Protein AF-A0AAE3KEX5-F1 (afdb_monomer)

Foldseek 3Di:
DDDPVVVVVVVVPPPPDPPPVPPPDPPQQDLLSLLCCQFAQQLQDDPVPDALVDDLLSLLSVLSSCLLLLLAQSSCRSLVVQLVDPALLSVLSSLLSNLVSLVLLQNLVSSLVSLVSSVVSLVPPPPDDDDDDPVNVVSCVSNLSDSLLSNLSSLLSNLSSCLQQLNLVSSVVSLVVNCVSVVVDPDDDDPDDDDDDDDDDDDDDDLPPQPRSLVSQLSSLLSQLLSCLQVLNLVRNQVSLVVSLVSSVSSNGVSSNLVSLLSNLLSLLSLLVVLVVVPPDDPDDDDDDDPPVSVVSSVPRLVSSLVSLVVSLVVCVVSSSLSSLLSSLLSNLVSCVVCNVVSNVRNLVSVVVSLVSHDPVSVVSSCQRLLNFVCSVDPPDDTPPDDSSDNRRHRRPPDRPPDDDDPPPDDDDDDDDDDDDD

Secondary structure (DSSP, 8-state):
---HHHHHHHHH------------------HHHHHHHHHSS-TT---TT--TTS-HHHHHHHHHHHHHTT-HHHHHHHHTGGGGSS-HHHHHHHHHHHHHHHHHTT-HHHHHHHHHHHHHHHTTTTSSPPPPPHHHHHHHHHTT--HHHHHHHHHHHHHHHHHTTT-HHHHHHHHHHHHHHTT---------PPPPP------PPPPPPPPTTHHHHHHHHHHHHHHHHHTT-HHHHHHHHHHHHHHHHHTT-HHHHHHHHHHHHHHHHHHHHHHHHTT---S-S------HHHHHHHHHHHHHHHHHHHHHHHHHHHTT-HHHHHHHHHHHTTT-GGGHHHHHHHHHHHHHHHHHTS-HHHHHHHHH-TTS-GGGTSTTPPP-SS-GGGTTTSPPPS----PPPP----------------

Structure (mmCIF, N/CA/C/O backbone):
data_AF-A0AAE3KEX5-F1
#
_entry.id   AF-A0AAE3KEX5-F1
#
loop_
_atom_site.group_PDB
_atom_site.id
_atom_site.type_symbol
_atom_site.label_atom_id
_atom_site.label_alt_id
_atom_site.label_comp_id
_atom_site.label_asym_id
_atom_site.label_entity_id
_atom_site.label_seq_id
_atom_site.pdbx_PDB_ins_code
_atom_site.Cartn_x
_atom_site.Cartn_y
_atom_site.Cartn_z
_atom_site.occupancy
_atom_site.B_iso_or_equiv
_atom_site.auth_seq_id
_atom_site.auth_comp_id
_atom_site.auth_asym_id
_atom_site.auth_atom_id
_atom_site.pdbx_PDB_model_num
ATOM 1 N N . MET A 1 1 ? 11.225 19.274 -18.797 1.00 23.16 1 MET A N 1
ATOM 2 C CA . MET A 1 1 ? 12.670 19.578 -18.810 1.00 23.16 1 MET A CA 1
ATOM 3 C C . MET A 1 1 ? 13.026 20.103 -17.422 1.00 23.16 1 MET A C 1
ATOM 5 O O . MET A 1 1 ? 12.752 21.257 -17.117 1.00 23.16 1 MET A O 1
ATOM 9 N N . TRP A 1 2 ? 13.444 19.210 -16.524 1.00 29.45 2 TRP A N 1
ATOM 10 C CA . TRP A 1 2 ? 13.766 19.539 -15.131 1.00 29.45 2 TRP A CA 1
ATOM 11 C C . TRP A 1 2 ? 15.193 20.105 -15.082 1.00 29.45 2 TRP A C 1
ATOM 13 O O . TRP A 1 2 ? 16.107 19.466 -15.592 1.00 29.45 2 TRP A O 1
ATOM 23 N N . GLY A 1 3 ? 15.381 21.309 -14.537 1.00 22.91 3 GLY A N 1
ATOM 24 C CA . GLY A 1 3 ? 16.698 21.953 -14.463 1.00 22.91 3 GLY A CA 1
ATOM 25 C C . GLY A 1 3 ? 17.612 21.295 -13.424 1.00 22.91 3 GLY A C 1
ATOM 26 O O . GLY A 1 3 ? 17.162 20.962 -12.326 1.00 22.91 3 GLY A O 1
ATOM 27 N N . GLU A 1 4 ? 18.900 21.164 -13.754 1.00 26.67 4 GLU A N 1
ATOM 28 C CA . GLU A 1 4 ? 19.984 20.600 -12.920 1.00 26.67 4 GLU A CA 1
ATOM 29 C C . GLU A 1 4 ? 20.024 21.156 -11.479 1.00 26.67 4 GLU A C 1
ATOM 31 O O . GLU A 1 4 ? 20.490 20.502 -10.550 1.00 26.67 4 GLU A O 1
ATOM 36 N N . SER A 1 5 ? 19.461 22.342 -11.248 1.00 26.08 5 SER A N 1
ATOM 37 C CA . SER A 1 5 ? 19.445 23.022 -9.950 1.00 26.08 5 SER A CA 1
ATOM 38 C C . SER A 1 5 ? 18.492 22.406 -8.911 1.00 26.08 5 SER A C 1
ATOM 40 O O . SER A 1 5 ? 18.690 22.621 -7.716 1.00 26.08 5 SER A O 1
ATOM 42 N N . GLN A 1 6 ? 17.467 21.643 -9.321 1.00 34.16 6 GLN A N 1
ATOM 43 C CA . GLN A 1 6 ? 16.572 20.944 -8.377 1.00 34.16 6 GLN A CA 1
ATOM 44 C C . GLN A 1 6 ? 17.133 19.584 -7.928 1.00 34.16 6 GLN A C 1
ATOM 46 O O . GLN A 1 6 ? 16.811 19.129 -6.832 1.00 34.16 6 GLN A O 1
ATOM 51 N N . TRP A 1 7 ? 18.034 18.986 -8.718 1.00 27.78 7 TRP A N 1
ATOM 52 C CA . TRP A 1 7 ? 18.774 17.770 -8.359 1.00 27.78 7 TRP A CA 1
ATOM 53 C C . TRP A 1 7 ? 19.750 18.009 -7.200 1.00 27.78 7 TRP A C 1
ATOM 55 O O . TRP A 1 7 ? 19.824 17.211 -6.267 1.00 27.78 7 TRP A O 1
ATOM 65 N N . LEU A 1 8 ? 20.436 19.155 -7.200 1.00 27.11 8 LEU A N 1
ATOM 66 C CA . LEU A 1 8 ? 21.391 19.522 -6.147 1.00 27.11 8 LEU A CA 1
ATOM 67 C C . LEU A 1 8 ? 20.729 19.807 -4.790 1.00 27.11 8 LEU A C 1
ATOM 69 O O . LEU A 1 8 ? 21.350 19.573 -3.755 1.00 27.11 8 LEU A O 1
ATOM 73 N N . TRP A 1 9 ? 19.459 20.231 -4.765 1.00 30.38 9 TRP A N 1
ATOM 74 C CA . TRP A 1 9 ? 18.710 20.351 -3.508 1.00 30.38 9 TRP A CA 1
ATOM 75 C C . TRP A 1 9 ? 18.521 18.993 -2.821 1.00 30.38 9 TRP A C 1
ATOM 77 O O . TRP A 1 9 ? 18.547 18.935 -1.598 1.00 30.38 9 TRP A O 1
ATOM 87 N N . TRP A 1 10 ? 18.385 17.898 -3.573 1.00 31.16 10 TRP A N 1
ATOM 88 C CA . TRP A 1 10 ? 18.160 16.566 -3.005 1.00 31.16 10 TRP A CA 1
ATOM 89 C C . TRP A 1 10 ? 19.460 15.885 -2.553 1.00 31.16 10 TRP A C 1
ATOM 91 O O . TRP A 1 10 ? 19.492 15.299 -1.478 1.00 31.16 10 TRP A O 1
ATOM 101 N N . VAL A 1 11 ? 20.567 16.068 -3.289 1.00 29.95 11 VAL A N 1
ATOM 102 C CA . VAL A 1 11 ? 21.917 15.676 -2.819 1.00 29.95 11 VAL A CA 1
ATOM 103 C C . VAL A 1 11 ? 22.316 16.464 -1.554 1.00 29.95 11 VAL A C 1
ATOM 105 O O . VAL A 1 11 ? 23.080 15.974 -0.724 1.00 29.95 11 VAL A O 1
ATOM 108 N N . GLY A 1 12 ? 21.770 17.675 -1.380 1.00 25.14 12 GLY A N 1
ATOM 109 C CA . GLY A 1 12 ? 21.993 18.541 -0.219 1.00 25.14 12 GLY A CA 1
ATOM 110 C C . GLY A 1 12 ? 21.078 18.295 0.989 1.00 25.14 12 GLY A C 1
ATOM 111 O O . GLY A 1 12 ? 21.453 18.674 2.100 1.00 25.14 12 GLY A O 1
ATOM 112 N N . VAL A 1 13 ? 19.920 17.637 0.833 1.00 33.03 13 VAL A N 1
ATOM 113 C CA . VAL A 1 13 ? 19.124 17.165 1.981 1.00 33.03 13 VAL A CA 1
ATOM 114 C C . VAL A 1 13 ? 19.748 15.865 2.461 1.00 33.03 13 VAL A C 1
ATOM 116 O O . VAL A 1 13 ? 19.263 14.761 2.230 1.00 33.03 13 VAL A O 1
ATOM 119 N N . GLN A 1 14 ? 20.860 16.008 3.171 1.00 28.83 14 GLN A N 1
ATOM 120 C CA . GLN A 1 14 ? 21.278 14.958 4.068 1.00 28.83 14 GLN A CA 1
ATOM 121 C C . GLN A 1 14 ? 20.153 14.759 5.086 1.00 28.83 14 GLN A C 1
ATOM 123 O O . GLN A 1 14 ? 19.941 15.597 5.962 1.00 28.83 14 GLN A O 1
ATOM 128 N N . PHE A 1 15 ? 19.473 13.615 5.036 1.00 32.34 15 PHE A N 1
ATOM 129 C CA . PHE A 1 15 ? 18.878 13.043 6.242 1.00 32.34 15 PHE A CA 1
ATOM 130 C C . PHE A 1 15 ? 20.019 12.568 7.161 1.00 32.34 15 PHE A C 1
ATOM 132 O O . PHE A 1 15 ? 20.096 11.411 7.558 1.00 32.34 15 PHE A O 1
ATOM 139 N N . THR A 1 16 ? 20.947 13.463 7.517 1.00 28.77 16 THR A N 1
ATOM 140 C CA . THR A 1 16 ? 21.866 13.247 8.626 1.00 28.77 16 THR A CA 1
ATOM 141 C C . THR A 1 16 ? 21.102 13.486 9.912 1.00 28.77 16 THR A C 1
ATOM 143 O O . THR A 1 16 ? 21.178 14.520 10.571 1.00 28.77 16 THR A O 1
ATOM 146 N N . ARG A 1 17 ? 20.413 12.439 10.342 1.00 29.52 17 ARG A N 1
ATOM 147 C CA . ARG A 1 17 ? 20.595 12.013 11.718 1.00 29.52 17 ARG A CA 1
ATOM 148 C C . ARG A 1 17 ? 21.099 10.594 11.670 1.00 29.52 17 ARG A C 1
ATOM 150 O O . ARG A 1 17 ? 20.380 9.695 11.256 1.00 29.52 17 ARG A O 1
ATOM 157 N N . SER A 1 18 ? 22.330 10.411 12.144 1.00 27.64 18 SER A N 1
ATOM 158 C CA . SER A 1 18 ? 22.723 9.148 12.743 1.00 27.64 18 SER A CA 1
ATOM 159 C C . SER A 1 18 ? 21.565 8.693 13.621 1.00 27.64 18 SER A C 1
ATOM 161 O O . SER A 1 18 ? 21.299 9.304 14.661 1.00 27.64 18 SER A O 1
ATOM 163 N N . VAL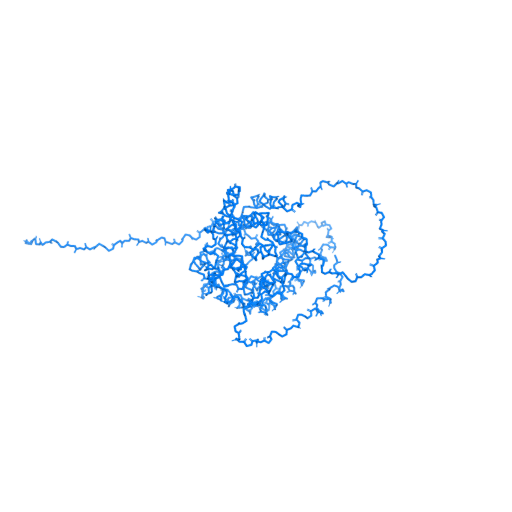 A 1 19 ? 20.884 7.626 13.216 1.00 33.66 19 VAL A N 1
ATOM 164 C CA . VAL A 1 19 ? 20.224 6.759 14.179 1.00 33.66 19 VAL A CA 1
ATOM 165 C C . VAL A 1 19 ? 21.383 6.178 14.979 1.00 33.66 19 VAL A C 1
ATOM 167 O O . VAL A 1 19 ? 21.932 5.128 14.664 1.00 33.66 19 VAL A O 1
ATOM 170 N N . ARG A 1 20 ? 21.842 6.921 15.997 1.00 27.47 20 ARG A N 1
ATOM 171 C CA . ARG A 1 20 ? 22.459 6.262 17.141 1.00 27.47 20 ARG A CA 1
ATOM 172 C C . ARG A 1 20 ? 21.436 5.212 17.533 1.00 27.47 20 ARG A C 1
ATOM 174 O O . ARG A 1 20 ? 20.265 5.561 17.681 1.00 27.47 20 ARG A O 1
ATOM 181 N N . ALA A 1 21 ? 21.866 3.960 17.643 1.00 32.59 21 ALA A N 1
ATOM 182 C CA . ALA A 1 21 ? 21.137 2.980 18.421 1.00 32.59 21 ALA A CA 1
ATOM 183 C C . ALA A 1 21 ? 20.912 3.629 19.792 1.00 32.59 21 ALA A C 1
ATOM 185 O O . ALA A 1 21 ? 21.820 3.707 20.619 1.00 32.59 21 ALA A O 1
ATOM 186 N N . VAL A 1 22 ? 19.745 4.250 19.958 1.00 36.72 22 VAL A N 1
ATOM 187 C CA . VAL A 1 22 ? 19.253 4.668 21.257 1.00 36.72 22 VAL A CA 1
ATOM 188 C C . VAL A 1 22 ? 19.122 3.354 22.005 1.00 36.72 22 VAL A C 1
ATOM 190 O O . VAL A 1 22 ? 18.615 2.380 21.444 1.00 36.72 22 VAL A O 1
ATOM 193 N N . GLY A 1 23 ? 19.701 3.297 23.203 1.00 34.75 23 GLY A N 1
ATOM 194 C CA . GLY A 1 23 ? 19.622 2.114 24.047 1.00 34.75 23 GLY A CA 1
ATOM 195 C C . GLY A 1 23 ? 18.185 1.601 24.109 1.00 34.75 23 GLY A C 1
ATOM 196 O O . GLY A 1 23 ? 17.240 2.384 24.003 1.00 34.75 23 GLY A O 1
ATOM 197 N N . GLN A 1 24 ? 18.043 0.283 24.244 1.00 41.84 24 GLN A N 1
ATOM 198 C CA . GLN A 1 24 ? 16.787 -0.391 24.572 1.00 41.84 24 GLN A CA 1
ATOM 199 C C . GLN A 1 24 ? 16.315 0.015 25.979 1.00 41.84 24 GLN A C 1
ATOM 201 O O . GLN A 1 24 ? 16.210 -0.818 26.872 1.00 41.84 24 GLN A O 1
ATOM 206 N N . ASP A 1 25 ? 16.071 1.299 26.194 1.00 38.53 25 ASP A N 1
ATOM 207 C CA . ASP A 1 25 ? 15.198 1.760 27.253 1.00 38.53 25 ASP A CA 1
ATOM 208 C C . ASP A 1 25 ? 13.784 1.716 26.663 1.00 38.53 25 ASP A C 1
ATOM 210 O O . ASP A 1 25 ? 13.591 2.120 25.514 1.00 38.53 25 ASP A O 1
ATOM 214 N N . ASP A 1 26 ? 12.815 1.181 27.410 1.00 47.16 26 ASP A N 1
ATOM 215 C CA . ASP A 1 26 ? 11.395 1.057 27.044 1.00 47.16 26 ASP A CA 1
ATOM 216 C C . ASP A 1 26 ? 10.745 2.437 26.792 1.00 47.16 26 ASP A C 1
ATOM 218 O O . ASP A 1 26 ? 9.900 2.917 27.552 1.00 47.16 26 ASP A O 1
ATOM 222 N N . VAL A 1 27 ? 11.145 3.133 25.728 1.00 57.75 27 VAL A N 1
ATOM 223 C CA . VAL A 1 27 ? 10.544 4.398 25.319 1.00 57.75 27 VAL A CA 1
ATOM 224 C C . VAL A 1 27 ? 9.227 4.067 24.637 1.00 57.75 27 VAL A C 1
ATOM 226 O O . VAL A 1 27 ? 9.169 3.697 23.464 1.00 57.75 27 VAL A O 1
ATOM 229 N N . VAL A 1 28 ? 8.141 4.199 25.394 1.00 77.75 28 VAL A N 1
ATOM 230 C CA . VAL A 1 28 ? 6.781 4.127 24.862 1.00 77.75 28 VAL A CA 1
ATOM 231 C C . VAL A 1 28 ? 6.622 5.218 23.803 1.00 77.75 28 VAL A C 1
ATOM 233 O O . VAL A 1 28 ? 6.652 6.407 24.117 1.00 77.75 28 VAL A O 1
ATOM 236 N N . ILE A 1 29 ? 6.439 4.818 22.543 1.00 89.81 29 ILE A N 1
ATOM 237 C CA . ILE A 1 29 ? 6.182 5.754 21.445 1.00 89.81 29 ILE A CA 1
ATOM 238 C C . ILE A 1 29 ? 4.895 6.546 21.721 1.00 89.81 29 ILE A C 1
ATOM 240 O O . ILE A 1 29 ? 3.823 5.967 21.918 1.00 89.81 29 ILE A O 1
ATOM 244 N N . ASP A 1 30 ? 4.970 7.873 21.760 1.00 93.94 30 ASP A N 1
ATOM 245 C CA . ASP A 1 30 ? 3.787 8.713 21.955 1.00 93.94 30 ASP A CA 1
ATOM 246 C C . ASP A 1 30 ? 2.876 8.727 20.707 1.00 93.94 30 ASP A C 1
ATOM 248 O O . ASP A 1 30 ? 3.237 8.241 19.633 1.00 93.94 30 ASP A O 1
ATOM 252 N N . ASP A 1 31 ? 1.658 9.252 20.852 1.00 95.12 31 ASP A N 1
ATOM 253 C CA . ASP A 1 31 ? 0.653 9.306 19.781 1.00 95.12 31 ASP A CA 1
ATOM 254 C C . ASP A 1 31 ? 1.120 10.093 18.544 1.00 95.12 31 ASP A C 1
ATOM 256 O O . ASP A 1 31 ? 0.912 9.648 17.413 1.00 95.12 31 ASP A O 1
ATOM 260 N N . ALA A 1 32 ? 1.778 11.238 18.737 1.00 94.00 32 ALA A N 1
ATOM 261 C CA . ALA A 1 32 ? 2.241 12.080 17.638 1.00 94.00 32 ALA A CA 1
ATOM 262 C C . ALA A 1 32 ? 3.399 11.410 16.884 1.00 94.00 32 ALA A C 1
ATOM 264 O O . ALA A 1 32 ? 3.423 11.390 15.650 1.00 94.00 32 ALA A O 1
ATOM 265 N N . SER A 1 33 ? 4.327 10.801 17.621 1.00 95.50 33 SER A N 1
ATOM 266 C CA . SER A 1 33 ? 5.424 10.003 17.078 1.00 95.50 33 SER A CA 1
ATOM 267 C C . SER A 1 33 ? 4.909 8.774 16.326 1.00 95.50 33 SER A C 1
ATOM 269 O O . SER A 1 33 ? 5.429 8.458 15.258 1.00 95.50 33 SER A O 1
ATOM 271 N N . LEU A 1 34 ? 3.845 8.122 16.805 1.00 96.75 34 LEU A N 1
ATOM 272 C CA . LEU A 1 34 ? 3.226 6.982 16.124 1.00 96.75 34 LEU A CA 1
ATOM 273 C C . LEU A 1 34 ? 2.530 7.390 14.812 1.00 96.75 34 LEU A C 1
ATOM 275 O O . LEU A 1 34 ? 2.648 6.684 13.807 1.00 96.75 34 LEU A O 1
ATOM 279 N N . VAL A 1 35 ? 1.861 8.548 14.776 1.00 96.50 35 VAL A N 1
ATOM 280 C CA . VAL A 1 35 ? 1.308 9.114 13.530 1.00 96.50 35 VAL A CA 1
ATOM 281 C C . VAL A 1 35 ? 2.428 9.453 12.541 1.00 96.50 35 VAL A C 1
ATOM 283 O O . VAL A 1 35 ? 2.332 9.092 11.366 1.00 96.50 35 VAL A O 1
ATOM 286 N N . ARG A 1 36 ? 3.522 10.076 13.001 1.00 96.06 36 ARG A N 1
ATOM 287 C CA . ARG A 1 36 ? 4.709 10.355 12.168 1.00 96.06 36 ARG A CA 1
ATOM 288 C C . ARG A 1 36 ? 5.401 9.085 11.681 1.00 96.06 36 ARG A C 1
ATOM 290 O O . ARG A 1 36 ? 5.887 9.066 10.555 1.00 96.06 36 ARG A O 1
ATOM 297 N N . ALA A 1 37 ? 5.411 8.021 12.477 1.00 96.00 37 ALA A N 1
ATOM 298 C CA . ALA A 1 37 ? 5.939 6.734 12.049 1.00 96.00 37 ALA A CA 1
ATOM 299 C C . ALA A 1 37 ? 5.093 6.123 10.928 1.00 96.00 37 ALA A C 1
ATOM 301 O O . ALA A 1 37 ? 5.624 5.634 9.930 1.00 96.00 37 ALA A O 1
ATOM 302 N N . ALA A 1 38 ? 3.766 6.193 11.051 1.00 96.06 38 ALA A N 1
ATOM 303 C CA . ALA A 1 38 ? 2.872 5.681 10.025 1.00 96.06 38 ALA A CA 1
ATOM 304 C C . ALA A 1 38 ? 2.926 6.532 8.746 1.00 96.06 38 ALA A C 1
ATOM 306 O O . ALA A 1 38 ? 3.034 5.983 7.650 1.00 96.06 38 ALA A O 1
ATOM 307 N N . PHE A 1 39 ? 2.843 7.857 8.855 1.00 95.44 39 PHE A N 1
ATOM 308 C CA . PHE A 1 39 ? 2.517 8.727 7.721 1.00 95.44 39 PHE A CA 1
ATOM 309 C C . PHE A 1 39 ? 3.490 9.887 7.481 1.00 95.44 39 PHE A C 1
ATOM 311 O O . PHE A 1 39 ? 3.302 10.612 6.510 1.00 95.44 39 PHE A O 1
ATOM 318 N N . GLY A 1 40 ? 4.523 10.048 8.307 1.00 93.50 40 GLY A N 1
ATOM 319 C CA . GLY A 1 40 ? 5.478 11.154 8.244 1.00 93.50 40 GLY A CA 1
ATOM 320 C C . GLY A 1 40 ? 6.922 10.702 8.017 1.00 93.50 40 GLY A C 1
ATOM 321 O O . GLY A 1 40 ? 7.212 9.859 7.164 1.00 93.50 40 GLY A O 1
ATOM 322 N N . ASP A 1 41 ? 7.828 11.298 8.783 1.00 93.06 41 ASP A N 1
ATOM 323 C CA . ASP A 1 41 ? 9.283 11.264 8.621 1.00 93.06 41 ASP A CA 1
ATOM 324 C C . ASP A 1 41 ? 10.001 10.268 9.552 1.00 93.06 41 ASP A C 1
ATOM 326 O O . ASP A 1 41 ? 11.228 10.240 9.584 1.00 93.06 41 ASP A O 1
ATOM 330 N N . LEU A 1 42 ? 9.261 9.419 10.282 1.00 92.56 42 LEU A N 1
ATOM 331 C CA . LEU A 1 42 ? 9.819 8.407 11.197 1.00 92.56 42 LEU A CA 1
ATOM 332 C C . LEU A 1 42 ? 9.493 6.946 10.804 1.00 92.56 42 LEU A C 1
ATOM 334 O O . LEU A 1 42 ? 9.145 6.148 11.676 1.00 92.56 42 LEU A O 1
ATOM 338 N N . PRO A 1 43 ? 9.593 6.532 9.526 1.00 91.50 43 PRO A N 1
ATOM 339 C CA . PRO A 1 43 ? 9.105 5.216 9.089 1.00 91.50 43 PRO A CA 1
ATOM 340 C C . PRO A 1 43 ? 9.847 4.016 9.715 1.00 91.50 43 PRO A C 1
ATOM 342 O O . PRO A 1 43 ? 9.305 2.910 9.761 1.00 91.50 43 PRO A O 1
ATOM 345 N N . GLY A 1 44 ? 11.067 4.230 10.218 1.00 89.88 44 GLY A N 1
ATOM 346 C CA . GLY A 1 44 ? 11.884 3.222 10.900 1.00 89.88 44 GLY A CA 1
ATOM 347 C C . GLY A 1 44 ? 11.656 3.124 12.414 1.00 89.88 44 GLY A C 1
ATOM 348 O O . GLY A 1 44 ? 12.392 2.401 13.078 1.00 89.88 44 GLY A O 1
ATOM 349 N N . ALA A 1 45 ? 10.688 3.857 12.980 1.00 91.88 45 ALA A N 1
ATOM 350 C CA . ALA A 1 45 ? 10.434 3.828 14.420 1.00 91.88 45 ALA A CA 1
ATOM 351 C C . ALA A 1 45 ? 10.071 2.416 14.907 1.00 91.88 45 ALA A C 1
ATOM 353 O O . ALA A 1 45 ? 9.318 1.689 14.246 1.00 91.88 45 ALA A O 1
ATOM 354 N N . ASP A 1 46 ? 10.575 2.046 16.087 1.00 92.19 46 ASP A N 1
ATOM 355 C CA . ASP A 1 46 ? 10.155 0.812 16.739 1.00 92.19 46 ASP A CA 1
ATOM 356 C C . ASP A 1 46 ? 8.773 0.992 17.379 1.00 92.19 46 ASP A C 1
ATOM 358 O O . ASP A 1 46 ? 8.519 1.925 18.139 1.00 92.19 46 ASP A O 1
ATOM 362 N N . VAL A 1 47 ? 7.872 0.071 17.052 1.00 95.38 47 VAL A N 1
ATOM 363 C CA . VAL A 1 47 ? 6.500 0.003 17.571 1.00 95.38 47 VAL A CA 1
ATOM 364 C C . VAL A 1 47 ? 6.236 -1.332 18.272 1.00 95.38 47 VAL A C 1
ATOM 366 O O . VAL A 1 47 ? 5.084 -1.709 18.479 1.00 95.38 47 VAL A O 1
ATOM 369 N N . SER A 1 48 ? 7.296 -2.069 18.623 1.00 90.69 48 SER A N 1
ATOM 370 C CA . SER A 1 48 ? 7.238 -3.390 19.258 1.00 90.69 48 SER A CA 1
ATOM 371 C C . SER A 1 48 ? 6.494 -3.405 20.597 1.00 90.69 48 SER A C 1
ATOM 373 O O . SER A 1 48 ? 5.876 -4.416 20.928 1.00 90.69 48 SER A O 1
ATOM 375 N N . ALA A 1 49 ? 6.495 -2.284 21.324 1.00 91.94 49 ALA A N 1
ATOM 376 C CA . ALA A 1 49 ? 5.778 -2.124 22.586 1.00 91.94 49 ALA A CA 1
ATOM 377 C C . ALA A 1 49 ? 4.244 -2.036 22.425 1.00 91.94 49 ALA A C 1
ATOM 379 O O . ALA A 1 49 ? 3.523 -2.186 23.409 1.00 91.94 49 ALA A O 1
ATOM 380 N N . ILE A 1 50 ? 3.723 -1.805 21.209 1.00 95.88 50 ILE A N 1
ATOM 381 C CA . ILE A 1 50 ? 2.274 -1.749 20.964 1.00 95.88 50 ILE A CA 1
ATOM 382 C C . ILE A 1 50 ? 1.686 -3.162 20.989 1.00 95.88 50 ILE A C 1
ATOM 384 O O . ILE A 1 50 ? 2.067 -4.042 20.217 1.00 95.88 50 ILE A O 1
ATOM 388 N N . SER A 1 51 ? 0.694 -3.356 21.848 1.00 94.12 51 SER A N 1
ATOM 389 C CA . SER A 1 51 ? 0.060 -4.634 22.144 1.00 94.12 51 SER A CA 1
ATOM 390 C C . SER A 1 51 ? -1.406 -4.684 21.682 1.00 94.12 51 SER A C 1
ATOM 392 O O . SER A 1 51 ? -2.030 -3.659 21.401 1.00 94.12 51 SER A O 1
ATOM 394 N N . PRO A 1 52 ? -2.038 -5.872 21.648 1.00 92.69 52 PRO A N 1
ATOM 395 C CA . PRO A 1 52 ? -3.479 -5.983 21.414 1.00 92.69 52 PRO A CA 1
ATOM 396 C C . PRO A 1 52 ? -4.366 -5.298 22.470 1.00 92.69 52 PRO A C 1
ATOM 398 O O . PRO A 1 52 ? -5.546 -5.074 22.188 1.00 92.69 52 PRO A O 1
ATOM 401 N N . ALA A 1 53 ? -3.827 -4.981 23.654 1.00 92.50 53 ALA A N 1
ATOM 402 C CA . ALA A 1 53 ? -4.537 -4.269 24.719 1.00 92.50 53 ALA A CA 1
ATOM 403 C C . ALA A 1 53 ? -4.563 -2.745 24.508 1.00 92.50 53 ALA A C 1
ATOM 405 O O . ALA A 1 53 ? -5.368 -2.058 25.135 1.00 92.50 53 ALA A O 1
ATOM 406 N N . ASP A 1 54 ? -3.717 -2.219 23.617 1.00 95.38 54 ASP A N 1
ATOM 407 C CA . ASP A 1 54 ? -3.693 -0.800 23.285 1.00 95.38 54 ASP A CA 1
ATOM 408 C C . ASP A 1 54 ? -4.970 -0.334 22.587 1.00 95.38 54 ASP A C 1
ATOM 410 O O . ASP A 1 54 ? -5.754 -1.110 22.024 1.00 95.38 54 ASP A O 1
ATOM 414 N N . ARG A 1 55 ? -5.140 0.990 22.582 1.00 94.62 55 ARG A N 1
ATOM 415 C CA . ARG A 1 55 ? -6.252 1.645 21.907 1.00 94.62 55 ARG A CA 1
ATOM 416 C C . ARG A 1 55 ? -6.339 1.247 20.425 1.00 94.62 55 ARG A C 1
ATOM 418 O O . ARG A 1 55 ? -5.303 1.106 19.763 1.00 94.62 55 ARG A O 1
ATOM 425 N N . PRO A 1 56 ? -7.558 1.098 19.876 1.00 96.19 56 PRO A N 1
ATOM 426 C CA . PRO A 1 56 ? -7.753 0.601 18.519 1.00 96.19 56 PRO A CA 1
ATOM 427 C C . PRO A 1 56 ? -6.991 1.389 17.437 1.00 96.19 56 PRO A C 1
ATOM 429 O O . PRO A 1 56 ? -6.356 0.774 16.577 1.00 96.19 56 PRO A O 1
ATOM 432 N N . THR A 1 57 ? -6.970 2.724 17.502 1.00 97.06 57 THR A N 1
ATOM 433 C CA . THR A 1 57 ? -6.243 3.553 16.524 1.00 97.06 57 THR A CA 1
ATOM 434 C C . THR A 1 57 ? -4.724 3.392 16.640 1.00 97.06 57 THR A C 1
ATOM 436 O O . THR A 1 57 ? -4.052 3.276 15.614 1.00 97.06 57 THR A O 1
ATOM 439 N N . ARG A 1 58 ? -4.166 3.274 17.859 1.00 97.75 58 ARG A N 1
ATOM 440 C CA . ARG A 1 58 ? -2.729 2.976 18.053 1.00 97.75 58 ARG A CA 1
ATOM 441 C C . ARG A 1 58 ? -2.353 1.637 17.422 1.00 97.75 58 ARG A C 1
ATOM 443 O O . ARG A 1 58 ? -1.355 1.541 16.712 1.00 97.75 58 ARG A O 1
ATOM 450 N N . ARG A 1 59 ? -3.186 0.612 17.617 1.00 98.31 59 ARG A N 1
ATOM 451 C CA . ARG A 1 59 ? -2.993 -0.712 17.008 1.00 98.31 59 ARG A CA 1
ATOM 452 C C . ARG A 1 59 ? -3.038 -0.665 15.481 1.00 98.31 59 ARG A C 1
ATOM 454 O O . ARG A 1 59 ? -2.230 -1.331 14.835 1.00 98.31 59 ARG A O 1
ATOM 461 N N . TRP A 1 60 ? -3.955 0.110 14.897 1.00 98.62 60 TRP A N 1
ATOM 462 C CA . TRP A 1 60 ? -4.021 0.287 13.444 1.00 98.62 60 TRP A CA 1
ATOM 463 C C . TRP A 1 60 ? -2.774 0.992 12.898 1.00 98.62 60 TRP A C 1
ATOM 465 O O . TRP A 1 60 ? -2.153 0.472 11.970 1.00 98.62 60 TRP A O 1
ATOM 475 N N . LEU A 1 61 ? -2.358 2.107 13.508 1.00 98.56 61 LEU A N 1
ATOM 476 C CA . LEU A 1 61 ? -1.141 2.833 13.131 1.00 98.56 61 LEU A CA 1
ATOM 477 C C . LEU A 1 61 ? 0.108 1.947 13.226 1.00 98.56 61 LEU A C 1
ATOM 479 O O . LEU A 1 61 ? 0.891 1.882 12.281 1.00 98.56 61 LEU A O 1
ATOM 483 N N . ALA A 1 62 ? 0.266 1.197 14.317 1.00 98.44 62 ALA A N 1
ATOM 484 C CA . ALA A 1 62 ? 1.365 0.246 14.467 1.00 98.44 62 ALA A CA 1
ATOM 485 C C . ALA A 1 62 ? 1.311 -0.866 13.406 1.00 98.44 62 ALA A C 1
ATOM 487 O O . ALA A 1 62 ? 2.337 -1.230 12.838 1.00 98.44 62 ALA A O 1
ATOM 488 N N . GLY A 1 63 ? 0.117 -1.362 13.068 1.00 98.38 63 GLY A N 1
ATOM 489 C CA . GLY A 1 63 ? -0.074 -2.306 11.967 1.00 98.38 63 GLY A CA 1
ATOM 490 C C . GLY A 1 63 ? 0.367 -1.750 10.608 1.00 98.38 63 GLY A C 1
ATOM 491 O O . GLY A 1 63 ? 0.955 -2.483 9.814 1.00 98.38 63 GLY A O 1
ATOM 492 N N . VAL A 1 64 ? 0.139 -0.457 10.358 1.00 98.06 64 VAL A N 1
ATOM 493 C CA . VAL A 1 64 ? 0.614 0.254 9.161 1.00 98.06 64 VAL A CA 1
ATOM 494 C C . VAL A 1 64 ? 2.148 0.356 9.143 1.00 98.06 64 VAL A C 1
ATOM 496 O O . VAL A 1 64 ? 2.758 0.066 8.113 1.00 98.06 64 VAL A O 1
ATOM 499 N N . VAL A 1 65 ? 2.774 0.717 10.269 1.00 97.75 65 VAL A N 1
ATOM 500 C CA .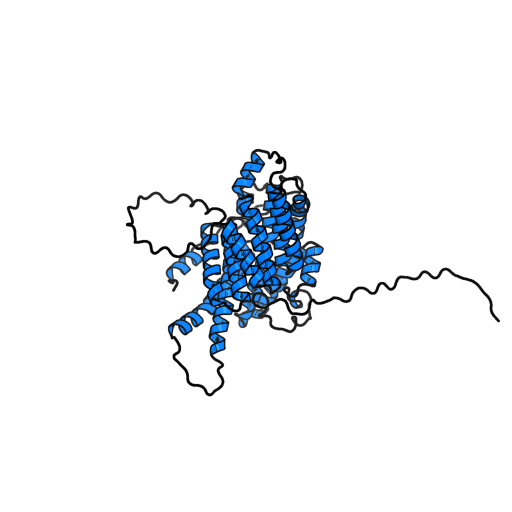 VAL A 1 65 ? 4.243 0.810 10.408 1.00 97.75 65 VAL A CA 1
ATOM 501 C C . VAL A 1 65 ? 4.906 -0.554 10.205 1.00 97.75 65 VAL A C 1
ATOM 503 O O . VAL A 1 65 ? 5.767 -0.707 9.340 1.00 97.75 65 VAL A O 1
ATOM 506 N N . LEU A 1 66 ? 4.451 -1.577 10.933 1.00 97.56 66 LEU A N 1
ATOM 507 C CA . LEU A 1 66 ? 4.971 -2.944 10.827 1.00 97.56 66 LEU A CA 1
ATOM 508 C C . LEU A 1 66 ? 4.813 -3.500 9.408 1.00 97.56 66 LEU A C 1
ATOM 510 O O . LEU A 1 66 ? 5.703 -4.186 8.909 1.00 97.56 66 LEU A O 1
ATOM 514 N N . GLY A 1 67 ? 3.703 -3.180 8.738 1.00 96.31 67 GLY A N 1
ATOM 515 C CA . GLY A 1 67 ? 3.486 -3.509 7.334 1.00 96.31 67 GLY A CA 1
ATOM 516 C C . GLY A 1 67 ? 4.531 -2.897 6.403 1.00 96.31 67 GLY A C 1
ATOM 517 O O . GLY A 1 67 ? 5.104 -3.602 5.573 1.00 96.31 67 GLY A O 1
ATOM 518 N N . ALA A 1 68 ? 4.821 -1.604 6.563 1.00 94.06 68 ALA A N 1
ATOM 519 C CA . ALA A 1 68 ? 5.849 -0.914 5.781 1.00 94.06 68 ALA A CA 1
ATOM 520 C C . ALA A 1 68 ? 7.253 -1.509 6.010 1.00 94.06 68 ALA A C 1
ATOM 522 O O . ALA A 1 68 ? 8.032 -1.656 5.067 1.00 94.06 68 ALA A O 1
ATOM 523 N N . GLN A 1 69 ? 7.543 -1.945 7.235 1.00 94.19 69 GLN A N 1
ATOM 524 C CA . GLN A 1 69 ? 8.791 -2.623 7.607 1.00 94.19 69 GLN A CA 1
ATOM 525 C C . GLN A 1 69 ? 8.849 -4.099 7.156 1.00 94.19 69 GLN A C 1
ATOM 527 O O . GLN A 1 69 ? 9.847 -4.781 7.373 1.00 94.19 69 GLN A O 1
ATOM 532 N N . GLY A 1 70 ? 7.782 -4.633 6.546 1.00 93.94 70 GLY A N 1
ATOM 533 C CA . GLY A 1 70 ? 7.704 -6.035 6.114 1.00 93.94 70 GLY A CA 1
ATOM 534 C C . GLY A 1 70 ? 7.429 -7.042 7.239 1.00 93.94 70 GLY A C 1
ATOM 535 O O . GLY A 1 70 ? 7.477 -8.249 7.014 1.00 93.94 70 GLY A O 1
ATOM 536 N N . ARG A 1 71 ? 7.095 -6.583 8.452 1.00 96.12 71 ARG A N 1
ATOM 537 C CA . ARG A 1 71 ? 6.783 -7.413 9.630 1.00 96.12 71 ARG A CA 1
ATOM 538 C C . ARG A 1 71 ? 5.313 -7.848 9.641 1.00 96.12 71 ARG A C 1
ATOM 540 O O . ARG A 1 71 ? 4.572 -7.581 10.592 1.00 96.12 71 ARG A O 1
ATOM 547 N N . TYR A 1 72 ? 4.866 -8.517 8.576 1.00 97.12 72 TYR A N 1
ATOM 548 C CA . TYR A 1 72 ? 3.440 -8.787 8.350 1.00 97.12 72 TYR A CA 1
ATOM 549 C C . TYR A 1 72 ? 2.779 -9.679 9.409 1.00 97.12 72 TYR A C 1
ATOM 551 O O . TYR A 1 72 ? 1.593 -9.498 9.673 1.00 97.12 72 TYR A O 1
ATOM 559 N N . ALA A 1 73 ? 3.511 -10.592 10.055 1.00 97.62 73 ALA A N 1
ATOM 560 C CA . ALA A 1 73 ? 2.982 -11.402 11.152 1.00 97.62 73 ALA A CA 1
ATOM 561 C C . ALA A 1 73 ? 2.622 -10.547 12.372 1.00 97.62 73 ALA A C 1
ATOM 563 O O . ALA A 1 73 ? 1.513 -10.651 12.892 1.00 97.62 73 ALA A O 1
ATOM 564 N N . ALA A 1 74 ? 3.530 -9.659 12.788 1.00 97.50 74 ALA A N 1
ATOM 565 C CA . ALA A 1 74 ? 3.287 -8.740 13.897 1.00 97.50 74 ALA A CA 1
ATOM 566 C C . ALA A 1 74 ? 2.137 -7.776 13.567 1.00 97.50 74 ALA A C 1
ATOM 568 O O . ALA A 1 74 ? 1.226 -7.591 14.373 1.00 97.50 74 ALA A O 1
ATOM 569 N N . ALA A 1 75 ? 2.119 -7.242 12.341 1.00 98.00 75 ALA A N 1
ATOM 570 C CA . ALA A 1 75 ? 1.026 -6.397 11.876 1.00 98.00 75 ALA A CA 1
ATOM 571 C C . ALA A 1 75 ? -0.326 -7.136 11.905 1.00 98.00 75 ALA A C 1
ATOM 573 O O . ALA A 1 75 ? -1.329 -6.583 12.354 1.00 98.00 75 ALA A O 1
ATOM 574 N N . ALA A 1 76 ? -0.363 -8.399 11.468 1.00 98.00 76 ALA A N 1
ATOM 575 C CA . ALA A 1 76 ? -1.579 -9.205 11.458 1.00 98.00 76 ALA A CA 1
ATOM 576 C C . ALA A 1 76 ? -2.130 -9.478 12.864 1.00 98.00 76 ALA A C 1
ATOM 578 O O . ALA A 1 76 ? -3.349 -9.462 13.038 1.00 98.00 76 ALA A O 1
ATOM 579 N N . THR A 1 77 ? -1.264 -9.655 13.866 1.00 98.00 77 THR A N 1
ATOM 580 C CA . THR A 1 77 ? -1.673 -9.793 15.275 1.00 98.00 77 THR A CA 1
ATOM 581 C C . THR A 1 77 ? -2.420 -8.557 15.777 1.00 98.00 77 THR A C 1
ATOM 583 O O . THR A 1 77 ? -3.425 -8.686 16.477 1.00 98.00 77 THR A O 1
ATOM 586 N N . LEU A 1 78 ? -1.980 -7.355 15.391 1.00 98.44 78 LEU A N 1
ATOM 587 C CA . LEU A 1 78 ? -2.632 -6.109 15.802 1.00 98.44 78 LEU A CA 1
ATOM 588 C C . LEU A 1 78 ? -3.912 -5.831 15.004 1.00 98.44 78 LEU A C 1
ATOM 590 O O . LEU A 1 78 ? -4.928 -5.465 15.600 1.00 98.44 78 LEU A O 1
ATOM 594 N N . LEU A 1 79 ? -3.875 -6.034 13.683 1.00 98.38 79 LEU A N 1
ATOM 595 C CA . LEU A 1 79 ? -4.949 -5.679 12.746 1.00 98.38 79 LEU A CA 1
ATOM 596 C C . LEU A 1 79 ? -6.085 -6.707 12.693 1.00 98.38 79 LEU A C 1
ATOM 598 O O . LEU A 1 79 ? -7.238 -6.335 12.497 1.00 98.38 79 LEU A O 1
ATOM 602 N N . GLY A 1 80 ? -5.784 -7.996 12.865 1.00 97.88 80 GLY A N 1
ATOM 603 C CA . GLY A 1 80 ? -6.759 -9.083 12.744 1.00 97.88 80 GLY A CA 1
ATOM 604 C C . GLY A 1 80 ? -7.997 -8.878 13.623 1.00 97.88 80 GLY A C 1
ATOM 605 O O . GLY A 1 80 ? -9.103 -8.855 13.083 1.00 97.88 80 GLY A O 1
ATOM 606 N N . PRO A 1 81 ? -7.844 -8.646 14.942 1.00 97.88 81 PRO A N 1
ATOM 607 C CA . PRO A 1 81 ? -8.991 -8.407 15.812 1.00 97.88 81 PRO A CA 1
ATOM 608 C C . PRO A 1 81 ? -9.692 -7.062 15.552 1.00 97.88 81 PRO A C 1
ATOM 610 O O . PRO A 1 81 ? -10.864 -6.925 15.889 1.00 97.88 81 PRO A O 1
ATOM 613 N N . LEU A 1 82 ? -9.018 -6.076 14.936 1.00 97.44 82 LEU A N 1
ATOM 614 C CA . LEU A 1 82 ? -9.650 -4.795 14.587 1.00 97.44 82 LEU A CA 1
ATOM 615 C C . LEU A 1 82 ? -10.713 -4.947 13.493 1.00 97.44 82 LEU A C 1
ATOM 617 O O . LEU A 1 82 ? -11.647 -4.162 13.446 1.00 97.44 82 LEU A O 1
ATOM 621 N N . ARG A 1 83 ? -10.656 -5.991 12.663 1.00 97.12 83 ARG A N 1
ATOM 622 C CA . ARG A 1 83 ? -11.703 -6.258 11.659 1.00 97.12 83 ARG A CA 1
ATOM 623 C C . ARG A 1 83 ? -13.075 -6.577 12.265 1.00 97.12 83 ARG A C 1
ATOM 625 O O . ARG A 1 83 ? -14.071 -6.524 11.556 1.00 97.12 83 ARG A O 1
ATOM 632 N N . ALA A 1 84 ? -13.131 -6.925 13.551 1.00 94.62 84 ALA A N 1
ATOM 633 C CA . ALA A 1 84 ? -14.360 -7.277 14.260 1.00 94.62 84 ALA A CA 1
ATOM 634 C C . ALA A 1 84 ? -14.813 -6.204 15.269 1.00 94.62 84 ALA A C 1
ATOM 636 O O . ALA A 1 84 ? -15.739 -6.452 16.045 1.00 94.62 84 ALA A O 1
ATOM 637 N N . VAL A 1 85 ? -14.165 -5.030 15.315 1.00 92.69 85 VAL A N 1
ATOM 638 C CA . VAL A 1 85 ? -14.608 -3.964 16.226 1.00 92.69 85 VAL A CA 1
ATOM 639 C C . VAL A 1 85 ? -15.907 -3.330 15.736 1.00 92.69 85 VAL A C 1
ATOM 641 O O . VAL A 1 85 ? -16.224 -3.344 14.553 1.00 92.69 85 VAL A O 1
ATOM 644 N N . ARG A 1 86 ? -16.655 -2.729 16.666 1.00 89.81 86 ARG A N 1
ATOM 645 C CA . ARG A 1 86 ? -17.928 -2.053 16.368 1.00 89.81 86 ARG A CA 1
ATOM 646 C C . ARG A 1 86 ? -17.773 -0.762 15.563 1.00 89.81 86 ARG A C 1
ATOM 648 O O . ARG A 1 86 ? -18.769 -0.260 15.064 1.00 89.81 86 ARG A O 1
ATOM 655 N N . ASP A 1 87 ? -16.567 -0.204 15.498 1.00 91.81 87 ASP A N 1
ATOM 656 C CA . ASP A 1 87 ? -16.269 0.986 14.706 1.00 91.81 87 ASP A CA 1
ATOM 657 C C . ASP A 1 87 ? -16.064 0.595 13.229 1.00 91.81 87 ASP A C 1
ATOM 659 O O . ASP A 1 87 ? -15.009 0.044 12.897 1.00 91.81 87 ASP A O 1
ATOM 663 N N . PRO A 1 88 ? -17.038 0.864 12.337 1.00 94.31 88 PRO A N 1
ATOM 664 C CA . PRO A 1 88 ? -16.969 0.416 10.948 1.00 94.31 88 PRO A CA 1
ATOM 665 C C . PRO A 1 88 ? -15.828 1.073 10.163 1.00 94.31 88 PRO A C 1
ATOM 667 O O . PRO A 1 88 ? -15.265 0.440 9.271 1.00 94.31 88 PRO A O 1
ATOM 670 N N . VAL A 1 89 ? -15.449 2.314 10.495 1.00 95.06 89 VAL A N 1
ATOM 671 C CA . VAL A 1 89 ? -14.356 3.020 9.806 1.00 95.06 89 VAL A CA 1
ATOM 672 C C . VAL A 1 89 ? -13.031 2.345 10.136 1.00 95.06 89 VAL A C 1
ATOM 674 O O . VAL A 1 89 ? -12.254 2.020 9.240 1.00 95.06 89 VAL A O 1
ATOM 677 N N . LEU A 1 90 ? -12.792 2.058 11.416 1.00 95.69 90 LEU A N 1
ATOM 678 C CA . LEU A 1 90 ? -11.561 1.398 11.830 1.00 95.69 90 LEU A CA 1
ATOM 679 C C . LEU A 1 90 ? -11.491 -0.062 11.361 1.00 95.69 90 LEU A C 1
ATOM 681 O O . LEU A 1 90 ? -10.426 -0.511 10.936 1.00 95.69 90 LEU A O 1
ATOM 685 N N . ALA A 1 91 ? -12.609 -0.794 11.390 1.00 97.50 91 ALA A N 1
ATOM 686 C CA . ALA A 1 91 ? -12.680 -2.152 10.850 1.00 97.50 91 ALA A CA 1
ATOM 687 C C . ALA A 1 91 ? -12.372 -2.176 9.341 1.00 97.50 91 ALA A C 1
ATOM 689 O O . ALA A 1 91 ? -11.594 -3.020 8.886 1.00 97.50 91 ALA A O 1
ATOM 690 N N . SER A 1 92 ? -12.902 -1.203 8.589 1.00 98.50 92 SER A N 1
ATOM 691 C CA . SER A 1 92 ? -12.591 -0.992 7.171 1.00 98.50 92 SER A CA 1
ATOM 692 C C . SER A 1 92 ? -11.102 -0.730 6.949 1.00 98.50 92 SER A C 1
ATOM 694 O O . SER A 1 92 ? -10.460 -1.427 6.165 1.00 98.50 92 SER A O 1
ATOM 696 N N . LEU A 1 93 ? -10.520 0.224 7.679 1.00 98.38 93 LEU A N 1
ATOM 697 C CA . LEU A 1 93 ? -9.098 0.554 7.568 1.00 98.38 93 LEU A CA 1
ATOM 698 C C . LEU A 1 93 ? -8.198 -0.635 7.932 1.00 98.38 93 LEU A C 1
ATOM 700 O O . LEU A 1 93 ? -7.204 -0.882 7.253 1.00 98.38 93 LEU A O 1
ATOM 704 N N . ALA A 1 94 ? -8.544 -1.413 8.959 1.00 98.69 94 ALA A N 1
ATOM 705 C CA . ALA A 1 94 ? -7.797 -2.612 9.328 1.00 98.69 94 ALA A CA 1
ATOM 706 C C . ALA A 1 94 ? -7.856 -3.696 8.238 1.00 98.69 94 ALA A C 1
ATOM 708 O O . ALA A 1 94 ? -6.828 -4.308 7.924 1.00 98.69 94 ALA A O 1
ATOM 709 N N . ALA A 1 95 ? -9.033 -3.917 7.640 1.00 98.81 95 ALA A N 1
ATOM 710 C CA . ALA A 1 95 ? -9.208 -4.836 6.520 1.00 98.81 95 ALA A CA 1
ATOM 711 C C . ALA A 1 95 ? -8.379 -4.398 5.300 1.00 98.81 95 ALA A C 1
ATOM 713 O O . ALA A 1 95 ? -7.604 -5.203 4.780 1.00 98.81 95 ALA A O 1
ATOM 714 N N . SER A 1 96 ? -8.439 -3.122 4.911 1.00 98.75 96 SER A N 1
ATOM 715 C CA . SER A 1 96 ? -7.657 -2.583 3.789 1.00 98.75 96 SER A CA 1
ATOM 716 C C . SER A 1 96 ? -6.145 -2.552 4.043 1.00 98.75 96 SER A C 1
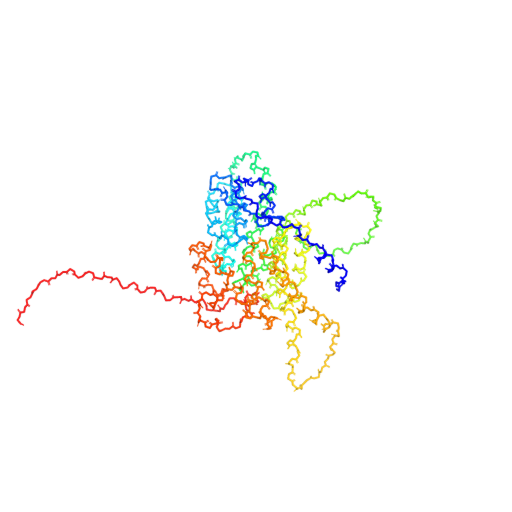ATOM 718 O O . SER A 1 96 ? -5.361 -2.822 3.129 1.00 98.75 96 SER A O 1
ATOM 720 N N . THR A 1 97 ? -5.686 -2.316 5.279 1.00 98.69 97 THR A N 1
ATOM 721 C CA . THR A 1 97 ? -4.258 -2.449 5.620 1.00 98.69 97 THR A CA 1
ATOM 722 C C . THR A 1 97 ? -3.795 -3.903 5.461 1.00 98.69 97 THR A C 1
ATOM 724 O O . THR A 1 97 ? -2.767 -4.167 4.835 1.00 98.69 97 THR A O 1
ATOM 727 N N . LEU A 1 98 ? -4.576 -4.878 5.943 1.00 98.56 98 LEU A N 1
ATOM 728 C CA . LEU A 1 98 ? -4.280 -6.300 5.729 1.00 98.56 98 LEU A CA 1
ATOM 729 C C . LEU A 1 98 ? -4.316 -6.686 4.245 1.00 98.56 98 LEU A C 1
ATOM 731 O O . LEU A 1 98 ? -3.474 -7.474 3.806 1.00 98.56 98 LEU A O 1
ATOM 735 N N . ALA A 1 99 ? -5.245 -6.122 3.469 1.00 98.69 99 ALA A N 1
ATOM 736 C CA . ALA A 1 99 ? -5.315 -6.310 2.023 1.00 98.69 99 ALA A CA 1
ATOM 737 C C . ALA A 1 99 ? -4.019 -5.851 1.346 1.00 98.69 99 ALA A C 1
ATOM 739 O O . ALA A 1 99 ? -3.421 -6.604 0.575 1.00 98.69 99 ALA A O 1
ATOM 740 N N . ALA A 1 100 ? -3.519 -4.665 1.709 1.00 97.69 100 ALA A N 1
ATOM 741 C CA . ALA A 1 100 ? -2.249 -4.150 1.212 1.00 97.69 100 ALA A CA 1
ATOM 742 C C . ALA A 1 100 ? -1.079 -5.099 1.519 1.00 97.69 100 ALA A C 1
ATOM 744 O O . ALA A 1 100 ? -0.265 -5.353 0.634 1.00 97.69 100 ALA A O 1
ATOM 745 N N . HIS A 1 101 ? -1.023 -5.703 2.711 1.00 96.75 101 HIS A N 1
ATOM 746 C CA . HIS A 1 101 ? 0.015 -6.692 3.041 1.00 96.75 101 HIS A CA 1
ATOM 747 C C . HIS A 1 101 ? -0.070 -7.942 2.158 1.00 96.75 101 HIS A C 1
ATOM 749 O O . HIS A 1 101 ? 0.954 -8.484 1.748 1.00 96.75 101 HIS A O 1
ATOM 755 N N . ARG A 1 102 ? -1.284 -8.407 1.827 1.00 96.75 102 ARG A N 1
ATOM 756 C CA . ARG A 1 102 ? -1.461 -9.538 0.897 1.00 96.75 102 ARG A CA 1
ATOM 757 C C . ARG A 1 102 ? -1.013 -9.176 -0.510 1.00 96.75 102 ARG A C 1
ATOM 759 O O . ARG A 1 102 ? -0.361 -9.993 -1.155 1.00 96.75 102 ARG A O 1
ATOM 766 N N . ARG A 1 103 ? -1.305 -7.954 -0.950 1.00 95.25 103 ARG A N 1
ATOM 767 C CA . ARG A 1 103 ? -0.896 -7.423 -2.253 1.00 95.25 103 ARG A CA 1
ATOM 768 C C . ARG A 1 103 ? 0.619 -7.333 -2.401 1.00 95.25 103 ARG A C 1
ATOM 770 O O . ARG A 1 103 ? 1.132 -7.717 -3.442 1.00 95.25 103 ARG A O 1
ATOM 777 N N . GLN A 1 104 ? 1.335 -6.927 -1.351 1.00 91.62 104 GLN A N 1
ATOM 778 C CA . GLN A 1 104 ? 2.808 -6.905 -1.353 1.00 91.62 104 GLN A CA 1
ATOM 779 C C . GLN A 1 104 ? 3.437 -8.295 -1.521 1.00 91.62 104 GLN A C 1
ATOM 781 O O . GLN A 1 104 ? 4.568 -8.408 -1.970 1.00 91.62 104 GLN A O 1
ATOM 786 N N . LEU A 1 105 ? 2.702 -9.360 -1.201 1.00 91.81 105 LEU A N 1
ATOM 787 C CA . LEU A 1 105 ? 3.118 -10.746 -1.426 1.00 91.81 105 LEU A CA 1
ATOM 788 C C . LEU A 1 105 ? 2.528 -11.327 -2.730 1.00 91.81 105 LEU A C 1
ATOM 790 O O . LEU A 1 105 ? 2.503 -12.542 -2.918 1.00 91.81 105 LEU A O 1
ATOM 794 N N . GLY A 1 106 ? 1.998 -10.469 -3.611 1.00 90.62 106 GLY A N 1
ATOM 795 C CA . GLY A 1 106 ? 1.359 -10.819 -4.886 1.00 90.62 106 GLY A CA 1
ATOM 796 C C . GLY A 1 106 ? -0.007 -11.511 -4.767 1.00 90.62 106 GLY A C 1
ATOM 797 O O . GLY A 1 106 ? -0.523 -12.086 -5.724 1.00 90.62 106 GLY A O 1
ATOM 798 N N . GLY A 1 107 ? -0.629 -11.466 -3.588 1.00 94.75 107 GLY A N 1
ATOM 799 C CA . GLY A 1 107 ? -1.903 -12.114 -3.283 1.00 94.75 107 GLY A CA 1
ATOM 800 C C . GLY A 1 107 ? -3.143 -11.315 -3.653 1.00 94.75 107 GLY A C 1
ATOM 801 O O . GLY A 1 107 ? -3.992 -11.112 -2.786 1.00 94.75 107 GLY A O 1
ATOM 802 N N . HIS A 1 108 ? -3.285 -10.892 -4.909 1.00 95.31 108 HIS A N 1
ATOM 803 C CA . HIS A 1 108 ? -4.374 -10.000 -5.337 1.00 95.31 108 HIS A CA 1
ATOM 804 C C . HIS A 1 108 ? -5.781 -10.556 -5.081 1.00 95.31 108 HIS A C 1
ATOM 806 O O . HIS A 1 108 ? -6.667 -9.835 -4.635 1.00 95.31 108 HIS A O 1
ATOM 812 N N . VAL A 1 109 ? -6.005 -11.861 -5.278 1.00 95.62 109 VAL A N 1
ATOM 813 C CA . VAL A 1 109 ? -7.316 -12.482 -4.994 1.00 95.62 109 VAL A CA 1
ATOM 814 C C . VAL A 1 109 ? -7.662 -12.410 -3.503 1.00 95.62 109 VAL A C 1
ATOM 816 O O . VAL A 1 109 ? -8.816 -12.178 -3.139 1.00 95.62 109 VAL A O 1
ATOM 819 N N . ALA A 1 110 ? -6.673 -12.620 -2.632 1.00 96.56 110 ALA A N 1
ATOM 820 C CA . ALA A 1 110 ? -6.862 -12.572 -1.186 1.00 96.56 110 ALA A CA 1
ATOM 821 C C . ALA A 1 110 ? -7.026 -11.129 -0.687 1.00 96.56 110 ALA A C 1
ATOM 823 O O . ALA A 1 110 ? -7.898 -10.874 0.142 1.00 96.56 110 ALA A O 1
ATOM 824 N N . ALA A 1 111 ? -6.227 -10.200 -1.218 1.00 98.06 111 ALA A N 1
ATOM 825 C CA . ALA A 1 111 ? -6.324 -8.772 -0.937 1.00 98.06 111 ALA A CA 1
ATOM 826 C C . ALA A 1 111 ? -7.711 -8.226 -1.309 1.00 98.06 111 ALA A C 1
ATOM 828 O O . ALA A 1 111 ? -8.387 -7.628 -0.474 1.00 98.06 111 ALA A O 1
ATOM 829 N N . ARG A 1 112 ? -8.208 -8.584 -2.496 1.00 98.00 112 ARG A N 1
ATOM 830 C CA . ARG A 1 112 ? -9.500 -8.123 -3.005 1.00 98.00 112 ARG A CA 1
ATOM 831 C C . ARG A 1 112 ? -10.671 -8.474 -2.090 1.00 98.00 112 ARG A C 1
ATOM 833 O O . ARG A 1 112 ? -11.602 -7.689 -1.946 1.00 98.00 112 ARG A O 1
ATOM 840 N N . ARG A 1 113 ? -10.646 -9.660 -1.471 1.00 98.25 113 ARG A N 1
ATOM 841 C CA . ARG A 1 113 ? -11.682 -10.079 -0.509 1.00 98.25 113 ARG A CA 1
ATOM 842 C C . ARG A 1 113 ? -11.701 -9.179 0.725 1.00 98.25 113 ARG A C 1
ATOM 844 O O . ARG A 1 113 ? -12.778 -8.858 1.211 1.00 98.25 113 ARG A O 1
ATOM 851 N N . LEU A 1 114 ? -10.527 -8.774 1.201 1.00 98.56 114 LEU A N 1
ATOM 852 C CA . LEU A 1 114 ? -10.383 -7.897 2.360 1.00 98.56 114 LEU A CA 1
ATOM 853 C C . LEU A 1 114 ? -10.803 -6.455 2.037 1.00 98.56 114 LEU A C 1
ATOM 855 O O . LEU A 1 114 ? -11.492 -5.845 2.844 1.00 98.56 114 LEU A O 1
ATOM 859 N N . ASP A 1 115 ? -10.484 -5.927 0.852 1.00 98.62 115 ASP A N 1
ATOM 860 C CA . ASP A 1 115 ? -10.972 -4.596 0.451 1.00 98.62 115 ASP A CA 1
ATOM 861 C C . ASP A 1 115 ? -12.493 -4.584 0.174 1.00 98.62 115 ASP A C 1
ATOM 863 O O . ASP A 1 115 ? -13.179 -3.604 0.460 1.00 98.62 115 ASP A O 1
ATOM 867 N N . ALA A 1 116 ? -13.072 -5.693 -0.301 1.00 98.44 116 ALA A N 1
ATOM 868 C CA . ALA A 1 116 ? -14.530 -5.832 -0.398 1.00 98.44 116 ALA A CA 1
ATOM 869 C C . ALA A 1 116 ? -15.206 -5.920 0.987 1.00 98.44 116 ALA A C 1
ATOM 871 O O . ALA A 1 116 ? -16.273 -5.338 1.207 1.00 98.44 116 ALA A O 1
ATOM 872 N N . GLU A 1 117 ? -14.581 -6.618 1.938 1.00 98.38 117 GLU A N 1
ATOM 873 C CA . GLU A 1 117 ? -14.995 -6.617 3.345 1.00 98.38 117 GLU A CA 1
ATOM 874 C C . GLU A 1 117 ? -14.932 -5.202 3.937 1.00 98.38 117 GLU A C 1
ATOM 876 O O . GLU A 1 117 ? -15.864 -4.794 4.626 1.00 98.38 117 GLU A O 1
ATOM 881 N N . ALA A 1 118 ? -13.894 -4.424 3.615 1.00 98.44 118 ALA A N 1
ATOM 882 C CA . ALA A 1 118 ? -13.755 -3.041 4.061 1.00 98.44 118 ALA A CA 1
ATOM 883 C C . ALA A 1 118 ? -14.964 -2.179 3.645 1.00 98.44 118 ALA A C 1
ATOM 885 O O . ALA A 1 118 ? -15.606 -1.556 4.491 1.00 98.44 118 ALA A O 1
ATOM 886 N N . LEU A 1 119 ? -15.380 -2.250 2.374 1.00 98.00 119 LEU A N 1
ATOM 887 C CA . LEU A 1 119 ? -16.602 -1.580 1.904 1.00 98.00 119 LEU A CA 1
ATOM 888 C C . LEU A 1 119 ? -17.877 -2.091 2.598 1.00 98.00 119 LEU A C 1
ATOM 890 O O . LEU A 1 119 ? -18.806 -1.316 2.829 1.00 98.00 119 LEU A O 1
ATOM 894 N N . THR A 1 120 ? -17.922 -3.377 2.960 1.00 97.25 120 THR A N 1
ATOM 895 C CA . THR A 1 120 ? -19.053 -3.971 3.694 1.00 97.25 120 THR A CA 1
ATOM 896 C C . THR A 1 120 ? -19.160 -3.417 5.116 1.00 97.25 120 THR A C 1
ATOM 898 O O . THR A 1 120 ? -20.272 -3.198 5.597 1.00 97.25 120 THR A O 1
ATOM 901 N N . HIS A 1 121 ? -18.036 -3.143 5.787 1.00 95.94 121 HIS A N 1
ATOM 902 C CA . HIS A 1 121 ? -18.037 -2.459 7.085 1.00 95.94 121 HIS A CA 1
ATOM 903 C C . HIS A 1 121 ? -18.609 -1.046 6.965 1.00 95.94 121 HIS A C 1
ATOM 905 O O . HIS A 1 121 ? -19.482 -0.671 7.744 1.00 95.94 121 HIS A O 1
ATOM 911 N N . LEU A 1 122 ? -18.204 -0.288 5.942 1.00 95.06 122 LEU A N 1
ATOM 912 C CA . LEU A 1 122 ? -18.708 1.073 5.714 1.00 95.06 122 LEU A CA 1
ATOM 913 C C . LEU A 1 122 ? -20.207 1.112 5.378 1.00 95.06 122 LEU A C 1
ATOM 915 O O . LEU A 1 122 ? -20.884 2.079 5.710 1.00 95.06 122 LEU A O 1
ATOM 919 N N . ALA A 1 123 ? -20.773 0.053 4.796 1.00 90.75 123 ALA A N 1
ATOM 920 C CA . ALA A 1 123 ? -22.221 -0.047 4.584 1.00 90.75 123 ALA A CA 1
ATOM 921 C C . ALA A 1 123 ? -23.035 -0.128 5.897 1.00 90.75 123 ALA A C 1
ATOM 923 O O . ALA A 1 123 ? -24.255 0.014 5.874 1.00 90.75 123 ALA A O 1
ATOM 924 N N . GLN A 1 124 ? -22.380 -0.355 7.042 1.00 84.81 124 GLN A N 1
ATOM 925 C CA . GLN A 1 124 ? -23.011 -0.407 8.366 1.00 84.81 124 GLN A CA 1
ATOM 926 C C . GLN A 1 124 ? -23.044 0.958 9.074 1.00 84.81 124 GLN A C 1
ATOM 928 O O . GLN A 1 124 ? -23.517 1.045 10.212 1.00 84.81 124 GLN A O 1
ATOM 933 N N . LEU A 1 125 ? -22.539 2.019 8.433 1.00 83.00 125 LEU A N 1
ATOM 934 C CA . LEU A 1 125 ? -22.618 3.386 8.945 1.00 83.00 125 LEU A CA 1
ATOM 935 C C . LEU A 1 125 ? -24.083 3.812 9.152 1.00 83.00 125 LEU A C 1
ATOM 937 O O . LEU A 1 125 ? -24.970 3.441 8.389 1.00 83.00 125 LEU A O 1
ATOM 941 N N . GLY A 1 126 ? -24.347 4.562 10.228 1.00 69.62 126 GLY A N 1
ATOM 942 C CA . GLY A 1 126 ? -25.700 4.986 10.627 1.00 69.62 126 GLY A CA 1
ATOM 943 C C . GLY A 1 126 ? -26.372 4.114 11.698 1.00 69.62 126 GLY A C 1
ATOM 944 O O . GLY A 1 126 ? -27.439 4.468 12.196 1.00 69.62 126 GLY A O 1
ATOM 945 N N . ARG A 1 127 ? -25.748 3.005 12.116 1.00 68.12 127 ARG A N 1
ATOM 946 C CA . ARG A 1 127 ? -26.134 2.285 13.346 1.00 68.12 127 ARG A CA 1
ATOM 947 C C . ARG A 1 127 ? -25.677 3.080 14.584 1.00 68.12 127 ARG A C 1
ATOM 949 O O . ARG A 1 127 ? -24.716 3.841 14.462 1.00 68.12 127 ARG A O 1
ATOM 956 N N . PRO A 1 128 ? -26.323 2.927 15.761 1.00 60.12 128 PRO A N 1
ATOM 957 C CA . PRO A 1 128 ? -25.952 3.663 16.971 1.00 60.12 128 PRO A CA 1
ATOM 958 C C . PRO A 1 128 ? -24.439 3.611 17.212 1.00 60.12 128 PRO A C 1
ATOM 960 O O . PRO A 1 128 ? -23.858 2.527 17.294 1.00 60.12 128 PRO A O 1
ATOM 963 N N . GLY A 1 129 ? -23.817 4.791 17.243 1.00 63.53 129 GLY A N 1
ATOM 964 C CA . GLY A 1 129 ? -22.367 4.942 17.224 1.00 63.53 129 GLY A CA 1
ATOM 965 C C . GLY A 1 129 ? -21.687 4.383 18.471 1.00 63.53 129 GLY A C 1
ATOM 966 O O . GLY A 1 129 ? -22.260 4.329 19.559 1.00 63.53 129 GLY A O 1
ATOM 967 N N . VAL A 1 130 ? -20.427 3.985 18.313 1.00 67.69 130 VAL A N 1
ATOM 968 C CA . VAL A 1 130 ? -19.542 3.685 19.440 1.00 67.69 130 VAL A CA 1
ATOM 969 C C . VAL A 1 130 ? -19.107 5.007 20.065 1.00 67.69 130 VAL A C 1
ATOM 971 O O . VAL A 1 130 ? -18.509 5.841 19.388 1.00 67.69 130 VAL A O 1
ATOM 974 N N . THR A 1 131 ? -19.360 5.194 21.359 1.00 73.50 131 THR A N 1
ATOM 975 C CA . THR A 1 131 ? -18.744 6.290 22.113 1.00 73.50 131 THR A CA 1
ATOM 976 C C . THR A 1 131 ? -17.243 6.028 22.218 1.00 73.50 131 THR A C 1
ATOM 978 O O . THR A 1 131 ? -16.829 5.017 22.787 1.00 73.50 131 THR A O 1
ATOM 981 N N . ARG A 1 132 ? -16.429 6.918 21.645 1.00 82.06 132 ARG A N 1
ATOM 982 C CA . ARG A 1 132 ? -14.964 6.896 21.768 1.00 82.06 132 ARG A CA 1
ATOM 983 C C . ARG A 1 132 ? -14.530 7.792 22.933 1.00 82.06 132 ARG A C 1
ATOM 985 O O . ARG A 1 132 ? -15.235 8.748 23.256 1.00 82.06 132 ARG A O 1
ATOM 992 N N . SER A 1 133 ? -13.389 7.492 23.559 1.00 89.81 133 SER A N 1
ATOM 993 C CA . SER A 1 133 ? -12.767 8.438 24.497 1.00 89.81 133 SER A CA 1
ATOM 994 C C . SER A 1 133 ? -12.245 9.665 23.740 1.00 89.81 133 SER A C 1
ATOM 996 O O . SER A 1 133 ? -12.068 9.616 22.519 1.00 89.81 133 SER A O 1
ATOM 998 N N . VAL A 1 134 ? -11.992 10.768 24.447 1.00 91.38 134 VAL A N 1
ATOM 999 C CA . VAL A 1 134 ? -11.467 12.001 23.834 1.00 91.38 134 VAL A CA 1
ATOM 1000 C C . VAL A 1 134 ? -10.098 11.748 23.198 1.00 91.38 134 VAL A C 1
ATOM 1002 O O . VAL A 1 134 ? -9.861 12.166 22.070 1.00 91.38 134 VAL A O 1
ATOM 1005 N N . GLU A 1 135 ? -9.230 10.991 23.868 1.00 92.25 135 GLU A N 1
ATOM 1006 C CA . GLU A 1 135 ? -7.898 10.628 23.370 1.00 92.25 135 GLU A CA 1
ATOM 1007 C C . GLU A 1 135 ? -7.976 9.803 22.080 1.00 92.25 135 GLU A C 1
ATOM 1009 O O . GLU A 1 135 ? -7.132 9.936 21.194 1.00 92.25 135 GLU A O 1
ATOM 1014 N N . GLU A 1 136 ? -8.999 8.954 21.953 1.00 93.06 136 GLU A N 1
ATOM 1015 C CA . GLU A 1 136 ? -9.217 8.169 20.742 1.00 93.06 136 GLU A CA 1
ATOM 1016 C C . GLU A 1 136 ? -9.715 9.028 19.580 1.00 93.06 136 GLU A C 1
ATOM 1018 O O . GLU A 1 136 ? -9.283 8.819 18.450 1.00 93.06 136 GLU A O 1
ATOM 1023 N N . LEU A 1 137 ? -10.575 10.017 19.843 1.00 91.56 137 LEU A N 1
ATOM 1024 C CA . LEU A 1 137 ? -11.034 10.962 18.820 1.00 91.56 137 LEU A CA 1
ATOM 1025 C C . LEU A 1 137 ? -9.888 11.840 18.308 1.00 91.56 137 LEU A C 1
ATOM 1027 O O . LEU A 1 137 ? -9.716 11.954 17.098 1.00 91.56 137 LEU A O 1
ATOM 1031 N N . VAL A 1 138 ? -9.078 12.392 19.216 1.00 94.25 138 VAL A N 1
ATOM 1032 C CA . VAL A 1 138 ? -7.922 13.234 18.865 1.00 94.25 138 VAL A CA 1
ATOM 1033 C C . VAL A 1 138 ? -6.907 12.450 18.033 1.00 94.25 138 VAL A C 1
ATOM 1035 O O . VAL A 1 138 ? -6.435 12.940 17.007 1.00 94.25 138 VAL A O 1
ATOM 1038 N N . LEU A 1 139 ? -6.594 11.211 18.429 1.00 94.94 139 LEU A N 1
ATOM 1039 C CA . LEU A 1 139 ? -5.665 10.376 17.669 1.00 94.94 139 LEU A CA 1
ATOM 1040 C C . LEU A 1 139 ? -6.233 9.978 16.298 1.00 94.94 139 LEU A C 1
ATOM 1042 O O . LEU A 1 139 ? -5.506 10.000 15.306 1.00 94.94 139 LEU A O 1
ATOM 1046 N N . ALA A 1 140 ? -7.518 9.617 16.229 1.00 92.88 140 ALA A N 1
ATOM 1047 C CA . ALA A 1 140 ? -8.192 9.278 14.978 1.00 92.88 140 ALA A CA 1
ATOM 1048 C C . ALA A 1 140 ? -8.173 10.455 13.990 1.00 92.88 140 ALA A C 1
ATOM 1050 O O . ALA A 1 140 ? -7.845 10.266 12.818 1.00 92.88 140 ALA A O 1
ATOM 1051 N N . GLU A 1 141 ? -8.447 11.671 14.465 1.00 92.00 141 GLU A N 1
ATOM 1052 C CA . GLU A 1 141 ? -8.366 12.893 13.663 1.00 92.00 141 GLU A CA 1
ATOM 1053 C C . GLU A 1 141 ? -6.937 13.145 13.165 1.00 92.00 141 GLU A C 1
ATOM 1055 O O . GLU A 1 141 ? -6.724 13.274 11.958 1.00 92.00 141 GLU A O 1
ATOM 1060 N N . ALA A 1 142 ? -5.941 13.103 14.058 1.00 92.38 142 ALA A N 1
ATOM 1061 C CA . ALA A 1 142 ? -4.532 13.291 13.699 1.00 92.38 142 ALA A CA 1
ATOM 1062 C C . ALA A 1 142 ? -4.028 12.254 12.676 1.00 92.38 142 ALA A C 1
ATOM 1064 O O . ALA A 1 142 ? -3.175 12.553 11.840 1.00 92.38 142 ALA A O 1
ATOM 1065 N N . ALA A 1 143 ? -4.562 11.033 12.717 1.00 92.56 143 ALA A N 1
ATOM 1066 C CA . ALA A 1 143 ? -4.228 9.960 11.788 1.00 92.56 143 ALA A CA 1
ATOM 1067 C C . ALA A 1 143 ? -5.019 10.003 10.459 1.00 92.56 143 ALA A C 1
ATOM 1069 O O . ALA A 1 143 ? -4.749 9.210 9.542 1.00 92.56 143 ALA A O 1
ATOM 1070 N N . GLY A 1 144 ? -5.998 10.906 10.333 1.00 91.75 144 GLY A N 1
ATOM 1071 C CA . GLY A 1 144 ? -6.897 10.978 9.181 1.00 91.75 144 GLY A CA 1
ATOM 1072 C C . GLY A 1 144 ? -7.793 9.742 9.066 1.00 91.75 144 GLY A C 1
ATOM 1073 O O . GLY A 1 144 ? -7.919 9.164 7.983 1.00 91.75 144 GLY A O 1
ATOM 1074 N N . VAL A 1 145 ? -8.351 9.287 10.191 1.00 92.38 145 VAL A N 1
ATOM 1075 C CA . VAL A 1 145 ? -9.357 8.219 10.264 1.00 92.38 145 VAL A CA 1
ATOM 1076 C C . VAL A 1 145 ? -10.722 8.833 9.970 1.00 92.38 145 VAL A C 1
ATOM 1078 O O . VAL A 1 145 ? -11.420 9.317 10.859 1.00 92.38 145 VAL A O 1
ATOM 1081 N N . THR A 1 146 ? -11.101 8.823 8.697 1.00 92.31 146 THR A N 1
ATOM 1082 C CA . THR A 1 146 ? -12.391 9.333 8.218 1.00 92.31 146 THR A CA 1
ATOM 1083 C C . THR A 1 146 ? -13.103 8.272 7.382 1.00 92.31 146 THR A C 1
ATOM 1085 O O . THR A 1 146 ? -12.474 7.344 6.867 1.00 92.31 146 THR A O 1
ATOM 1088 N N . GLU A 1 147 ? -14.425 8.400 7.229 1.00 92.81 147 GLU A N 1
ATOM 1089 C CA . GLU A 1 147 ? -15.186 7.549 6.304 1.00 92.81 147 GLU A CA 1
ATOM 1090 C C . GLU A 1 147 ? -14.637 7.659 4.875 1.00 92.81 147 GLU A C 1
ATOM 1092 O O . GLU A 1 147 ? -14.394 6.633 4.240 1.00 92.81 147 GLU A O 1
ATOM 1097 N N . SER A 1 148 ? -14.414 8.891 4.400 1.00 93.06 148 SER A N 1
ATOM 1098 C CA . SER A 1 148 ? -13.857 9.168 3.069 1.00 93.06 148 SER A CA 1
ATOM 1099 C C . SER A 1 148 ? -12.531 8.432 2.871 1.00 93.06 148 SER A C 1
ATOM 1101 O O . SER A 1 148 ? -12.396 7.628 1.948 1.00 93.06 148 SER A O 1
ATOM 1103 N N . ALA A 1 149 ? -11.582 8.594 3.800 1.00 93.44 149 ALA A N 1
ATOM 1104 C CA . ALA A 1 149 ? -10.277 7.953 3.706 1.00 93.44 149 ALA A CA 1
ATOM 1105 C C . ALA A 1 149 ? -10.376 6.418 3.691 1.00 93.44 149 ALA A C 1
ATOM 1107 O O . ALA A 1 149 ? -9.681 5.767 2.910 1.00 93.44 149 ALA A O 1
ATOM 1108 N N . ALA A 1 150 ? -11.258 5.834 4.509 1.00 97.00 150 ALA A N 1
ATOM 1109 C CA . ALA A 1 150 ? -11.481 4.390 4.537 1.00 97.00 150 ALA A CA 1
ATOM 1110 C C . ALA A 1 150 ? -12.091 3.865 3.226 1.00 97.00 150 ALA A C 1
ATOM 1112 O O . ALA A 1 150 ? -11.673 2.820 2.722 1.00 97.00 150 ALA A O 1
ATOM 1113 N N . ARG A 1 151 ? -13.050 4.601 2.650 1.00 97.75 151 ARG A N 1
ATOM 1114 C CA . ARG A 1 151 ? -13.689 4.266 1.370 1.00 97.75 151 ARG A CA 1
ATOM 1115 C C . ARG A 1 151 ? -12.696 4.359 0.215 1.00 97.75 151 ARG A C 1
ATOM 1117 O O . ARG A 1 151 ? -12.632 3.446 -0.607 1.00 97.75 151 ARG A O 1
ATOM 1124 N N . VAL A 1 152 ? -11.893 5.422 0.186 1.00 97.81 152 VAL A N 1
ATOM 1125 C CA . VAL A 1 152 ? -10.827 5.630 -0.801 1.00 97.81 152 VAL A CA 1
ATOM 1126 C C . VAL A 1 152 ? -9.784 4.516 -0.723 1.00 97.81 152 VAL A C 1
ATOM 1128 O O . VAL A 1 152 ? -9.453 3.937 -1.756 1.00 97.81 152 VAL A O 1
ATOM 1131 N N . ASP A 1 153 ? -9.300 4.156 0.472 1.00 98.19 153 ASP A N 1
ATOM 1132 C CA . ASP A 1 153 ? -8.310 3.082 0.632 1.00 98.19 153 ASP A CA 1
ATOM 1133 C C . ASP A 1 153 ? -8.831 1.734 0.100 1.00 98.19 153 ASP A C 1
ATOM 1135 O O . ASP A 1 153 ? -8.094 1.032 -0.599 1.00 98.19 153 ASP A O 1
ATOM 1139 N N . ALA A 1 154 ? -10.101 1.403 0.361 1.00 98.69 154 ALA A N 1
ATOM 1140 C CA . ALA A 1 154 ? -10.731 0.180 -0.132 1.00 98.69 154 ALA A CA 1
ATOM 1141 C C . ALA A 1 154 ? -10.925 0.189 -1.660 1.00 98.69 154 ALA A C 1
ATOM 1143 O O . ALA A 1 154 ? -10.592 -0.786 -2.336 1.00 98.69 154 ALA A O 1
ATOM 1144 N N . LEU A 1 155 ? -11.415 1.295 -2.236 1.00 98.75 155 LEU A N 1
ATOM 1145 C CA . LEU A 1 155 ? -11.600 1.433 -3.688 1.00 98.75 155 LEU A CA 1
ATOM 1146 C C . LEU A 1 155 ? -10.269 1.365 -4.446 1.00 98.75 155 LEU A C 1
ATOM 1148 O O . LEU A 1 155 ? -10.162 0.641 -5.438 1.00 98.75 155 LEU A O 1
ATOM 1152 N N . LEU A 1 156 ? -9.244 2.069 -3.961 1.00 98.69 156 LEU A N 1
ATOM 1153 C CA . LEU A 1 156 ? -7.898 2.018 -4.534 1.00 98.69 156 LEU A CA 1
ATOM 1154 C C . LEU A 1 156 ? -7.263 0.633 -4.365 1.00 98.69 156 LEU A C 1
ATOM 1156 O O . LEU A 1 156 ? -6.564 0.171 -5.263 1.00 98.69 156 LEU A O 1
ATOM 1160 N N . GLY A 1 157 ? -7.526 -0.055 -3.251 1.00 98.56 157 GLY A N 1
ATOM 1161 C CA . GLY A 1 157 ? -7.115 -1.443 -3.048 1.00 98.56 157 GLY A CA 1
ATOM 1162 C C . GLY A 1 157 ? -7.733 -2.398 -4.075 1.00 98.56 157 GLY A C 1
ATOM 1163 O O . GLY A 1 157 ? -7.009 -3.130 -4.753 1.00 98.56 157 GLY A O 1
ATOM 1164 N N . LEU A 1 158 ? -9.052 -2.318 -4.284 1.00 98.81 158 LEU A N 1
ATOM 1165 C CA . LEU A 1 158 ? -9.747 -3.088 -5.322 1.00 98.81 158 LEU A CA 1
ATOM 1166 C C . LEU A 1 158 ? -9.225 -2.771 -6.729 1.00 98.81 158 LEU A C 1
ATOM 1168 O O . LEU A 1 158 ? -9.114 -3.683 -7.551 1.00 98.81 158 LEU A O 1
ATOM 1172 N N . ALA A 1 159 ? -8.910 -1.502 -7.012 1.00 98.75 159 ALA A N 1
ATOM 1173 C CA . ALA A 1 159 ? -8.344 -1.079 -8.290 1.00 98.75 159 ALA A CA 1
ATOM 1174 C C . ALA A 1 159 ? -6.953 -1.689 -8.516 1.00 98.75 159 ALA A C 1
ATOM 1176 O O . ALA A 1 159 ? -6.711 -2.273 -9.571 1.00 98.75 159 ALA A O 1
ATOM 1177 N N . ALA A 1 160 ? -6.076 -1.638 -7.511 1.00 97.81 160 ALA A N 1
ATOM 1178 C CA . ALA A 1 160 ? -4.750 -2.250 -7.568 1.00 97.81 160 ALA A CA 1
ATOM 1179 C C . ALA A 1 160 ? -4.825 -3.778 -7.757 1.00 97.81 160 ALA A C 1
ATOM 1181 O O . ALA A 1 160 ? -4.061 -4.360 -8.525 1.00 97.81 160 ALA A O 1
ATOM 1182 N N . ASP A 1 161 ? -5.787 -4.454 -7.122 1.00 98.06 161 ASP A N 1
ATOM 1183 C CA . ASP A 1 161 ? -6.005 -5.884 -7.371 1.00 98.06 161 ASP A CA 1
ATOM 1184 C C . ASP A 1 161 ? -6.580 -6.169 -8.751 1.00 98.06 161 ASP A C 1
ATOM 1186 O O . ASP A 1 161 ? -6.252 -7.191 -9.344 1.00 98.06 161 ASP A O 1
ATOM 1190 N N . ALA A 1 162 ? -7.422 -5.287 -9.290 1.00 97.75 162 ALA A N 1
ATOM 1191 C CA . ALA A 1 162 ? -7.879 -5.408 -10.666 1.00 97.75 162 ALA A CA 1
ATOM 1192 C C . ALA A 1 162 ? -6.702 -5.290 -11.651 1.00 97.75 162 ALA A C 1
ATOM 1194 O O . ALA A 1 162 ? -6.649 -6.080 -12.594 1.00 97.75 162 ALA A O 1
ATOM 1195 N N . VAL A 1 163 ? -5.723 -4.408 -11.400 1.00 95.31 163 VAL A N 1
ATOM 1196 C CA . VAL A 1 163 ? -4.458 -4.362 -12.162 1.00 95.31 163 VAL A CA 1
ATOM 1197 C C . VAL A 1 163 ? -3.715 -5.697 -12.060 1.00 95.31 163 VAL A C 1
ATOM 1199 O O . VAL A 1 163 ? -3.481 -6.338 -13.083 1.00 95.31 163 VAL A O 1
ATOM 1202 N N . GLY A 1 164 ? -3.453 -6.183 -10.841 1.00 89.88 164 GLY A N 1
ATOM 1203 C CA . GLY A 1 164 ? -2.768 -7.463 -10.596 1.00 89.88 164 GLY A CA 1
ATOM 1204 C C . GLY A 1 164 ? -3.530 -8.720 -11.054 1.00 89.88 164 GLY A C 1
ATOM 1205 O O . GLY A 1 164 ? -3.018 -9.836 -10.982 1.00 89.88 164 GLY A O 1
ATOM 1206 N N . LEU A 1 165 ? -4.766 -8.566 -11.535 1.00 92.50 165 LEU A N 1
ATOM 1207 C CA . LEU A 1 165 ? -5.581 -9.616 -12.153 1.00 92.50 165 LEU A CA 1
ATOM 1208 C C . LEU A 1 165 ? -5.798 -9.385 -13.660 1.00 92.50 165 LEU A C 1
ATOM 1210 O O . LEU A 1 165 ? -6.599 -10.089 -14.274 1.00 92.50 165 LEU A O 1
ATOM 1214 N N . GLY A 1 166 ? -5.129 -8.393 -14.258 1.00 91.44 166 GLY A N 1
ATOM 1215 C CA . GLY A 1 166 ? -5.220 -8.067 -15.684 1.00 91.44 166 GLY A CA 1
ATOM 1216 C C . GLY A 1 166 ? -6.536 -7.406 -16.120 1.00 91.44 166 GLY A C 1
ATOM 1217 O O . GLY A 1 166 ? -6.845 -7.379 -17.313 1.00 91.44 166 GLY A O 1
ATOM 1218 N N . ARG A 1 167 ? -7.324 -6.866 -15.182 1.00 95.38 167 ARG A N 1
ATOM 1219 C CA . ARG A 1 167 ? -8.658 -6.274 -15.395 1.00 95.38 167 ARG A CA 1
ATOM 1220 C C . ARG A 1 167 ? -8.599 -4.747 -15.474 1.00 95.38 167 ARG A C 1
ATOM 1222 O O . ARG A 1 167 ? -9.186 -4.039 -14.657 1.00 95.38 167 ARG A O 1
ATOM 1229 N N . VAL A 1 168 ? -7.900 -4.237 -16.484 1.00 95.75 168 VAL A N 1
ATOM 1230 C CA . VAL A 1 168 ? -7.588 -2.802 -16.642 1.00 95.75 168 VAL A CA 1
ATOM 1231 C C . VAL A 1 168 ? -8.836 -1.902 -16.631 1.00 95.75 168 VAL A C 1
ATOM 1233 O O . VAL A 1 168 ? -8.851 -0.884 -15.943 1.00 95.75 168 VAL A O 1
ATOM 1236 N N . ASP A 1 169 ? -9.914 -2.269 -17.329 1.00 97.31 169 ASP A N 1
ATOM 1237 C CA . ASP A 1 169 ? -11.128 -1.433 -17.365 1.00 97.31 169 ASP A CA 1
ATOM 1238 C C . ASP A 1 169 ? -11.861 -1.385 -16.022 1.00 97.31 169 ASP A C 1
ATOM 1240 O O . ASP A 1 169 ? -12.473 -0.377 -15.669 1.00 97.31 169 ASP A O 1
ATOM 1244 N N . GLU A 1 170 ? -11.803 -2.478 -15.260 1.00 98.38 170 GLU A N 1
ATOM 1245 C CA . GLU A 1 170 ? -12.331 -2.513 -13.901 1.00 98.38 170 GLU A CA 1
ATOM 1246 C C . GLU A 1 170 ? -11.511 -1.600 -12.984 1.00 98.38 170 GLU A C 1
ATOM 1248 O O . GLU A 1 170 ? -12.090 -0.787 -12.262 1.00 98.38 170 GLU A O 1
ATOM 1253 N N . ALA A 1 171 ? -10.180 -1.668 -13.083 1.00 98.12 171 ALA A N 1
ATOM 1254 C CA . ALA A 1 171 ? -9.273 -0.808 -12.334 1.00 98.12 171 ALA A CA 1
ATOM 1255 C C . ALA A 1 171 ? -9.540 0.682 -12.607 1.00 98.12 171 ALA A C 1
ATOM 1257 O O . ALA A 1 171 ? -9.658 1.459 -11.663 1.00 98.12 171 ALA A O 1
ATOM 1258 N N . ARG A 1 172 ? -9.747 1.079 -13.874 1.00 98.38 172 ARG A N 1
ATOM 1259 C CA . ARG A 1 172 ? -10.097 2.469 -14.234 1.00 98.38 172 ARG A CA 1
ATOM 1260 C C . ARG A 1 172 ? -11.407 2.936 -13.610 1.00 98.38 172 ARG A C 1
ATOM 1262 O O . ARG A 1 172 ? -11.481 4.060 -13.121 1.00 98.38 172 ARG A O 1
ATOM 1269 N N . ARG A 1 173 ? -12.447 2.094 -13.609 1.00 98.56 173 ARG A N 1
ATOM 1270 C CA . ARG A 1 173 ? -13.739 2.447 -12.991 1.00 98.56 173 ARG A CA 1
ATOM 1271 C C . ARG A 1 173 ? -13.619 2.625 -11.478 1.00 98.56 173 ARG A C 1
ATOM 1273 O O . ARG A 1 173 ? -14.233 3.540 -10.933 1.00 98.56 173 ARG A O 1
ATOM 1280 N N . LEU A 1 174 ? -12.841 1.766 -10.821 1.00 98.62 174 LEU A N 1
ATOM 1281 C CA . LEU A 1 174 ? -12.591 1.832 -9.381 1.00 98.62 174 LEU A CA 1
ATOM 1282 C C . LEU A 1 174 ? -11.729 3.045 -9.006 1.00 98.62 174 LEU A C 1
ATOM 1284 O O . LEU A 1 174 ? -12.074 3.747 -8.058 1.00 98.62 174 LEU A O 1
ATOM 1288 N N . LEU A 1 175 ? -10.681 3.350 -9.782 1.00 98.44 175 LEU A N 1
ATOM 1289 C CA . LEU A 1 175 ? -9.888 4.571 -9.615 1.00 98.44 175 LEU A CA 1
ATOM 1290 C C . LEU A 1 175 ? -10.764 5.818 -9.769 1.00 98.44 175 LEU A C 1
ATOM 1292 O O . LEU A 1 175 ? -10.765 6.665 -8.886 1.00 98.44 175 LEU A O 1
ATOM 1296 N N . ALA A 1 176 ? -11.585 5.888 -10.821 1.00 97.75 176 ALA A N 1
ATOM 1297 C CA . ALA A 1 176 ? -12.500 7.009 -11.017 1.00 97.75 176 ALA A CA 1
ATOM 1298 C C . ALA A 1 176 ? -13.497 7.157 -9.854 1.00 97.75 176 ALA A C 1
ATOM 1300 O O . ALA A 1 176 ? -13.881 8.268 -9.512 1.00 97.75 176 ALA A O 1
ATOM 1301 N N . ALA A 1 177 ? -13.937 6.055 -9.235 1.00 97.62 177 ALA A N 1
ATOM 1302 C CA . ALA A 1 177 ? -14.765 6.120 -8.032 1.00 97.62 177 ALA A CA 1
ATOM 1303 C C . ALA A 1 177 ? -13.999 6.700 -6.835 1.00 97.62 177 ALA A C 1
ATOM 1305 O O . ALA A 1 177 ? -14.530 7.572 -6.158 1.00 97.62 177 ALA A O 1
ATOM 1306 N N . ALA A 1 178 ? -12.753 6.278 -6.613 1.00 97.06 178 ALA A N 1
ATOM 1307 C CA . ALA A 1 178 ? -11.912 6.839 -5.558 1.00 97.06 178 ALA A CA 1
ATOM 1308 C C . ALA A 1 178 ? -11.606 8.332 -5.782 1.00 97.06 178 ALA A C 1
ATOM 1310 O O . ALA A 1 178 ? -11.651 9.114 -4.840 1.00 97.06 178 ALA A O 1
ATOM 1311 N N . GLU A 1 179 ? -11.346 8.748 -7.024 1.00 95.56 179 GLU A N 1
ATOM 1312 C CA . GLU A 1 179 ? -11.123 10.156 -7.380 1.00 95.56 179 GLU A CA 1
ATOM 1313 C C . GLU A 1 179 ? -12.359 11.026 -7.114 1.00 95.56 179 GLU A C 1
ATOM 1315 O O . GLU A 1 179 ? -12.212 12.166 -6.676 1.00 95.56 179 GLU A O 1
ATOM 1320 N N . ARG A 1 180 ? -13.573 10.492 -7.320 1.00 94.81 180 ARG A N 1
ATOM 1321 C CA . ARG A 1 180 ? -14.822 11.183 -6.956 1.00 94.81 180 ARG A CA 1
ATOM 1322 C C . ARG A 1 180 ? -14.954 11.388 -5.453 1.00 94.81 180 ARG A C 1
ATOM 1324 O O . ARG A 1 180 ? -15.274 12.494 -5.035 1.00 94.81 180 ARG A O 1
ATOM 1331 N N . GLU A 1 181 ? -14.667 10.358 -4.658 1.00 93.81 181 GLU A N 1
ATOM 1332 C CA . GLU A 1 181 ? -14.657 10.465 -3.189 1.00 93.81 181 GLU A CA 1
ATOM 1333 C C . GLU A 1 181 ? -13.622 11.493 -2.702 1.00 93.81 181 GLU A C 1
ATOM 1335 O O . GLU A 1 181 ? -13.882 12.245 -1.769 1.00 93.81 181 GLU A O 1
ATOM 1340 N N . LEU A 1 182 ? -12.474 11.592 -3.383 1.00 91.56 182 LEU A N 1
ATOM 1341 C CA . LEU A 1 182 ? -11.436 12.594 -3.107 1.00 91.56 182 LEU A CA 1
ATOM 1342 C C . LEU A 1 182 ? -11.772 14.008 -3.618 1.00 91.56 182 LEU A C 1
ATOM 1344 O O . LEU A 1 182 ? -10.990 14.932 -3.398 1.00 91.56 182 LEU A O 1
ATOM 1348 N N . GLY A 1 183 ? -12.881 14.196 -4.341 1.00 89.75 183 GLY A N 1
ATOM 1349 C CA . GLY A 1 183 ? -13.225 15.477 -4.965 1.00 89.75 183 GLY A CA 1
ATOM 1350 C C . GLY A 1 183 ? -12.273 15.903 -6.092 1.00 89.75 183 GLY A C 1
ATOM 1351 O O . GLY A 1 183 ? -12.194 17.087 -6.414 1.00 89.75 183 GLY A O 1
ATOM 1352 N N . LEU A 1 184 ? -11.553 14.957 -6.704 1.00 81.12 184 LEU A N 1
ATOM 1353 C CA . LEU A 1 184 ? -10.600 15.195 -7.796 1.00 81.12 184 LEU A CA 1
ATOM 1354 C C . LEU A 1 184 ? -11.254 15.200 -9.188 1.00 81.12 184 LEU A C 1
ATOM 1356 O O . LEU A 1 184 ? -10.545 15.136 -10.194 1.00 81.12 184 LEU A O 1
ATOM 1360 N N . GLU A 1 185 ? -12.589 15.247 -9.280 1.00 68.81 185 GLU A N 1
ATOM 1361 C CA . GLU A 1 185 ? -13.274 15.263 -10.574 1.00 68.81 185 GLU A CA 1
ATOM 1362 C C . GLU A 1 185 ? -12.707 16.367 -11.472 1.00 68.81 185 GLU A C 1
ATOM 1364 O O . GLU A 1 185 ? -12.719 17.556 -11.138 1.00 68.81 185 GLU A O 1
ATOM 1369 N N . ARG A 1 186 ? -12.215 15.955 -12.647 1.00 54.56 186 ARG A N 1
ATOM 1370 C CA . ARG A 1 186 ? -11.798 16.876 -13.701 1.00 54.56 186 ARG A CA 1
ATOM 1371 C C . ARG A 1 186 ? -13.001 17.730 -14.077 1.00 54.56 186 ARG A C 1
ATOM 1373 O O . ARG A 1 186 ? -13.892 17.266 -14.787 1.00 54.56 186 ARG A O 1
ATOM 1380 N N . GLN A 1 187 ? -13.024 18.983 -13.626 1.00 40.50 187 GLN A N 1
ATOM 1381 C CA . GLN A 1 187 ? -13.958 19.949 -14.184 1.00 40.50 187 GLN A CA 1
ATOM 1382 C C . GLN A 1 187 ? -13.695 20.028 -15.697 1.00 40.50 187 GLN A C 1
ATOM 1384 O O . GLN A 1 187 ? -12.533 20.172 -16.090 1.00 40.50 187 GLN A O 1
ATOM 1389 N N . PRO A 1 188 ? -14.721 19.936 -16.561 1.00 39.38 188 PRO A N 1
ATOM 1390 C CA . PRO A 1 188 ? -14.534 20.232 -17.974 1.00 39.38 188 PRO A CA 1
ATOM 1391 C C . PRO A 1 188 ? -13.982 21.656 -18.087 1.00 39.38 188 PRO A C 1
ATOM 1393 O O . PRO A 1 188 ? -14.517 22.569 -17.454 1.00 39.38 188 PRO A O 1
ATOM 1396 N N . GLU A 1 189 ? -12.891 21.822 -18.840 1.00 38.09 189 GLU A N 1
ATOM 1397 C CA . GLU A 1 189 ? -12.142 23.074 -18.972 1.00 38.09 189 GLU A CA 1
ATOM 1398 C C . GLU A 1 189 ? -13.077 24.263 -19.238 1.00 38.09 189 GLU A C 1
ATOM 1400 O O . GLU A 1 189 ? -13.506 24.527 -20.363 1.00 38.09 189 GLU A O 1
ATOM 1405 N N . ARG A 1 190 ? -13.394 25.034 -18.195 1.00 39.62 190 ARG A N 1
ATOM 1406 C CA . ARG A 1 190 ? -13.989 26.355 -18.372 1.00 39.62 190 ARG A CA 1
ATOM 1407 C C . ARG A 1 190 ? -12.852 27.299 -18.737 1.00 39.62 190 ARG A C 1
ATOM 1409 O O . ARG A 1 190 ? -12.037 27.638 -17.885 1.00 39.62 190 ARG A O 1
ATOM 1416 N N . ARG A 1 191 ? -12.803 27.737 -20.002 1.00 43.81 191 ARG A N 1
ATOM 1417 C CA . ARG A 1 191 ? -11.941 28.840 -20.465 1.00 43.81 191 ARG A CA 1
ATOM 1418 C C . ARG A 1 191 ? -12.230 30.101 -19.636 1.00 43.81 191 ARG A C 1
ATOM 1420 O O . ARG A 1 191 ? -13.151 30.854 -19.940 1.00 43.81 191 ARG A O 1
ATOM 1427 N N . GLY A 1 192 ? -11.458 30.304 -18.571 1.00 38.47 192 GLY A N 1
ATOM 1428 C CA . GLY A 1 192 ? -11.544 31.437 -17.652 1.00 38.47 192 GLY A CA 1
ATOM 1429 C C . GLY A 1 192 ? -10.333 32.362 -17.783 1.00 38.47 192 GLY A C 1
ATOM 1430 O O . GLY A 1 192 ? -9.191 31.918 -17.781 1.00 38.47 192 GLY A O 1
ATOM 1431 N N . ARG A 1 193 ? -10.611 33.658 -17.931 1.00 37.78 193 ARG A N 1
ATOM 1432 C CA . ARG A 1 193 ? -9.691 34.787 -18.177 1.00 37.78 193 ARG A CA 1
ATOM 1433 C C . ARG A 1 193 ? -8.683 34.993 -17.020 1.00 37.78 193 ARG A C 1
ATOM 1435 O O . ARG A 1 193 ? -9.067 34.795 -15.870 1.00 37.78 193 ARG A O 1
ATOM 1442 N N . PRO A 1 194 ? -7.437 35.449 -17.270 1.00 39.12 194 PRO A N 1
ATOM 1443 C CA . PRO A 1 194 ? -6.423 35.558 -16.219 1.00 39.12 194 PRO A CA 1
ATOM 1444 C C . PRO A 1 194 ? -6.711 36.719 -15.251 1.00 39.12 194 PRO A C 1
ATOM 1446 O O . PRO A 1 194 ? -6.816 37.877 -15.659 1.00 39.12 194 PRO A O 1
ATOM 1449 N N . GLY A 1 195 ? -6.822 36.397 -13.958 1.00 37.06 195 GLY A N 1
ATOM 1450 C CA . GLY A 1 195 ? -6.917 37.351 -12.849 1.00 37.06 195 GLY A CA 1
ATOM 1451 C C . GLY A 1 195 ? -5.540 37.746 -12.300 1.00 37.06 195 GLY A C 1
ATOM 1452 O O . GLY A 1 195 ? -4.619 36.933 -12.245 1.00 37.06 195 GLY A O 1
ATOM 1453 N N . ARG A 1 196 ? -5.402 39.023 -11.920 1.00 37.72 196 ARG A N 1
ATOM 1454 C CA . ARG A 1 196 ? -4.173 39.672 -11.428 1.00 37.72 196 ARG A CA 1
ATOM 1455 C C . ARG A 1 196 ? -3.648 39.057 -10.121 1.00 37.72 196 ARG A C 1
ATOM 1457 O O . ARG A 1 196 ? -4.418 38.829 -9.195 1.00 37.72 196 ARG A O 1
ATOM 1464 N N . ARG A 1 197 ? -2.320 38.898 -10.025 1.00 37.69 197 ARG A N 1
ATOM 1465 C CA . ARG A 1 197 ? -1.587 38.577 -8.785 1.00 37.69 197 ARG A CA 1
ATOM 1466 C C . ARG A 1 197 ? -1.340 39.845 -7.963 1.00 37.69 197 ARG A C 1
ATOM 1468 O O . ARG A 1 197 ? -0.918 40.854 -8.523 1.00 37.69 197 ARG A O 1
ATOM 1475 N N . GLY A 1 198 ? -1.557 39.770 -6.652 1.00 33.69 198 GLY A N 1
ATOM 1476 C CA . GLY A 1 198 ? -1.216 40.815 -5.688 1.00 33.69 198 GLY A CA 1
ATOM 1477 C C . GLY A 1 198 ? -0.275 40.295 -4.597 1.00 33.69 198 GLY A C 1
ATOM 1478 O O . GLY A 1 198 ? -0.541 39.246 -4.025 1.00 33.69 198 GLY A O 1
ATOM 1479 N N . GLY A 1 199 ? 0.807 41.051 -4.375 1.00 34.44 199 GLY A N 1
ATOM 1480 C CA . GLY A 1 199 ? 1.440 41.384 -3.088 1.00 34.44 199 GLY A CA 1
ATOM 1481 C C . GLY A 1 199 ? 1.901 40.273 -2.143 1.00 34.44 199 GLY A C 1
ATOM 1482 O O . GLY A 1 199 ? 1.097 39.710 -1.412 1.00 34.44 199 GLY A O 1
ATOM 1483 N N . ALA A 1 200 ? 3.220 40.076 -2.076 1.00 39.47 200 ALA A N 1
ATOM 1484 C CA . ALA A 1 200 ? 3.912 39.320 -1.037 1.00 39.47 200 ALA A CA 1
ATOM 1485 C C . ALA A 1 200 ? 4.006 40.112 0.281 1.00 39.47 200 ALA A C 1
ATOM 1487 O O . ALA A 1 200 ? 4.277 41.312 0.270 1.00 39.47 200 ALA A O 1
ATOM 1488 N N . GLY A 1 201 ? 3.835 39.411 1.401 1.00 33.53 201 GLY A N 1
ATOM 1489 C CA . GLY A 1 201 ? 4.219 39.840 2.742 1.00 33.53 201 GLY A CA 1
ATOM 1490 C C . GLY A 1 201 ? 4.903 38.666 3.438 1.00 33.53 201 GLY A C 1
ATOM 1491 O O . GLY A 1 201 ? 4.330 37.583 3.524 1.00 33.53 201 GLY A O 1
ATOM 1492 N N . GLU A 1 202 ? 6.152 38.875 3.842 1.00 44.50 202 GLU A N 1
ATOM 1493 C CA . GLU A 1 202 ? 7.050 37.891 4.443 1.00 44.50 202 GLU A CA 1
ATOM 1494 C C . GLU A 1 202 ? 6.666 37.577 5.894 1.00 44.50 202 GLU A C 1
ATOM 1496 O O . GLU A 1 202 ? 6.837 38.395 6.793 1.00 44.50 202 GLU A O 1
ATOM 1501 N N . THR A 1 203 ? 6.238 36.340 6.124 1.00 40.44 203 THR A N 1
ATOM 1502 C CA . THR A 1 203 ? 6.554 35.545 7.314 1.00 40.44 203 THR A CA 1
ATOM 1503 C C . THR A 1 203 ? 6.786 34.119 6.817 1.00 40.44 203 THR A C 1
ATOM 1505 O O . THR A 1 203 ? 6.051 33.634 5.954 1.00 40.44 203 THR A O 1
ATOM 1508 N N . GLY A 1 204 ? 7.867 33.468 7.262 1.00 43.00 204 GLY A N 1
ATOM 1509 C CA . GLY A 1 204 ? 8.186 32.101 6.834 1.00 43.00 204 GLY A CA 1
ATOM 1510 C C . GLY A 1 204 ? 6.975 31.189 7.058 1.00 43.00 204 GLY A C 1
ATOM 1511 O O . GLY A 1 204 ? 6.369 31.273 8.130 1.00 43.00 204 GLY A O 1
ATOM 1512 N N . PRO A 1 205 ? 6.566 30.377 6.065 1.00 38.81 205 PRO A N 1
ATOM 1513 C CA . PRO A 1 205 ? 5.305 29.673 6.166 1.00 38.81 205 PRO A CA 1
ATOM 1514 C C . PRO A 1 205 ? 5.377 28.686 7.341 1.00 38.81 205 PRO A C 1
ATOM 1516 O O . PRO A 1 205 ? 6.349 27.927 7.429 1.00 38.81 205 PRO A O 1
ATOM 1519 N N . PRO A 1 206 ? 4.367 28.644 8.232 1.00 43.56 206 PRO A N 1
ATOM 1520 C CA . PRO A 1 206 ? 4.154 27.445 9.037 1.00 43.56 206 PRO A CA 1
ATOM 1521 C C . PRO A 1 206 ? 4.073 26.242 8.079 1.00 43.56 206 PRO A C 1
ATOM 1523 O O . PRO A 1 206 ? 3.705 26.442 6.914 1.00 43.56 206 PRO A O 1
ATOM 1526 N N . PRO A 1 207 ? 4.420 25.009 8.504 1.00 45.66 207 PRO A N 1
ATOM 1527 C CA . PRO A 1 207 ? 4.240 23.839 7.649 1.00 45.66 207 PRO A CA 1
ATOM 1528 C C . PRO A 1 207 ? 2.826 23.893 7.073 1.00 45.66 207 PRO A C 1
ATOM 1530 O O . PRO A 1 207 ? 1.854 23.997 7.826 1.00 45.66 207 PRO A O 1
ATOM 1533 N N . LEU A 1 208 ? 2.740 23.963 5.740 1.00 40.56 208 LEU A N 1
ATOM 1534 C CA . LEU A 1 208 ? 1.466 24.126 5.054 1.00 40.56 208 LEU A CA 1
ATOM 1535 C C . LEU A 1 208 ? 0.532 23.023 5.563 1.00 40.56 208 LEU A C 1
ATOM 1537 O O . LEU A 1 208 ? 0.982 21.876 5.663 1.00 40.56 208 LEU A O 1
ATOM 1541 N N . PRO A 1 209 ? -0.728 23.338 5.918 1.00 46.09 209 PRO A N 1
ATOM 1542 C CA . PRO A 1 209 ? -1.673 22.303 6.298 1.00 46.09 209 PRO A CA 1
ATOM 1543 C C . PRO A 1 209 ? -1.668 21.250 5.193 1.00 46.09 209 PRO A C 1
ATOM 1545 O O . PRO A 1 209 ? -1.776 21.583 4.008 1.00 46.09 209 PRO A O 1
ATOM 1548 N N . GLN A 1 210 ? -1.451 19.994 5.585 1.00 54.38 210 GLN A N 1
ATOM 1549 C CA . GLN A 1 210 ? -1.438 18.883 4.643 1.00 54.38 210 GLN A CA 1
ATOM 1550 C C . GLN A 1 210 ? -2.747 18.945 3.847 1.00 54.38 210 GLN A C 1
ATOM 1552 O O . GLN A 1 210 ? -3.805 19.085 4.469 1.00 54.38 210 GLN A O 1
ATOM 1557 N N . PRO A 1 211 ? -2.716 18.895 2.503 1.00 54.91 211 PRO A N 1
ATOM 1558 C CA . PRO A 1 211 ? -3.952 18.899 1.739 1.00 54.91 211 PRO A CA 1
ATOM 1559 C C . PRO A 1 211 ? -4.831 17.746 2.228 1.00 54.91 211 PRO A C 1
ATOM 1561 O O . PRO A 1 211 ? -4.331 16.646 2.490 1.00 54.91 211 PRO A O 1
ATOM 1564 N N . ALA A 1 212 ? -6.125 18.022 2.407 1.00 67.12 212 ALA A N 1
ATOM 1565 C CA . ALA A 1 212 ? -7.078 17.020 2.864 1.00 67.12 212 ALA A CA 1
ATOM 1566 C C . ALA A 1 212 ? -6.926 15.736 2.029 1.00 67.12 212 ALA A C 1
ATOM 1568 O O . ALA A 1 212 ? -6.785 15.784 0.804 1.00 67.12 212 ALA A O 1
ATOM 1569 N N . ASP A 1 213 ? -6.875 14.596 2.718 1.00 83.31 213 ASP A N 1
ATOM 1570 C CA . ASP A 1 213 ? -6.742 13.263 2.128 1.00 83.31 213 ASP A CA 1
ATOM 1571 C C . ASP A 1 213 ? -5.545 13.067 1.172 1.00 83.31 213 ASP A C 1
ATOM 1573 O O . ASP A 1 213 ? -5.590 12.216 0.280 1.00 83.31 213 ASP A O 1
ATOM 1577 N N . TRP A 1 214 ? -4.426 13.781 1.381 1.00 92.75 214 TRP A N 1
ATOM 1578 C CA . TRP A 1 214 ? -3.196 13.627 0.582 1.00 92.75 214 TRP A CA 1
ATOM 1579 C C . TRP A 1 214 ? -2.776 12.160 0.390 1.00 92.75 214 TRP A C 1
ATOM 1581 O O . TRP A 1 214 ? -2.319 11.785 -0.688 1.00 92.75 214 TRP A O 1
ATOM 1591 N N . ARG A 1 215 ? -2.970 11.306 1.409 1.00 94.56 215 ARG A N 1
ATOM 1592 C CA . ARG A 1 215 ? -2.659 9.868 1.360 1.00 94.56 215 ARG A CA 1
ATOM 1593 C C . ARG A 1 215 ? -3.444 9.171 0.252 1.00 94.56 215 ARG A C 1
ATOM 1595 O O . ARG A 1 215 ? -2.869 8.397 -0.511 1.00 94.56 215 ARG A O 1
ATOM 1602 N N . GLY A 1 216 ? -4.742 9.454 0.164 1.00 96.00 216 GLY A N 1
ATOM 1603 C CA . GLY A 1 216 ? -5.612 8.918 -0.876 1.00 96.00 216 GLY A CA 1
ATOM 1604 C C . GLY A 1 216 ? -5.192 9.405 -2.260 1.00 96.00 216 GLY A C 1
ATOM 1605 O O . GLY A 1 216 ? -5.072 8.598 -3.176 1.00 96.00 216 GLY A O 1
ATOM 1606 N N . GLN A 1 217 ? -4.863 10.691 -2.395 1.00 96.56 217 GLN A N 1
ATOM 1607 C CA . GLN A 1 217 ? -4.416 11.278 -3.665 1.00 96.56 217 GLN A CA 1
ATOM 1608 C C . GLN A 1 217 ? -3.074 10.697 -4.150 1.00 96.56 217 GLN A C 1
ATOM 1610 O O . GLN A 1 217 ? -2.936 10.343 -5.320 1.00 96.56 217 GLN A O 1
ATOM 1615 N N . VAL A 1 218 ? -2.094 10.529 -3.253 1.00 97.69 218 VAL A N 1
ATOM 1616 C CA . VAL A 1 218 ? -0.811 9.877 -3.571 1.00 97.69 218 VAL A CA 1
ATOM 1617 C C . VAL A 1 218 ? -1.045 8.445 -4.059 1.00 97.69 218 VAL A C 1
ATOM 1619 O O . VAL A 1 218 ? -0.518 8.048 -5.098 1.00 97.69 218 VAL A O 1
ATOM 1622 N N . ARG A 1 219 ? -1.877 7.674 -3.347 1.00 97.75 219 ARG A N 1
ATOM 1623 C CA . ARG A 1 219 ? -2.210 6.296 -3.735 1.00 97.75 219 ARG A CA 1
ATOM 1624 C C . ARG A 1 219 ? -2.987 6.226 -5.049 1.00 97.75 219 ARG A C 1
ATOM 1626 O O . ARG A 1 219 ? -2.759 5.294 -5.815 1.00 97.75 219 ARG A O 1
ATOM 1633 N N . ALA A 1 220 ? -3.867 7.188 -5.326 1.00 98.06 220 ALA A N 1
ATOM 1634 C CA . ALA A 1 220 ? -4.565 7.296 -6.604 1.00 98.06 220 ALA A CA 1
ATOM 1635 C C . ALA A 1 220 ? -3.574 7.507 -7.758 1.00 98.06 220 ALA A C 1
ATOM 1637 O O . ALA A 1 220 ? -3.688 6.838 -8.781 1.00 98.06 220 ALA A O 1
ATOM 1638 N N . GLY A 1 221 ? -2.547 8.341 -7.562 1.00 97.75 221 GLY A N 1
ATOM 1639 C CA . GLY A 1 221 ? -1.461 8.510 -8.530 1.00 97.75 221 GLY A CA 1
ATOM 1640 C C . GLY A 1 221 ? -0.657 7.228 -8.772 1.00 97.75 221 GLY A C 1
ATOM 1641 O O . GLY A 1 221 ? -0.371 6.906 -9.923 1.00 97.75 221 GLY A O 1
ATOM 1642 N N . TRP A 1 222 ? -0.356 6.447 -7.723 1.00 98.06 222 TRP A N 1
ATOM 1643 C CA . TRP A 1 222 ? 0.296 5.137 -7.881 1.00 98.06 222 TRP A CA 1
ATOM 1644 C C . TRP A 1 222 ? -0.557 4.164 -8.695 1.00 98.06 222 TRP A C 1
ATOM 1646 O O . TRP A 1 222 ? -0.081 3.620 -9.684 1.00 98.06 222 TRP A O 1
ATOM 1656 N N . VAL A 1 223 ? -1.825 3.985 -8.316 1.00 98.44 223 VAL A N 1
ATOM 1657 C CA . VAL A 1 223 ? -2.751 3.079 -9.012 1.00 98.44 223 VAL A CA 1
ATOM 1658 C C . VAL A 1 223 ? -2.993 3.541 -10.449 1.00 98.44 223 VAL A C 1
ATOM 1660 O O . VAL A 1 223 ? -3.046 2.718 -11.357 1.00 98.44 223 VAL A O 1
ATOM 1663 N N . GLY A 1 224 ? -3.106 4.849 -10.681 1.00 98.25 224 GLY A N 1
ATOM 1664 C CA . GLY A 1 224 ? -3.202 5.421 -12.020 1.00 98.25 224 GLY A CA 1
ATOM 1665 C C . GLY A 1 224 ? -1.981 5.084 -12.873 1.00 98.25 224 GLY A C 1
ATOM 1666 O O . GLY A 1 224 ? -2.140 4.594 -13.987 1.00 98.25 224 GLY A O 1
ATOM 1667 N N . ALA A 1 225 ? -0.770 5.272 -12.342 1.00 97.50 225 ALA A N 1
ATOM 1668 C CA . ALA A 1 225 ? 0.457 4.895 -13.039 1.00 97.50 225 ALA A CA 1
ATOM 1669 C C . ALA A 1 225 ? 0.508 3.383 -13.335 1.00 97.50 225 ALA A C 1
ATOM 1671 O O . ALA A 1 225 ? 0.798 2.992 -14.463 1.00 97.50 225 ALA A O 1
ATOM 1672 N N . GLU A 1 226 ? 0.156 2.535 -12.365 1.00 97.06 226 GLU A N 1
ATOM 1673 C CA . GLU A 1 226 ? 0.084 1.075 -12.532 1.00 97.06 226 GLU A CA 1
ATOM 1674 C C . GLU A 1 226 ? -0.936 0.660 -13.613 1.00 97.06 226 GLU A C 1
ATOM 1676 O O . GLU A 1 226 ? -0.655 -0.221 -14.426 1.00 97.06 226 GLU A O 1
ATOM 1681 N N . ILE A 1 227 ? -2.100 1.318 -13.683 1.00 97.38 227 ILE A N 1
ATOM 1682 C CA . ILE A 1 227 ? -3.109 1.100 -14.734 1.00 97.38 227 ILE A CA 1
ATOM 1683 C C . ILE A 1 227 ? -2.551 1.433 -16.119 1.00 97.38 227 ILE A C 1
ATOM 1685 O O . ILE A 1 227 ? -2.798 0.691 -17.072 1.00 97.38 227 ILE A O 1
ATOM 1689 N N . GLU A 1 228 ? -1.847 2.557 -16.250 1.00 96.50 228 GLU A N 1
ATOM 1690 C CA . GLU A 1 228 ? -1.280 2.994 -17.525 1.00 96.50 228 GLU A CA 1
ATOM 1691 C C . GLU A 1 228 ? -0.130 2.080 -17.968 1.00 96.50 228 GLU A C 1
ATOM 1693 O O . GLU A 1 228 ? -0.082 1.696 -19.138 1.00 96.50 228 GLU A O 1
ATOM 1698 N N . LEU A 1 229 ? 0.716 1.625 -17.037 1.00 92.31 229 LEU A N 1
ATOM 1699 C CA . LEU A 1 229 ? 1.742 0.611 -17.303 1.00 92.31 229 LEU A CA 1
ATOM 1700 C C . LEU A 1 229 ? 1.126 -0.710 -17.775 1.00 92.31 229 LEU A C 1
ATOM 1702 O O . LEU A 1 229 ? 1.496 -1.207 -18.836 1.00 92.31 229 LEU A O 1
ATOM 1706 N N . ALA A 1 230 ? 0.119 -1.229 -17.066 1.00 90.50 230 ALA A N 1
ATOM 1707 C CA . ALA A 1 230 ? -0.586 -2.454 -17.451 1.00 90.50 230 ALA A CA 1
ATOM 1708 C C . ALA A 1 230 ? -1.375 -2.325 -18.771 1.00 90.50 230 ALA A C 1
ATOM 1710 O O . ALA A 1 230 ? -1.753 -3.327 -19.382 1.00 90.50 230 ALA A O 1
ATOM 1711 N N . ALA A 1 231 ? -1.654 -1.096 -19.213 1.00 91.06 231 ALA A N 1
ATOM 1712 C CA . ALA A 1 231 ? -2.268 -0.798 -20.502 1.00 91.06 231 ALA A CA 1
ATOM 1713 C C . ALA A 1 231 ? -1.245 -0.590 -21.636 1.00 91.06 231 ALA A C 1
ATOM 1715 O O . ALA A 1 231 ? -1.659 -0.264 -22.749 1.00 91.06 231 ALA A O 1
ATOM 1716 N N . GLY A 1 232 ? 0.058 -0.740 -21.368 1.00 89.56 232 GLY A N 1
ATOM 1717 C CA . GLY A 1 232 ? 1.128 -0.501 -22.339 1.00 89.56 232 GLY A CA 1
ATOM 1718 C C . GLY A 1 232 ? 1.353 0.981 -22.663 1.00 89.56 232 GLY A C 1
ATOM 1719 O O . GLY A 1 232 ? 1.880 1.305 -23.722 1.00 89.56 232 GLY A O 1
ATOM 1720 N N . ARG A 1 233 ? 0.932 1.898 -21.783 1.00 90.81 233 ARG A N 1
ATOM 1721 C CA . ARG A 1 233 ? 1.017 3.357 -21.972 1.00 90.81 233 ARG A CA 1
ATOM 1722 C C . ARG A 1 233 ? 1.978 3.989 -20.971 1.00 90.81 233 ARG A C 1
ATOM 1724 O O . ARG A 1 233 ? 1.598 4.855 -20.187 1.00 90.81 233 ARG A O 1
ATOM 1731 N N . ALA A 1 234 ? 3.234 3.554 -21.006 1.00 89.75 234 ALA A N 1
ATOM 1732 C CA . ALA A 1 234 ? 4.255 3.971 -20.045 1.00 89.75 234 ALA A CA 1
ATOM 1733 C C . ALA A 1 234 ? 4.460 5.498 -19.984 1.00 89.75 234 ALA A C 1
ATOM 1735 O O . ALA A 1 234 ? 4.548 6.049 -18.890 1.00 89.75 234 ALA A O 1
ATOM 1736 N N . GLU A 1 235 ? 4.405 6.201 -21.121 1.00 90.12 235 GLU A N 1
ATOM 1737 C CA . GLU A 1 235 ? 4.449 7.676 -21.167 1.00 90.12 235 GLU A CA 1
ATOM 1738 C C . GLU A 1 235 ? 3.375 8.338 -20.295 1.00 90.12 235 GLU A C 1
ATOM 1740 O O . GLU A 1 235 ? 3.632 9.327 -19.612 1.00 90.12 235 GLU A O 1
ATOM 1745 N N . ALA A 1 236 ? 2.159 7.785 -20.293 1.00 93.12 236 ALA A N 1
ATOM 1746 C CA . ALA A 1 236 ? 1.045 8.322 -19.518 1.00 93.12 236 ALA A CA 1
ATOM 1747 C C . ALA A 1 236 ? 1.183 8.024 -18.014 1.00 93.12 236 ALA A C 1
ATOM 1749 O O . ALA A 1 236 ? 0.596 8.732 -17.194 1.00 93.12 236 ALA A O 1
ATOM 1750 N N . ALA A 1 237 ? 1.978 7.016 -17.639 1.00 94.69 237 ALA A N 1
ATOM 1751 C CA . ALA A 1 237 ? 2.235 6.660 -16.247 1.00 94.69 237 ALA A CA 1
ATOM 1752 C C . ALA A 1 237 ? 3.193 7.643 -15.550 1.00 94.69 237 ALA A C 1
ATOM 1754 O O . ALA A 1 237 ? 3.014 7.937 -14.366 1.00 94.69 237 ALA A O 1
ATOM 1755 N N . VAL A 1 238 ? 4.180 8.184 -16.277 1.00 94.88 238 VAL A N 1
ATOM 1756 C CA . VAL A 1 238 ? 5.198 9.108 -15.742 1.00 94.88 238 VAL A CA 1
ATOM 1757 C C . VAL A 1 238 ? 4.587 10.326 -15.027 1.00 94.88 238 VAL A C 1
ATOM 1759 O O . VAL A 1 238 ? 4.877 10.506 -13.842 1.00 94.88 238 VAL A O 1
ATOM 1762 N N . PRO A 1 239 ? 3.706 11.147 -15.642 1.00 95.69 239 PRO A N 1
ATOM 1763 C CA . PRO A 1 239 ? 3.164 12.335 -14.975 1.00 95.69 239 PRO A CA 1
ATOM 1764 C C . PRO A 1 239 ? 2.312 12.008 -13.738 1.00 95.69 239 PRO A C 1
ATOM 1766 O O . PRO A 1 239 ? 2.275 12.804 -12.796 1.00 95.69 239 PRO A O 1
ATOM 1769 N N . LEU A 1 240 ? 1.653 10.843 -13.708 1.00 96.56 240 LEU A N 1
ATOM 1770 C CA . LEU A 1 240 ? 0.887 10.370 -12.548 1.00 96.56 240 LEU A CA 1
ATOM 1771 C C . LEU A 1 240 ? 1.821 10.035 -11.376 1.00 96.56 240 LEU A C 1
ATOM 1773 O O . LEU A 1 240 ? 1.594 10.482 -10.248 1.00 96.56 240 LEU A O 1
ATOM 1777 N N . ALA A 1 241 ? 2.907 9.311 -11.657 1.00 95.50 241 ALA A N 1
ATOM 1778 C CA . ALA A 1 241 ? 3.920 8.959 -10.668 1.00 95.50 241 ALA A CA 1
ATOM 1779 C C . ALA A 1 241 ? 4.674 10.196 -10.143 1.00 95.50 241 ALA A C 1
ATOM 1781 O O . ALA A 1 241 ? 4.867 10.342 -8.934 1.00 95.50 241 ALA A O 1
ATOM 1782 N N . GLU A 1 242 ? 5.031 11.137 -11.024 1.00 96.94 242 GLU A N 1
ATOM 1783 C CA . GLU A 1 242 ? 5.653 12.403 -10.627 1.00 96.94 242 GLU A CA 1
ATOM 1784 C C . GLU A 1 242 ? 4.742 13.236 -9.710 1.00 96.94 242 GLU A C 1
ATOM 1786 O O . GLU A 1 242 ? 5.208 13.803 -8.717 1.00 96.94 242 GLU A O 1
ATOM 1791 N N . ALA A 1 243 ? 3.446 13.330 -10.033 1.00 96.00 243 ALA A N 1
ATOM 1792 C CA . ALA A 1 243 ? 2.477 14.067 -9.225 1.00 96.00 243 ALA A CA 1
ATOM 1793 C C . ALA A 1 243 ? 2.331 13.458 -7.824 1.00 96.00 243 ALA A C 1
ATOM 1795 O O . ALA A 1 243 ? 2.377 14.195 -6.835 1.00 96.00 243 ALA A O 1
ATOM 1796 N N . ALA A 1 244 ? 2.245 12.126 -7.733 1.00 96.81 244 ALA A N 1
ATOM 1797 C CA . ALA A 1 244 ? 2.232 11.410 -6.460 1.00 96.81 244 ALA A CA 1
ATOM 1798 C C . ALA A 1 244 ? 3.500 11.692 -5.637 1.00 96.81 244 ALA A C 1
ATOM 1800 O O . ALA A 1 244 ? 3.407 12.016 -4.453 1.00 96.81 244 ALA A O 1
ATOM 1801 N N . GLY A 1 245 ? 4.678 11.657 -6.270 1.00 96.69 245 GLY A N 1
ATOM 1802 C CA . GLY A 1 245 ? 5.952 11.942 -5.607 1.00 96.69 245 GLY A CA 1
ATOM 1803 C C . GLY A 1 245 ? 6.062 13.379 -5.098 1.00 96.69 245 GLY A C 1
ATOM 1804 O O . GLY A 1 245 ? 6.481 13.598 -3.961 1.00 96.69 245 GLY A O 1
ATOM 1805 N N . ARG A 1 246 ? 5.642 14.373 -5.894 1.00 96.44 246 ARG A N 1
ATOM 1806 C CA . ARG A 1 246 ? 5.589 15.778 -5.449 1.00 96.44 246 ARG A CA 1
ATOM 1807 C C . ARG A 1 246 ? 4.691 15.941 -4.226 1.00 96.44 246 ARG A C 1
ATOM 1809 O O . ARG A 1 246 ? 5.119 16.543 -3.246 1.00 96.44 246 ARG A O 1
ATOM 1816 N N . LEU A 1 247 ? 3.490 15.366 -4.261 1.00 96.06 247 LEU A N 1
ATOM 1817 C CA . LEU A 1 247 ? 2.546 15.458 -3.152 1.00 96.06 247 LEU A CA 1
ATOM 1818 C C . LEU A 1 247 ? 3.068 14.759 -1.888 1.00 96.06 247 LEU A C 1
ATOM 1820 O O . LEU A 1 247 ? 2.999 15.329 -0.802 1.00 96.06 247 LEU A O 1
ATOM 1824 N N . ALA A 1 248 ? 3.656 13.568 -2.024 1.00 95.81 248 ALA A N 1
ATOM 1825 C CA . ALA A 1 248 ? 4.268 12.851 -0.907 1.00 95.81 248 ALA A CA 1
ATOM 1826 C C . ALA A 1 248 ? 5.434 13.633 -0.272 1.00 95.81 248 ALA A C 1
ATOM 1828 O O . ALA A 1 248 ? 5.593 13.616 0.950 1.00 95.81 248 ALA A O 1
ATOM 1829 N N . ARG A 1 249 ? 6.227 14.347 -1.086 1.00 94.75 249 ARG A N 1
ATOM 1830 C CA . ARG A 1 249 ? 7.300 15.236 -0.613 1.00 94.75 249 ARG A CA 1
ATOM 1831 C C . ARG A 1 249 ? 6.740 16.438 0.146 1.00 94.75 249 ARG A C 1
ATOM 1833 O O . ARG A 1 249 ? 7.216 16.723 1.238 1.00 94.75 249 ARG A O 1
ATOM 1840 N N . THR A 1 250 ? 5.700 17.092 -0.376 1.00 94.31 250 THR A N 1
ATOM 1841 C CA . THR A 1 250 ? 4.995 18.176 0.333 1.00 94.31 250 THR A CA 1
ATOM 1842 C C . THR A 1 250 ? 4.416 17.705 1.668 1.00 94.31 250 THR A C 1
ATOM 1844 O O . THR A 1 250 ? 4.453 18.446 2.645 1.00 94.31 250 THR A O 1
ATOM 1847 N N . ALA A 1 251 ? 3.940 16.460 1.729 1.00 90.81 251 ALA A N 1
ATOM 1848 C CA . ALA A 1 251 ? 3.433 15.834 2.945 1.00 90.81 251 ALA A CA 1
ATOM 1849 C C . ALA A 1 251 ? 4.527 15.437 3.962 1.00 90.81 251 ALA A C 1
ATOM 1851 O O . ALA A 1 251 ? 4.197 15.036 5.078 1.00 90.81 251 ALA A O 1
ATOM 1852 N N . GLY A 1 252 ? 5.818 15.497 3.605 1.00 93.69 252 GLY A N 1
ATOM 1853 C CA . GLY A 1 252 ? 6.912 15.029 4.468 1.00 93.69 252 GLY A CA 1
ATOM 1854 C C . GLY A 1 252 ? 6.849 13.526 4.775 1.00 93.69 252 GLY A C 1
ATOM 1855 O O . GLY A 1 252 ? 7.328 13.076 5.813 1.00 93.69 252 GLY A O 1
ATOM 1856 N N . ALA A 1 253 ? 6.219 12.743 3.897 1.00 93.94 253 ALA A N 1
ATOM 1857 C CA . ALA A 1 253 ? 5.873 11.354 4.157 1.00 93.94 253 ALA A CA 1
ATOM 1858 C C . ALA A 1 253 ? 6.917 10.395 3.569 1.00 93.94 253 ALA A C 1
ATOM 1860 O O . ALA A 1 253 ? 6.733 9.866 2.470 1.00 93.94 253 ALA A O 1
ATOM 1861 N N . ALA A 1 254 ? 8.003 10.141 4.303 1.00 94.50 254 ALA A N 1
ATOM 1862 C CA . ALA A 1 254 ? 9.204 9.460 3.806 1.00 94.50 254 ALA A CA 1
ATOM 1863 C C . ALA A 1 254 ? 8.915 8.137 3.067 1.00 94.50 254 ALA A C 1
ATOM 1865 O O . ALA A 1 254 ? 9.368 7.944 1.939 1.00 94.50 254 ALA A O 1
ATOM 1866 N N . ARG A 1 255 ? 8.075 7.250 3.627 1.00 95.00 255 ARG A N 1
ATOM 1867 C CA . ARG A 1 255 ? 7.722 5.984 2.946 1.00 95.00 255 ARG A CA 1
ATOM 1868 C C . ARG A 1 255 ? 6.978 6.213 1.623 1.00 95.00 255 ARG A C 1
ATOM 1870 O O . ARG A 1 255 ? 7.130 5.439 0.683 1.00 95.00 255 ARG A O 1
ATOM 1877 N N . HIS A 1 256 ? 6.109 7.226 1.575 1.00 95.94 256 HIS A N 1
ATOM 1878 C CA . HIS A 1 256 ? 5.289 7.517 0.401 1.00 95.94 256 HIS A CA 1
ATOM 1879 C C . HIS A 1 256 ? 6.142 8.168 -0.681 1.00 95.94 256 HIS A C 1
ATOM 1881 O O . HIS A 1 256 ? 5.912 7.905 -1.856 1.00 95.94 256 HIS A O 1
ATOM 1887 N N . VAL A 1 257 ? 7.153 8.951 -0.298 1.00 96.56 257 VAL A N 1
ATOM 1888 C CA . VAL A 1 257 ? 8.174 9.456 -1.219 1.00 96.56 257 VAL A CA 1
ATOM 1889 C C . VAL A 1 257 ? 8.897 8.284 -1.875 1.00 96.56 257 VAL A C 1
ATOM 1891 O O . VAL A 1 257 ? 8.800 8.131 -3.086 1.00 96.56 257 VAL A O 1
ATOM 1894 N N . LEU A 1 258 ? 9.485 7.381 -1.083 1.00 96.12 258 LEU A N 1
ATOM 1895 C CA . LEU A 1 258 ? 10.231 6.232 -1.611 1.00 96.12 258 LEU A CA 1
ATOM 1896 C C . LEU A 1 258 ? 9.367 5.305 -2.471 1.00 96.12 258 LEU A C 1
ATOM 1898 O O . LEU A 1 258 ? 9.796 4.856 -3.531 1.00 96.12 258 LEU A O 1
ATOM 1902 N N . LYS A 1 259 ? 8.118 5.049 -2.063 1.00 95.62 259 LYS A N 1
ATOM 1903 C CA . LYS A 1 259 ? 7.183 4.272 -2.885 1.00 95.62 259 LYS A CA 1
ATOM 1904 C C . LYS A 1 259 ? 6.818 4.998 -4.185 1.00 95.62 259 LYS A C 1
ATOM 1906 O O . LYS A 1 259 ? 6.714 4.338 -5.213 1.00 95.62 259 LYS A O 1
ATOM 1911 N N . SER A 1 260 ? 6.641 6.319 -4.160 1.00 97.12 260 SER A N 1
ATOM 1912 C CA . SER A 1 260 ? 6.375 7.106 -5.374 1.00 97.12 260 SER A CA 1
ATOM 1913 C C . SER A 1 260 ? 7.568 7.097 -6.320 1.00 97.12 260 SER A C 1
ATOM 1915 O O . SER A 1 260 ? 7.381 6.936 -7.520 1.00 97.12 260 SER A O 1
ATOM 1917 N N . ASP A 1 261 ? 8.780 7.217 -5.784 1.00 96.62 261 ASP A N 1
ATOM 1918 C CA . ASP A 1 261 ? 10.013 7.203 -6.566 1.00 96.62 261 ASP A CA 1
ATOM 1919 C C . ASP A 1 261 ? 10.275 5.813 -7.170 1.00 96.62 261 ASP A C 1
ATOM 1921 O O . ASP A 1 261 ? 10.674 5.723 -8.326 1.00 96.62 261 ASP A O 1
ATOM 1925 N N . LEU A 1 262 ? 9.930 4.724 -6.470 1.00 95.62 262 LEU A N 1
ATOM 1926 C CA . LEU A 1 262 ? 9.913 3.371 -7.044 1.00 95.62 262 LEU A CA 1
ATOM 1927 C C . LEU A 1 262 ? 8.944 3.258 -8.237 1.00 95.62 262 LEU A C 1
ATOM 1929 O O . LEU A 1 262 ? 9.293 2.692 -9.276 1.00 95.62 262 LEU A O 1
ATOM 1933 N N . VAL A 1 263 ? 7.723 3.791 -8.103 1.00 96.06 263 VAL A N 1
ATOM 1934 C CA . VAL A 1 263 ? 6.721 3.782 -9.187 1.00 96.06 263 VAL A CA 1
ATOM 1935 C C . VAL A 1 263 ? 7.189 4.642 -10.365 1.00 96.06 263 VAL A C 1
ATOM 1937 O O . VAL A 1 263 ? 7.088 4.208 -11.510 1.00 96.06 263 VAL A O 1
ATOM 1940 N N . LEU A 1 264 ? 7.749 5.826 -10.101 1.00 96.12 264 LEU A N 1
ATOM 1941 C CA . LEU A 1 264 ? 8.294 6.716 -11.127 1.00 96.12 264 LEU A CA 1
ATOM 1942 C C . LEU A 1 264 ? 9.492 6.086 -11.843 1.00 96.12 264 LEU A C 1
ATOM 1944 O O . LEU A 1 264 ? 9.530 6.097 -13.069 1.00 96.12 264 LEU A O 1
ATOM 1948 N N . GLY A 1 265 ? 10.431 5.495 -11.101 1.00 94.44 265 GLY A N 1
ATOM 1949 C CA . GLY A 1 265 ? 11.575 4.780 -11.663 1.00 94.44 265 GLY A CA 1
ATOM 1950 C C . GLY A 1 265 ? 11.117 3.662 -12.592 1.00 94.44 265 GLY A C 1
ATOM 1951 O O . GLY A 1 265 ? 11.541 3.604 -13.739 1.00 94.44 265 GLY A O 1
ATOM 1952 N N . THR A 1 266 ? 10.142 2.861 -12.154 1.00 92.81 266 THR A N 1
ATOM 1953 C CA . THR A 1 266 ? 9.523 1.833 -13.006 1.00 92.81 266 THR A CA 1
ATOM 1954 C C . THR A 1 266 ? 8.905 2.436 -14.271 1.00 92.81 266 THR A C 1
ATOM 1956 O O . THR A 1 266 ? 9.136 1.934 -15.367 1.00 92.81 266 THR A O 1
ATOM 1959 N N . ALA A 1 267 ? 8.133 3.521 -14.152 1.00 93.19 267 ALA A N 1
ATOM 1960 C CA . ALA A 1 267 ? 7.499 4.149 -15.308 1.00 93.19 267 ALA A CA 1
ATOM 1961 C C . ALA A 1 267 ? 8.524 4.673 -16.328 1.00 93.19 267 ALA A C 1
ATOM 1963 O O . ALA A 1 267 ? 8.357 4.458 -17.527 1.00 93.19 267 ALA A O 1
ATOM 1964 N N . LEU A 1 268 ? 9.606 5.296 -15.851 1.00 92.75 268 LEU A N 1
ATOM 1965 C CA . LEU A 1 268 ? 10.711 5.784 -16.680 1.00 92.75 268 LEU A CA 1
ATOM 1966 C C . LEU A 1 268 ? 11.474 4.641 -17.361 1.00 92.75 268 LEU A C 1
ATOM 1968 O O . LEU A 1 268 ? 11.794 4.751 -18.544 1.00 92.75 268 LEU A O 1
ATOM 1972 N N . ALA A 1 269 ? 11.731 3.545 -16.642 1.00 89.62 269 ALA A N 1
ATOM 1973 C CA . ALA A 1 269 ? 12.351 2.338 -17.185 1.00 89.62 269 ALA A CA 1
ATOM 1974 C C . ALA A 1 269 ? 11.566 1.780 -18.380 1.00 89.62 269 ALA A C 1
ATOM 1976 O O . ALA A 1 269 ? 12.131 1.541 -19.447 1.00 89.62 269 ALA A O 1
ATOM 1977 N N . VAL A 1 270 ? 10.253 1.605 -18.211 1.00 88.69 270 VAL A N 1
ATOM 1978 C CA . VAL A 1 270 ? 9.386 1.010 -19.237 1.00 88.69 270 VAL A CA 1
ATOM 1979 C C . VAL A 1 270 ? 9.197 1.963 -20.420 1.00 88.69 270 VAL A C 1
ATOM 1981 O O . VAL A 1 270 ? 9.222 1.525 -21.569 1.00 88.69 270 VAL A O 1
ATOM 1984 N N . ALA A 1 271 ? 9.059 3.267 -20.162 1.00 87.00 271 ALA A N 1
ATOM 1985 C CA . ALA A 1 271 ? 8.969 4.282 -21.210 1.00 87.00 271 ALA A CA 1
ATOM 1986 C C . ALA A 1 271 ? 10.250 4.334 -22.066 1.00 87.00 271 ALA A C 1
ATOM 1988 O O . ALA A 1 271 ? 10.177 4.250 -23.291 1.00 87.00 271 ALA A O 1
ATOM 1989 N N . GLY A 1 272 ? 11.430 4.341 -21.431 1.00 82.69 272 GLY A N 1
ATOM 1990 C CA . GLY A 1 272 ? 12.715 4.356 -22.140 1.00 82.69 272 GLY A CA 1
ATOM 1991 C C . GLY A 1 272 ? 12.990 3.090 -22.966 1.00 82.69 272 GLY A C 1
ATOM 1992 O O . GLY A 1 272 ? 13.609 3.157 -24.032 1.00 82.69 272 GLY A O 1
ATOM 1993 N N . GLN A 1 273 ? 12.503 1.925 -22.521 1.00 76.56 273 GLN A N 1
ATOM 1994 C CA . GLN A 1 273 ? 12.564 0.684 -23.307 1.00 76.56 273 GLN A CA 1
ATOM 1995 C C . GLN A 1 273 ? 11.676 0.747 -24.553 1.00 76.56 273 GLN A C 1
ATOM 1997 O O . GLN A 1 273 ? 12.111 0.334 -25.630 1.00 76.56 273 GLN A O 1
ATOM 2002 N N . ALA A 1 274 ? 10.455 1.277 -24.420 1.00 65.19 274 ALA A N 1
ATOM 2003 C CA . ALA A 1 274 ? 9.532 1.427 -25.541 1.00 65.19 274 ALA A CA 1
ATOM 2004 C C . ALA A 1 274 ? 10.125 2.318 -26.640 1.00 65.19 274 ALA A C 1
ATOM 2006 O O . ALA A 1 274 ? 9.990 1.987 -27.812 1.00 65.19 274 ALA A O 1
ATOM 2007 N N . GLU A 1 275 ? 10.841 3.383 -26.270 1.00 66.31 275 GLU A N 1
ATOM 2008 C CA . GLU A 1 275 ? 11.530 4.288 -27.201 1.00 66.31 275 GLU A CA 1
ATOM 2009 C C . GLU A 1 275 ? 12.750 3.642 -27.880 1.00 66.31 275 GLU A C 1
ATOM 2011 O O . GLU A 1 275 ? 13.018 3.895 -29.056 1.00 66.31 275 GLU A O 1
ATOM 2016 N N . SER A 1 276 ? 13.464 2.764 -27.169 1.00 60.09 276 SER A N 1
ATOM 2017 C CA . SER A 1 276 ? 14.636 2.050 -27.698 1.00 60.09 276 SER A CA 1
ATOM 2018 C C . SER A 1 276 ? 14.252 0.929 -28.680 1.00 60.09 276 SER A C 1
ATOM 2020 O O . SER A 1 276 ? 14.950 0.705 -29.669 1.00 60.09 276 SER A O 1
ATOM 2022 N N . GLY A 1 277 ? 13.118 0.252 -28.453 1.00 51.12 277 GLY A N 1
ATOM 2023 C CA . GLY A 1 277 ? 12.616 -0.844 -29.297 1.00 51.12 277 GLY A CA 1
ATOM 2024 C C . GLY A 1 277 ? 12.063 -0.418 -30.665 1.00 51.12 277 GLY A C 1
ATOM 2025 O O . GLY A 1 277 ? 11.989 -1.234 -31.579 1.00 51.12 277 GLY A O 1
ATOM 2026 N N . ILE A 1 278 ? 11.743 0.867 -30.860 1.00 50.72 278 ILE A N 1
ATOM 2027 C CA . ILE A 1 278 ? 11.303 1.425 -32.161 1.00 50.72 278 ILE A CA 1
ATOM 2028 C C . ILE A 1 278 ? 12.475 1.529 -33.167 1.00 50.72 278 ILE A C 1
ATOM 2030 O O . ILE A 1 278 ? 12.283 1.908 -34.321 1.00 50.72 278 ILE A O 1
ATOM 2034 N N . GLY A 1 279 ? 13.703 1.206 -32.740 1.00 37.34 279 GLY A N 1
ATOM 2035 C CA . GLY A 1 279 ? 14.906 1.183 -33.575 1.00 37.34 279 GLY A CA 1
ATOM 2036 C C . GLY A 1 279 ? 15.143 -0.116 -34.355 1.00 37.34 279 GLY A C 1
ATOM 2037 O O . GLY A 1 279 ? 15.986 -0.116 -35.249 1.00 37.34 279 GLY A O 1
ATOM 2038 N N . GLU A 1 280 ? 14.412 -1.199 -34.075 1.00 35.84 280 GLU A N 1
ATOM 2039 C CA . GLU A 1 280 ? 14.565 -2.485 -34.772 1.00 35.84 280 GLU A CA 1
ATOM 2040 C C . GLU A 1 280 ? 13.486 -2.650 -35.861 1.00 35.84 280 GLU A C 1
ATOM 2042 O O . GLU A 1 280 ? 12.659 -3.558 -35.846 1.00 35.84 280 GLU A O 1
ATOM 2047 N N . VAL A 1 281 ? 13.460 -1.720 -36.823 1.00 39.41 281 VAL A N 1
ATOM 2048 C CA . VAL A 1 281 ? 12.663 -1.869 -38.049 1.00 39.41 281 VAL A CA 1
ATOM 2049 C C . VAL A 1 281 ? 13.518 -2.555 -39.110 1.00 39.41 281 VAL A C 1
ATOM 2051 O O . VAL A 1 281 ? 14.561 -2.052 -39.526 1.00 39.41 281 VAL A O 1
ATOM 2054 N N . VAL A 1 282 ? 13.025 -3.718 -39.539 1.00 40.06 282 VAL A N 1
ATOM 2055 C CA . VAL A 1 282 ? 13.417 -4.490 -40.724 1.00 40.06 282 VAL A CA 1
ATOM 2056 C C . VAL A 1 282 ? 13.818 -3.567 -41.877 1.00 40.06 282 VAL A C 1
ATOM 2058 O O . VAL A 1 282 ? 13.067 -2.671 -42.262 1.00 40.06 282 VAL A O 1
ATOM 2061 N N . ALA A 1 283 ? 15.000 -3.814 -42.444 1.00 36.91 283 ALA A N 1
ATOM 2062 C CA . ALA A 1 283 ? 15.503 -3.124 -43.622 1.00 36.91 283 ALA A CA 1
ATOM 2063 C C . ALA A 1 283 ? 14.437 -3.079 -44.734 1.00 36.91 283 ALA A C 1
ATOM 2065 O O . ALA A 1 283 ? 14.119 -4.100 -45.340 1.00 36.91 283 ALA A O 1
ATOM 2066 N N . GLY A 1 284 ? 13.903 -1.884 -45.002 1.00 39.12 284 GLY A N 1
ATOM 2067 C CA . GLY A 1 284 ? 13.058 -1.622 -46.165 1.00 39.12 284 GLY A CA 1
ATOM 2068 C C . GLY A 1 284 ? 11.679 -1.051 -45.853 1.00 39.12 284 GLY A C 1
ATOM 2069 O O . GLY A 1 284 ? 10.681 -1.667 -46.203 1.00 39.12 284 GLY A O 1
ATOM 2070 N N . SER A 1 285 ? 11.598 0.142 -45.258 1.00 37.50 285 SER A N 1
ATOM 2071 C CA . SER A 1 285 ? 10.492 1.092 -45.472 1.00 37.50 285 SER A CA 1
ATOM 2072 C C . SER A 1 285 ? 10.917 2.488 -45.012 1.00 37.50 285 SER A C 1
ATOM 2074 O O . SER A 1 285 ? 11.596 2.645 -44.002 1.00 37.50 285 SER A O 1
ATOM 2076 N N . THR A 1 286 ? 10.578 3.492 -45.812 1.00 37.66 286 THR A N 1
ATOM 2077 C CA . THR A 1 286 ? 11.013 4.890 -45.728 1.00 37.66 286 THR A CA 1
ATOM 2078 C C . THR A 1 286 ? 10.693 5.552 -44.384 1.00 37.66 286 THR A C 1
ATOM 2080 O O . THR A 1 286 ? 9.549 5.577 -43.940 1.00 37.66 286 THR A O 1
ATOM 2083 N N . VAL A 1 287 ? 11.728 6.131 -43.767 1.00 40.12 287 VAL A N 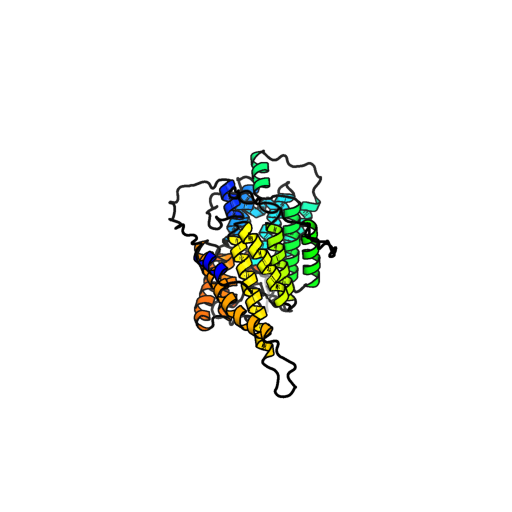1
ATOM 2084 C CA . VAL A 1 287 ? 11.670 6.896 -42.514 1.00 40.12 287 VAL A CA 1
ATOM 2085 C C . VAL A 1 287 ? 10.921 8.210 -42.747 1.00 40.12 287 VAL A C 1
ATOM 2087 O O . VAL A 1 287 ? 11.394 9.079 -43.479 1.00 40.12 287 VAL A O 1
ATOM 2090 N N . VAL A 1 288 ? 9.762 8.363 -42.105 1.00 42.47 288 VAL A N 1
ATOM 2091 C CA . VAL A 1 288 ? 9.149 9.674 -41.846 1.00 42.47 288 VAL A CA 1
ATOM 2092 C C . VAL A 1 288 ? 9.765 10.212 -40.550 1.00 42.47 288 VAL A C 1
ATOM 2094 O O . VAL A 1 288 ? 10.007 9.439 -39.627 1.00 42.47 288 VAL A O 1
ATOM 2097 N N . GLY A 1 289 ? 10.082 11.510 -40.543 1.00 41.28 289 GLY A N 1
ATOM 2098 C CA . GLY A 1 289 ? 10.926 12.229 -39.579 1.00 41.28 289 GLY A CA 1
ATOM 2099 C C . GLY A 1 289 ? 10.930 11.709 -38.138 1.00 41.28 289 GLY A C 1
ATOM 2100 O O . GLY A 1 289 ? 9.894 11.624 -37.487 1.00 41.28 289 GLY A O 1
ATOM 2101 N N . ARG A 1 290 ? 12.134 11.418 -37.633 1.00 46.78 290 ARG A N 1
ATOM 2102 C CA . ARG A 1 290 ? 12.403 11.302 -36.196 1.00 46.78 290 ARG A CA 1
ATOM 2103 C C . ARG A 1 290 ? 12.246 12.693 -35.578 1.00 46.78 290 ARG A C 1
ATOM 2105 O O . ARG A 1 290 ? 12.996 13.589 -35.952 1.00 46.78 290 ARG A O 1
ATOM 2112 N N . ASP A 1 291 ? 11.318 12.860 -34.639 1.00 46.50 291 ASP A N 1
ATOM 2113 C CA . ASP A 1 291 ? 11.336 14.011 -33.730 1.00 46.50 291 ASP A CA 1
ATOM 2114 C C . ASP A 1 291 ? 12.601 13.910 -32.864 1.00 46.50 291 ASP A C 1
ATOM 2116 O O . ASP A 1 291 ? 12.720 13.024 -32.012 1.00 46.50 291 ASP A O 1
ATOM 2120 N N . GLU A 1 292 ? 13.569 14.797 -33.099 1.00 48.88 292 GLU A N 1
ATOM 2121 C CA . GLU A 1 292 ? 14.829 14.853 -32.342 1.00 48.88 292 GLU A CA 1
ATOM 2122 C C . GLU A 1 292 ? 14.579 15.073 -30.834 1.00 48.88 292 GLU A C 1
ATOM 2124 O O . GLU A 1 292 ? 15.308 14.532 -30.000 1.00 48.88 292 GLU A O 1
ATOM 2129 N N . ASP A 1 293 ? 13.480 15.750 -30.478 1.00 52.81 293 ASP A N 1
ATOM 2130 C CA . ASP A 1 293 ? 13.039 15.982 -29.096 1.00 52.81 293 ASP A CA 1
ATOM 2131 C C . ASP A 1 293 ? 12.587 14.697 -28.376 1.00 52.81 293 ASP A C 1
ATOM 2133 O O . ASP A 1 293 ? 12.836 14.529 -27.177 1.00 52.81 293 ASP A O 1
ATOM 2137 N N . ALA A 1 294 ? 11.957 13.758 -29.092 1.00 47.28 294 ALA A N 1
ATOM 2138 C CA . ALA A 1 294 ? 11.527 12.477 -28.529 1.00 47.28 294 ALA A CA 1
ATOM 2139 C C . ALA A 1 294 ? 12.732 11.559 -28.265 1.00 47.28 294 ALA A C 1
ATOM 2141 O O . ALA A 1 294 ? 12.848 10.969 -27.192 1.00 47.28 294 ALA A O 1
ATOM 2142 N N . ALA A 1 295 ? 13.692 11.517 -29.196 1.00 45.19 295 ALA A N 1
ATOM 2143 C CA . ALA A 1 295 ? 14.943 10.782 -29.007 1.00 45.19 295 ALA A CA 1
ATOM 2144 C C . ALA A 1 295 ? 15.799 11.371 -27.864 1.00 45.19 295 ALA A C 1
ATOM 2146 O O . ALA A 1 295 ? 16.383 10.621 -27.082 1.00 45.19 295 ALA A O 1
ATOM 2147 N N . GLY A 1 296 ? 15.828 12.702 -27.717 1.00 48.19 296 GLY A N 1
ATOM 2148 C CA . GLY A 1 296 ? 16.483 13.382 -26.595 1.00 48.19 296 GLY A CA 1
ATOM 2149 C C . GLY A 1 296 ? 15.817 13.113 -25.239 1.00 48.19 296 GLY A C 1
ATOM 2150 O O . GLY A 1 296 ? 16.510 12.970 -24.230 1.00 48.19 296 GLY A O 1
ATOM 2151 N N . SER A 1 297 ? 14.484 12.980 -25.204 1.00 57.12 297 SER A N 1
ATOM 2152 C CA . SER A 1 297 ? 13.750 12.579 -23.995 1.00 57.12 297 SER A CA 1
ATOM 2153 C C . SER A 1 297 ? 14.064 11.136 -23.590 1.00 57.12 297 SER A C 1
ATOM 2155 O O . SER A 1 297 ? 14.318 10.893 -22.410 1.00 57.12 297 SER A O 1
ATOM 2157 N N . ALA A 1 298 ? 14.137 10.213 -24.553 1.00 52.00 298 ALA A N 1
ATOM 2158 C CA . ALA A 1 298 ? 14.454 8.804 -24.325 1.00 52.00 298 ALA A CA 1
ATOM 2159 C C . ALA A 1 298 ? 15.831 8.578 -23.688 1.00 52.00 298 ALA A C 1
ATOM 2161 O O . ALA A 1 298 ? 15.965 7.862 -22.692 1.00 52.00 298 ALA A O 1
ATOM 2162 N N . ILE A 1 299 ? 16.852 9.258 -24.219 1.00 54.72 299 ILE A N 1
ATOM 2163 C CA . ILE A 1 299 ? 18.246 9.152 -23.761 1.00 54.72 299 ILE A CA 1
ATOM 2164 C C . ILE A 1 299 ? 18.401 9.600 -22.293 1.00 54.72 299 ILE A C 1
ATOM 2166 O O . ILE A 1 299 ? 19.238 9.063 -21.570 1.00 54.72 299 ILE A O 1
ATOM 2170 N N . ALA A 1 300 ? 17.566 10.526 -21.809 1.00 70.12 300 ALA A N 1
ATOM 2171 C CA . ALA A 1 300 ? 17.635 11.028 -20.434 1.00 70.12 300 ALA A CA 1
ATOM 2172 C C . ALA A 1 300 ? 16.919 10.139 -19.393 1.00 70.12 300 ALA A C 1
ATOM 2174 O O . ALA A 1 300 ? 17.194 10.243 -18.193 1.00 70.12 300 ALA A O 1
ATOM 2175 N N . ARG A 1 301 ? 15.992 9.267 -19.810 1.00 81.75 301 ARG A N 1
ATOM 2176 C CA . ARG A 1 301 ? 15.090 8.551 -18.884 1.00 81.75 301 ARG A CA 1
ATOM 2177 C C . ARG A 1 301 ? 15.734 7.358 -18.204 1.00 81.75 301 ARG A C 1
ATOM 2179 O O . ARG A 1 301 ? 15.534 7.181 -17.004 1.00 81.75 301 ARG A O 1
ATOM 2186 N N . LEU A 1 302 ? 16.523 6.568 -18.931 1.00 83.06 302 LEU A N 1
ATOM 2187 C CA . LEU A 1 302 ? 17.173 5.387 -18.363 1.00 83.06 302 LEU A CA 1
ATOM 2188 C C . LEU A 1 302 ? 18.208 5.753 -17.275 1.00 83.06 302 LEU A C 1
ATOM 2190 O O . LEU A 1 302 ? 18.101 5.204 -16.177 1.00 83.06 302 LEU A O 1
ATOM 2194 N N . PRO A 1 303 ? 19.123 6.727 -17.478 1.00 86.88 303 PRO A N 1
ATOM 2195 C CA . PRO A 1 303 ? 20.008 7.190 -16.404 1.00 86.88 303 PRO A CA 1
ATOM 2196 C C . PRO A 1 303 ? 19.243 7.749 -15.196 1.00 86.88 303 PRO A C 1
ATOM 2198 O O . PRO A 1 303 ? 19.592 7.461 -14.053 1.00 86.88 303 PRO A O 1
ATOM 2201 N N . THR A 1 304 ? 18.159 8.498 -15.441 1.00 88.56 304 THR A N 1
ATOM 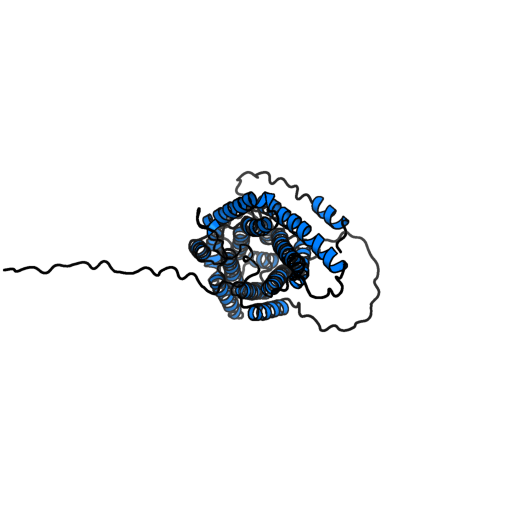2202 C CA . THR A 1 304 ? 17.295 9.040 -14.378 1.00 88.56 304 THR A CA 1
ATOM 2203 C C . THR A 1 304 ? 16.642 7.922 -13.565 1.00 88.56 304 THR A C 1
ATOM 2205 O O . THR A 1 304 ? 16.633 7.977 -12.338 1.00 88.56 304 THR A O 1
ATOM 2208 N N . CYS A 1 305 ? 16.126 6.888 -14.234 1.00 90.19 305 CYS A N 1
ATOM 2209 C CA . CYS A 1 305 ? 15.562 5.703 -13.595 1.00 90.19 305 CYS A CA 1
ATOM 2210 C C . CYS A 1 305 ? 16.590 5.001 -12.698 1.00 90.19 305 CYS A C 1
ATOM 2212 O O . CYS A 1 305 ? 16.295 4.735 -11.534 1.00 90.19 305 CYS A O 1
ATOM 2214 N N . ILE A 1 306 ? 17.787 4.720 -13.223 1.00 90.38 306 ILE A N 1
ATOM 2215 C CA . ILE A 1 306 ? 18.866 4.046 -12.484 1.00 90.38 306 ILE A CA 1
ATOM 2216 C C . ILE A 1 306 ? 19.228 4.844 -11.226 1.00 90.38 306 ILE A C 1
ATOM 2218 O O . ILE A 1 306 ? 19.216 4.293 -10.126 1.00 90.38 306 ILE A O 1
ATOM 2222 N N . ALA A 1 307 ? 19.462 6.153 -11.367 1.00 91.06 307 ALA A N 1
ATOM 2223 C CA . ALA A 1 307 ? 19.785 7.026 -10.241 1.00 91.06 307 ALA A CA 1
ATOM 2224 C C . ALA A 1 307 ? 18.664 7.057 -9.186 1.00 91.06 307 ALA A C 1
ATOM 2226 O O . ALA A 1 307 ? 18.929 6.961 -7.985 1.00 91.06 307 ALA A O 1
ATOM 2227 N N . LEU A 1 308 ? 17.405 7.150 -9.625 1.00 92.19 308 LEU A N 1
ATOM 2228 C CA . LEU A 1 308 ? 16.247 7.199 -8.737 1.00 92.19 308 LEU A CA 1
ATOM 2229 C C . LEU A 1 308 ? 16.052 5.881 -7.972 1.00 92.19 308 LEU A C 1
ATOM 2231 O O . LEU A 1 308 ? 15.840 5.901 -6.763 1.00 92.19 308 LEU A O 1
ATOM 2235 N N . LEU A 1 309 ? 16.156 4.732 -8.645 1.00 92.12 309 LEU A N 1
ATOM 2236 C CA . LEU A 1 309 ? 16.007 3.420 -8.009 1.00 92.12 309 LEU A CA 1
ATOM 2237 C C . LEU A 1 309 ? 17.179 3.085 -7.078 1.00 92.12 309 LEU A C 1
ATOM 2239 O O . LEU A 1 309 ? 16.944 2.550 -5.994 1.00 92.12 309 LEU A O 1
ATOM 2243 N N . GLY A 1 310 ? 18.413 3.447 -7.442 1.00 92.88 310 GLY A N 1
ATOM 2244 C CA . GLY A 1 310 ? 19.571 3.318 -6.550 1.00 92.88 310 GLY A CA 1
ATOM 2245 C C . GLY A 1 310 ? 19.403 4.151 -5.276 1.00 92.88 310 GLY A C 1
ATOM 2246 O O . GLY A 1 310 ? 19.643 3.679 -4.166 1.00 92.88 310 GLY A O 1
ATOM 2247 N N . CYS A 1 311 ? 18.876 5.368 -5.412 1.00 92.88 311 CYS A N 1
ATOM 2248 C CA . CYS A 1 311 ? 18.513 6.216 -4.284 1.00 92.88 311 CYS A CA 1
ATOM 2249 C C . CYS A 1 311 ? 17.417 5.587 -3.397 1.00 92.88 311 CYS A C 1
ATOM 2251 O O . CYS A 1 311 ? 17.557 5.558 -2.170 1.00 92.88 311 CYS A O 1
ATOM 2253 N N . VAL A 1 312 ? 16.363 5.020 -3.998 1.00 93.19 312 VAL A N 1
ATOM 2254 C CA . VAL A 1 312 ? 15.324 4.281 -3.261 1.00 93.19 312 VAL A CA 1
ATOM 2255 C C . VAL A 1 312 ? 15.934 3.130 -2.462 1.00 93.19 312 VAL A C 1
ATOM 2257 O O . VAL A 1 312 ? 15.601 2.969 -1.288 1.00 93.19 312 VAL A O 1
ATOM 2260 N N . LEU A 1 313 ? 16.840 2.347 -3.052 1.00 90.62 313 LEU A N 1
ATOM 2261 C CA . LEU A 1 313 ? 17.499 1.238 -2.360 1.00 90.62 313 LEU A CA 1
ATOM 2262 C C . LEU A 1 313 ? 18.288 1.704 -1.138 1.00 90.62 313 LEU A C 1
ATOM 2264 O O . LEU A 1 313 ? 18.048 1.200 -0.042 1.00 90.62 313 LEU A O 1
ATOM 2268 N N . ASN A 1 314 ? 19.141 2.713 -1.301 1.00 88.94 314 ASN A N 1
ATOM 2269 C CA . ASN A 1 314 ? 19.954 3.239 -0.204 1.00 88.94 314 ASN A CA 1
ATOM 2270 C C . ASN A 1 314 ? 19.079 3.694 0.976 1.00 88.94 314 ASN A C 1
ATOM 2272 O O . ASN A 1 314 ? 19.263 3.252 2.109 1.00 88.94 314 ASN A O 1
ATOM 2276 N N . HIS A 1 315 ? 18.043 4.493 0.710 1.00 90.31 315 HIS A N 1
ATOM 2277 C CA . HIS A 1 315 ? 17.187 5.006 1.781 1.00 90.31 315 HIS A CA 1
ATOM 2278 C C . HIS A 1 315 ? 16.238 3.967 2.378 1.00 90.31 315 HIS A C 1
ATOM 2280 O O . HIS A 1 315 ? 15.894 4.060 3.556 1.00 90.31 315 HIS A O 1
ATOM 2286 N N . THR A 1 316 ? 15.775 2.986 1.599 1.00 89.25 316 THR A N 1
ATOM 2287 C CA . THR A 1 316 ? 14.898 1.933 2.136 1.00 89.25 316 THR A CA 1
ATOM 2288 C C . THR A 1 316 ? 15.638 1.022 3.109 1.00 89.25 316 THR A C 1
ATOM 2290 O O . THR A 1 316 ? 15.032 0.604 4.096 1.00 89.25 316 THR A O 1
ATOM 2293 N N . VAL A 1 317 ? 16.933 0.771 2.892 1.00 83.06 317 VAL A N 1
ATOM 2294 C CA . VAL A 1 317 ? 17.789 0.053 3.847 1.00 83.06 317 VAL A CA 1
ATOM 2295 C C . VAL A 1 317 ? 17.978 0.873 5.124 1.00 83.06 317 VAL A C 1
ATOM 2297 O O . VAL A 1 317 ? 17.661 0.372 6.205 1.00 83.06 317 VAL A O 1
ATOM 2300 N N . ASP A 1 318 ? 18.381 2.142 5.007 1.00 86.12 318 ASP A N 1
ATOM 2301 C CA . ASP A 1 318 ? 18.620 3.026 6.161 1.00 86.12 318 ASP A CA 1
ATOM 2302 C C . ASP A 1 318 ? 17.376 3.215 7.044 1.00 86.12 318 ASP A C 1
ATOM 2304 O O . ASP A 1 318 ? 17.467 3.329 8.267 1.00 86.12 318 ASP A O 1
ATOM 2308 N N . LEU A 1 319 ? 16.192 3.234 6.427 1.00 87.88 319 LEU A N 1
ATOM 2309 C CA . LEU A 1 319 ? 14.914 3.430 7.114 1.00 87.88 319 LEU A CA 1
ATOM 2310 C C . LEU A 1 319 ? 14.229 2.119 7.538 1.00 87.88 319 LEU A C 1
ATOM 2312 O O . LEU A 1 319 ? 13.115 2.164 8.063 1.00 87.88 319 LEU A O 1
ATOM 2316 N N . GLY A 1 320 ? 14.847 0.956 7.305 1.00 86.19 320 GLY A N 1
ATOM 2317 C CA . GLY A 1 320 ? 14.287 -0.349 7.679 1.00 86.19 320 GLY A CA 1
ATOM 2318 C C . GLY A 1 320 ? 13.034 -0.758 6.888 1.00 86.19 320 GLY A C 1
ATOM 2319 O O . GLY A 1 320 ? 12.223 -1.557 7.360 1.00 86.19 320 GLY A O 1
ATOM 2320 N N . LEU A 1 321 ? 12.848 -0.228 5.677 1.00 90.19 321 LEU A N 1
ATOM 2321 C CA . LEU A 1 321 ? 11.687 -0.468 4.813 1.00 90.19 321 LEU A CA 1
ATOM 2322 C C . LEU A 1 321 ? 11.931 -1.639 3.849 1.00 90.19 321 LEU A C 1
ATOM 2324 O O . LEU A 1 321 ? 11.810 -1.503 2.630 1.00 90.19 321 LEU A O 1
ATOM 2328 N N . LEU A 1 322 ? 12.237 -2.818 4.401 1.00 85.00 322 LEU A N 1
ATOM 2329 C CA . LEU A 1 322 ? 12.60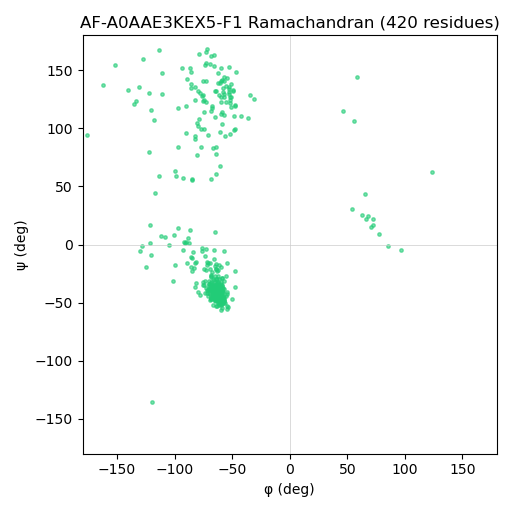9 -4.020 3.635 1.00 85.00 322 LEU A CA 1
ATOM 2330 C C . LEU A 1 322 ? 11.569 -4.441 2.584 1.00 85.00 322 LEU A C 1
ATOM 2332 O O . LEU A 1 322 ? 11.920 -5.039 1.567 1.00 85.00 322 LEU A O 1
ATOM 2336 N N . SER A 1 323 ? 10.292 -4.106 2.799 1.00 87.62 323 SER A N 1
ATOM 2337 C CA . SER A 1 323 ? 9.216 -4.405 1.846 1.00 87.62 323 SER A CA 1
ATOM 2338 C C . SER A 1 323 ? 9.363 -3.683 0.497 1.00 87.62 323 SER A C 1
ATOM 2340 O O . SER A 1 323 ? 8.801 -4.150 -0.491 1.00 87.62 323 SER A O 1
ATOM 2342 N N . LEU A 1 324 ? 10.133 -2.588 0.440 1.00 91.25 324 LEU A N 1
ATOM 2343 C CA . LEU A 1 324 ? 10.418 -1.826 -0.782 1.00 91.25 324 LEU A CA 1
ATOM 2344 C C . LEU A 1 324 ? 11.779 -2.154 -1.408 1.00 91.25 324 LEU A C 1
ATOM 2346 O O . LEU A 1 324 ? 11.966 -1.875 -2.590 1.00 91.25 324 LEU A O 1
ATOM 2350 N N . VAL A 1 325 ? 12.695 -2.775 -0.658 1.00 89.31 325 VAL A N 1
ATOM 2351 C CA . VAL A 1 325 ? 14.042 -3.116 -1.145 1.00 89.31 325 VAL A CA 1
ATOM 2352 C C . VAL A 1 325 ? 13.963 -4.123 -2.290 1.00 89.31 325 VAL A C 1
ATOM 2354 O O . VAL A 1 325 ? 14.485 -3.876 -3.372 1.00 89.31 325 VAL A O 1
ATOM 2357 N N . TRP A 1 326 ? 13.270 -5.246 -2.085 1.00 87.19 326 TRP A N 1
ATOM 2358 C CA . TRP A 1 326 ? 13.239 -6.313 -3.085 1.00 87.19 326 TRP A CA 1
ATOM 2359 C C . TRP A 1 326 ? 12.602 -5.917 -4.434 1.00 87.19 326 TRP A C 1
ATOM 2361 O O . TRP A 1 326 ? 13.198 -6.261 -5.454 1.00 87.19 326 TRP A O 1
ATOM 2371 N N . PRO A 1 327 ? 11.477 -5.166 -4.521 1.00 89.69 327 PRO A N 1
ATOM 2372 C CA . PRO A 1 327 ? 10.962 -4.737 -5.817 1.00 89.69 327 PRO A CA 1
ATOM 2373 C C . PRO A 1 327 ? 11.857 -3.675 -6.467 1.00 89.69 327 PRO A C 1
ATOM 2375 O O . PRO A 1 327 ? 12.017 -3.698 -7.682 1.00 89.69 327 PRO A O 1
ATOM 2378 N N . ALA A 1 328 ? 12.466 -2.769 -5.691 1.00 91.25 328 ALA A N 1
ATOM 2379 C CA . ALA A 1 328 ? 13.377 -1.759 -6.231 1.00 91.25 328 ALA A CA 1
ATOM 2380 C C . ALA A 1 328 ? 14.635 -2.399 -6.835 1.00 91.25 328 ALA A C 1
ATOM 2382 O O . ALA A 1 328 ? 15.011 -2.072 -7.959 1.00 91.25 328 ALA A O 1
ATOM 2383 N N . ALA A 1 329 ? 15.226 -3.365 -6.128 1.00 91.06 329 ALA A N 1
ATOM 2384 C CA . ALA A 1 329 ? 16.406 -4.091 -6.581 1.00 91.06 329 ALA A CA 1
ATOM 2385 C C . ALA A 1 329 ? 16.101 -4.930 -7.827 1.00 91.06 329 ALA A C 1
ATOM 2387 O O . ALA A 1 329 ? 16.886 -4.930 -8.769 1.00 91.0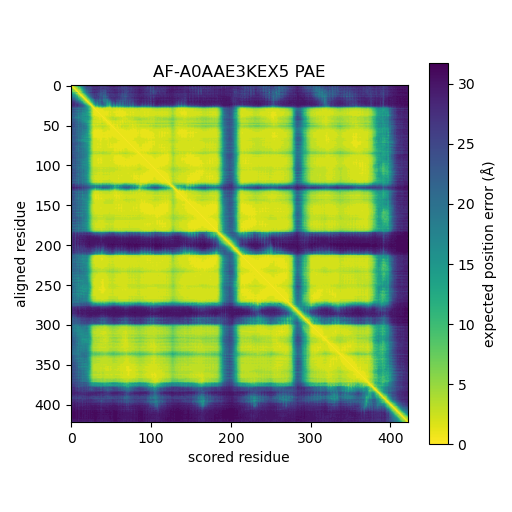6 329 ALA A O 1
ATOM 2388 N N . LEU A 1 330 ? 14.925 -5.571 -7.885 1.00 87.75 330 LEU A N 1
ATOM 2389 C CA . LEU A 1 330 ? 14.503 -6.331 -9.064 1.00 87.75 330 LEU A CA 1
ATOM 2390 C C . LEU A 1 330 ? 14.322 -5.476 -10.314 1.00 87.75 330 LEU A C 1
ATOM 2392 O O . LEU A 1 330 ? 14.675 -5.928 -11.402 1.00 87.75 330 LEU A O 1
ATOM 2396 N N . VAL A 1 331 ? 13.744 -4.279 -10.184 1.00 88.94 331 VAL A N 1
ATOM 2397 C CA . VAL A 1 331 ? 13.609 -3.369 -11.328 1.00 88.94 331 VAL A CA 1
ATOM 2398 C C . VAL A 1 331 ? 14.993 -2.867 -11.737 1.00 88.94 331 VAL A C 1
ATOM 2400 O O . VAL A 1 331 ? 15.341 -2.942 -12.911 1.00 88.94 331 VAL A O 1
ATOM 2403 N N . LEU A 1 332 ? 15.822 -2.433 -10.783 1.00 90.12 332 LEU A N 1
ATOM 2404 C CA . LEU A 1 332 ? 17.157 -1.909 -11.078 1.00 90.12 332 LEU A CA 1
ATOM 2405 C C . LEU A 1 332 ? 18.076 -2.950 -11.742 1.00 90.12 332 LEU A C 1
ATOM 2407 O O . LEU A 1 332 ? 18.785 -2.616 -12.690 1.00 90.12 332 LEU A O 1
ATOM 2411 N N . ALA A 1 333 ? 18.004 -4.218 -11.325 1.00 89.88 333 ALA A N 1
ATOM 2412 C CA . ALA A 1 333 ? 18.812 -5.311 -11.874 1.00 89.88 333 ALA A CA 1
ATOM 2413 C C . ALA A 1 333 ? 18.609 -5.544 -13.384 1.00 89.88 333 ALA A C 1
ATOM 2415 O O . ALA A 1 333 ? 19.454 -6.169 -14.023 1.00 89.88 333 ALA A O 1
ATOM 2416 N N . GLN A 1 334 ? 17.504 -5.054 -13.960 1.00 86.19 334 GLN A N 1
ATOM 2417 C CA . GLN A 1 334 ? 17.211 -5.138 -15.399 1.00 86.19 334 GLN A CA 1
ATOM 2418 C C . GLN A 1 334 ? 17.901 -4.040 -16.214 1.00 86.19 334 GLN A C 1
ATOM 2420 O O . GLN A 1 334 ? 17.985 -4.137 -17.436 1.00 86.19 334 GLN A O 1
ATOM 2425 N N . HIS A 1 335 ? 18.372 -2.993 -15.541 1.00 85.94 335 HIS A N 1
ATOM 2426 C CA . HIS A 1 335 ? 18.897 -1.778 -16.157 1.00 85.94 335 HIS A CA 1
ATOM 2427 C C . HIS A 1 335 ? 20.354 -1.487 -15.775 1.00 85.94 335 HIS A C 1
ATOM 2429 O O . HIS A 1 335 ? 20.968 -0.617 -16.385 1.00 85.94 335 HIS A O 1
ATOM 2435 N N . ALA A 1 336 ? 20.912 -2.231 -14.817 1.00 85.88 336 ALA A N 1
ATOM 2436 C CA . ALA A 1 336 ? 22.308 -2.169 -14.395 1.00 85.88 336 ALA A CA 1
ATOM 2437 C C . ALA A 1 336 ? 22.963 -3.560 -14.554 1.00 85.88 336 ALA A C 1
ATOM 2439 O O . ALA A 1 336 ? 23.048 -4.309 -13.581 1.00 85.88 336 ALA A O 1
ATOM 2440 N N . PRO A 1 337 ? 23.375 -3.961 -15.776 1.00 84.62 337 PRO A N 1
ATOM 2441 C CA . PRO A 1 337 ? 23.866 -5.317 -16.043 1.00 84.62 337 PRO A CA 1
ATOM 2442 C C . PRO A 1 337 ? 25.132 -5.665 -15.251 1.00 84.62 337 PRO A C 1
ATOM 2444 O O . PRO A 1 337 ? 25.263 -6.803 -14.803 1.00 84.62 337 PRO A O 1
ATOM 2447 N N . ASP A 1 338 ? 26.012 -4.688 -15.024 1.00 88.75 338 ASP A N 1
ATOM 2448 C CA . ASP A 1 338 ? 27.269 -4.878 -14.289 1.00 88.75 338 ASP A CA 1
ATOM 2449 C C . ASP A 1 338 ? 27.042 -5.161 -12.791 1.00 88.75 338 ASP A C 1
ATOM 2451 O O . ASP A 1 338 ? 27.822 -5.876 -12.168 1.00 88.75 338 ASP A O 1
ATOM 2455 N N . GLU A 1 339 ? 25.938 -4.661 -12.228 1.00 89.62 339 GLU A N 1
ATOM 2456 C CA . GLU A 1 339 ? 25.557 -4.813 -10.812 1.00 89.62 339 GLU A CA 1
ATOM 2457 C C . GLU A 1 339 ? 24.420 -5.836 -10.615 1.00 89.62 339 GLU A C 1
ATOM 2459 O O . GLU A 1 339 ? 23.979 -6.096 -9.495 1.00 89.62 339 GLU A O 1
ATOM 2464 N N . SER A 1 340 ? 23.922 -6.441 -11.700 1.00 88.44 340 SER A N 1
ATOM 2465 C CA . SER A 1 340 ? 22.683 -7.230 -11.701 1.00 88.44 340 SER A CA 1
ATOM 2466 C C . SER A 1 340 ? 22.716 -8.399 -10.712 1.00 88.44 340 SER A C 1
ATOM 2468 O O . SER A 1 340 ? 21.745 -8.620 -9.992 1.00 88.44 340 SER A O 1
ATOM 2470 N N . ALA A 1 341 ? 23.840 -9.118 -10.617 1.00 86.81 341 ALA A N 1
ATOM 2471 C CA . ALA A 1 341 ? 23.985 -10.236 -9.683 1.00 86.81 341 ALA A CA 1
ATOM 2472 C C . ALA A 1 341 ? 23.855 -9.792 -8.214 1.00 86.81 341 ALA A C 1
ATOM 2474 O O . ALA A 1 341 ? 23.097 -10.395 -7.456 1.00 86.81 341 ALA A O 1
ATOM 2475 N N . GLU A 1 342 ? 24.528 -8.703 -7.834 1.00 89.19 342 GLU A N 1
ATOM 2476 C CA . GLU A 1 342 ? 24.460 -8.148 -6.479 1.00 89.19 342 GLU A CA 1
ATOM 2477 C C . GLU A 1 342 ? 23.046 -7.649 -6.147 1.00 89.19 342 GLU A C 1
ATOM 2479 O O . GLU A 1 342 ? 22.509 -7.935 -5.075 1.00 89.19 342 GLU A O 1
ATOM 2484 N N . LEU A 1 343 ? 22.393 -6.974 -7.096 1.00 89.56 343 LEU A N 1
ATOM 2485 C CA . LEU A 1 343 ? 21.021 -6.491 -6.937 1.00 89.56 343 LEU A CA 1
ATOM 2486 C C . LEU A 1 343 ? 20.013 -7.641 -6.780 1.00 89.56 343 LEU A C 1
ATOM 2488 O O . LEU A 1 343 ? 19.083 -7.552 -5.974 1.00 89.56 343 LEU A O 1
ATOM 2492 N N . LEU A 1 344 ? 20.192 -8.745 -7.507 1.00 87.88 344 LEU A N 1
ATOM 2493 C CA . LEU A 1 344 ? 19.361 -9.940 -7.345 1.00 87.88 344 LEU A CA 1
ATOM 2494 C C . LEU A 1 344 ? 19.570 -10.602 -5.975 1.00 87.88 344 LEU A C 1
ATOM 2496 O O . LEU A 1 344 ? 18.589 -11.021 -5.352 1.00 87.88 344 LEU A O 1
ATOM 2500 N N . ASP A 1 345 ? 20.803 -10.634 -5.466 1.00 85.25 345 ASP A N 1
ATOM 2501 C CA . ASP A 1 345 ? 21.099 -11.116 -4.113 1.00 85.25 345 ASP A CA 1
ATOM 2502 C C . ASP A 1 345 ? 20.454 -10.223 -3.042 1.00 85.25 345 ASP A C 1
ATOM 2504 O O . ASP A 1 345 ? 19.855 -10.722 -2.083 1.00 85.25 345 ASP A O 1
ATOM 2508 N N . TRP A 1 346 ? 20.495 -8.900 -3.217 1.00 87.12 346 TRP A N 1
ATOM 2509 C CA . TRP A 1 346 ? 19.797 -7.955 -2.340 1.00 87.12 346 TRP A CA 1
ATOM 2510 C C . TRP A 1 346 ? 18.287 -8.190 -2.349 1.00 87.12 346 TRP A C 1
ATOM 2512 O O . TRP A 1 346 ? 17.663 -8.250 -1.283 1.00 87.12 346 TRP A O 1
ATOM 2522 N N . ALA A 1 347 ? 17.696 -8.384 -3.532 1.00 88.38 347 ALA A N 1
ATOM 2523 C CA . ALA A 1 347 ? 16.279 -8.695 -3.659 1.00 88.38 347 ALA A CA 1
ATOM 2524 C C . ALA A 1 347 ? 15.909 -9.998 -2.939 1.00 88.38 347 ALA A C 1
ATOM 2526 O O . ALA A 1 347 ? 14.920 -10.034 -2.200 1.00 88.38 347 ALA A O 1
ATOM 2527 N N . ASN A 1 348 ? 16.717 -11.049 -3.107 1.00 86.25 348 ASN A N 1
ATOM 2528 C CA . ASN A 1 348 ? 16.509 -12.341 -2.458 1.00 86.25 348 ASN A CA 1
ATOM 2529 C C . ASN A 1 348 ? 16.576 -12.220 -0.931 1.00 86.25 348 ASN A C 1
ATOM 2531 O O . ASN A 1 348 ? 15.655 -12.641 -0.225 1.00 86.25 348 ASN A O 1
ATOM 2535 N N . ASN A 1 349 ? 17.624 -11.578 -0.414 1.00 86.19 349 ASN A N 1
ATOM 2536 C CA . ASN A 1 349 ? 17.824 -11.401 1.021 1.00 86.19 349 ASN A CA 1
ATOM 2537 C C . ASN A 1 349 ? 16.684 -10.596 1.660 1.00 86.19 349 ASN A C 1
ATOM 2539 O O . ASN A 1 349 ? 16.130 -11.003 2.688 1.00 86.19 349 ASN A O 1
ATOM 2543 N N . ALA A 1 350 ? 16.285 -9.486 1.034 1.00 89.25 350 ALA A N 1
ATOM 2544 C CA . ALA A 1 350 ? 15.181 -8.663 1.513 1.00 89.25 350 ALA A CA 1
ATOM 2545 C C . ALA A 1 350 ? 13.849 -9.430 1.501 1.00 89.25 350 ALA A C 1
ATOM 2547 O O . ALA A 1 350 ? 13.146 -9.449 2.517 1.00 89.25 350 ALA A O 1
ATOM 2548 N N . LEU A 1 351 ? 13.521 -10.127 0.405 1.00 88.88 351 LEU A N 1
ATOM 2549 C CA . LEU A 1 351 ? 12.305 -10.937 0.320 1.00 88.88 351 LEU A CA 1
ATOM 2550 C C . LEU A 1 351 ? 12.311 -12.069 1.359 1.00 88.88 351 LEU A C 1
ATOM 2552 O O . LEU A 1 351 ? 11.311 -12.281 2.044 1.00 88.88 351 LEU A O 1
ATOM 2556 N N . SER A 1 352 ? 13.442 -12.746 1.553 1.00 87.56 352 SER A N 1
ATOM 2557 C CA . SER A 1 352 ? 13.613 -13.782 2.577 1.00 87.56 352 SER A CA 1
ATOM 2558 C C . SER A 1 352 ? 13.365 -13.249 3.994 1.00 87.56 352 SER A C 1
ATOM 2560 O O . SER A 1 352 ? 12.722 -13.913 4.813 1.00 87.56 352 SER A O 1
ATOM 2562 N N . CYS A 1 353 ? 13.818 -12.03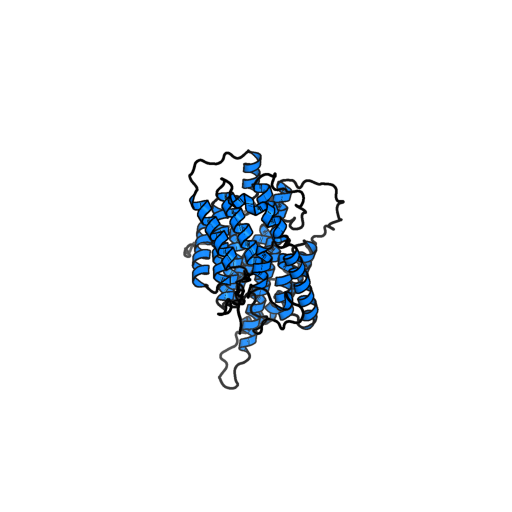3 4.313 1.00 89.69 353 CYS A N 1
ATOM 2563 C CA . CYS A 1 353 ? 13.494 -11.362 5.576 1.00 89.69 353 CYS A CA 1
ATOM 2564 C C . CYS A 1 353 ? 11.991 -11.082 5.715 1.00 89.69 353 CYS A C 1
ATOM 2566 O O . CYS A 1 353 ? 11.400 -11.431 6.741 1.00 89.69 353 CYS A O 1
ATOM 2568 N N . VAL A 1 354 ? 11.359 -10.530 4.676 1.00 91.38 354 VAL A N 1
ATOM 2569 C CA . VAL A 1 354 ? 9.913 -10.253 4.654 1.00 91.38 354 VAL A CA 1
ATOM 2570 C C . VAL A 1 354 ? 9.100 -11.539 4.843 1.00 91.38 354 VAL A C 1
ATOM 2572 O O . VAL A 1 354 ? 8.173 -11.574 5.650 1.00 91.38 354 VAL A O 1
ATOM 2575 N N . LEU A 1 355 ? 9.459 -12.629 4.160 1.00 91.81 355 LEU A N 1
ATOM 2576 C CA . LEU A 1 355 ? 8.751 -13.910 4.254 1.00 91.81 355 LEU A CA 1
ATOM 2577 C C . LEU A 1 355 ? 8.927 -14.586 5.614 1.00 91.81 355 LEU A C 1
ATOM 2579 O O . LEU A 1 355 ? 7.961 -15.148 6.140 1.00 91.81 355 LEU A O 1
ATOM 2583 N N . ARG A 1 356 ? 10.117 -14.494 6.224 1.00 92.12 356 ARG A N 1
ATOM 2584 C CA . ARG A 1 356 ? 10.338 -14.940 7.612 1.00 92.12 356 ARG A CA 1
ATOM 2585 C C . ARG A 1 356 ? 9.457 -14.173 8.595 1.00 92.12 356 ARG A C 1
ATOM 2587 O O . ARG A 1 356 ? 8.932 -14.771 9.531 1.00 92.12 356 ARG A O 1
ATOM 2594 N N . ALA A 1 357 ? 9.253 -12.881 8.351 1.00 93.50 357 ALA A N 1
ATOM 2595 C CA . ALA A 1 357 ? 8.417 -12.019 9.175 1.00 93.50 357 ALA A CA 1
ATOM 2596 C C . ALA A 1 357 ? 6.927 -12.013 8.774 1.00 93.50 357 ALA A C 1
ATOM 2598 O O . ALA A 1 357 ? 6.133 -11.318 9.412 1.00 93.50 357 ALA A O 1
ATOM 2599 N N . ALA A 1 358 ? 6.519 -12.784 7.759 1.00 94.81 358 ALA A N 1
ATOM 2600 C CA . ALA A 1 358 ? 5.129 -12.913 7.328 1.00 94.81 358 ALA A CA 1
ATOM 2601 C C . ALA A 1 358 ? 4.367 -13.988 8.113 1.00 94.81 358 ALA A C 1
ATOM 2603 O O . ALA A 1 358 ? 4.946 -14.967 8.576 1.00 94.81 358 ALA A O 1
ATOM 2604 N N . ASP A 1 359 ? 3.048 -13.845 8.254 1.00 93.31 359 ASP A N 1
ATOM 2605 C CA . ASP A 1 359 ? 2.204 -14.882 8.859 1.00 93.31 359 ASP A CA 1
ATOM 2606 C C . ASP A 1 359 ? 2.018 -16.096 7.915 1.00 93.31 359 ASP A C 1
ATOM 2608 O O . ASP A 1 359 ? 2.291 -16.002 6.711 1.00 93.31 359 ASP A O 1
ATOM 2612 N N . PRO A 1 360 ? 1.519 -17.249 8.412 1.00 94.56 360 PRO A N 1
ATOM 2613 C CA . PRO A 1 360 ? 1.367 -18.455 7.595 1.00 94.56 360 PRO A CA 1
ATOM 2614 C C . PRO A 1 360 ? 0.499 -18.284 6.341 1.00 94.56 360 PRO A C 1
ATOM 2616 O O . PRO A 1 360 ? 0.741 -18.962 5.343 1.00 94.56 360 PRO A O 1
ATOM 2619 N N . ILE A 1 361 ? -0.509 -17.401 6.363 1.00 93.75 361 ILE A N 1
ATOM 2620 C CA . ILE A 1 361 ? -1.340 -17.132 5.182 1.00 93.75 361 ILE A CA 1
ATOM 2621 C C . ILE A 1 361 ? -0.516 -16.354 4.153 1.00 93.75 361 ILE A C 1
ATOM 2623 O O . ILE A 1 361 ? -0.524 -16.713 2.978 1.00 93.75 361 ILE A O 1
ATOM 2627 N N . GLY A 1 362 ? 0.236 -15.344 4.598 1.00 93.50 362 GLY A N 1
ATOM 2628 C CA . GLY A 1 362 ? 1.126 -14.555 3.745 1.00 93.50 362 GLY A CA 1
ATOM 2629 C C . GLY A 1 362 ? 2.173 -15.405 3.028 1.00 93.50 362 GLY A C 1
ATOM 2630 O O . GLY A 1 362 ? 2.316 -15.295 1.814 1.00 93.50 362 GLY A O 1
ATOM 2631 N N . ARG A 1 363 ? 2.837 -16.321 3.742 1.00 93.44 363 ARG A N 1
ATOM 2632 C CA . ARG A 1 363 ? 3.829 -17.224 3.130 1.00 93.44 363 ARG A CA 1
ATOM 2633 C C . ARG A 1 363 ? 3.224 -18.144 2.070 1.00 93.44 363 ARG A C 1
ATOM 2635 O O . ARG A 1 363 ? 3.807 -18.307 1.005 1.00 93.44 363 ARG A O 1
ATOM 2642 N N . ARG A 1 364 ? 2.039 -18.715 2.330 1.00 94.06 364 ARG A N 1
ATOM 2643 C CA . ARG A 1 364 ? 1.329 -19.545 1.337 1.00 94.06 364 ARG A CA 1
ATOM 2644 C C . ARG A 1 364 ? 0.928 -18.746 0.101 1.00 94.06 364 ARG A C 1
ATOM 2646 O O . ARG A 1 364 ? 1.032 -19.258 -1.006 1.00 94.06 364 ARG A O 1
ATOM 2653 N N . ILE A 1 365 ? 0.480 -17.506 0.298 1.00 92.69 365 ILE A N 1
ATOM 2654 C CA . ILE A 1 365 ? 0.164 -16.582 -0.794 1.00 92.69 365 ILE A CA 1
ATOM 2655 C C . ILE A 1 365 ? 1.407 -16.319 -1.646 1.00 92.69 365 ILE A C 1
ATOM 2657 O O . ILE A 1 365 ? 1.337 -16.501 -2.855 1.00 92.69 365 ILE A O 1
ATOM 2661 N N . ALA A 1 366 ? 2.532 -15.954 -1.023 1.00 90.00 366 ALA A N 1
ATOM 2662 C CA . ALA A 1 366 ? 3.773 -15.668 -1.737 1.00 90.00 366 ALA A CA 1
ATOM 2663 C C . ALA A 1 366 ? 4.260 -16.880 -2.544 1.00 90.00 366 ALA A C 1
ATOM 2665 O O . ALA A 1 366 ? 4.572 -16.743 -3.720 1.00 90.00 366 ALA A O 1
ATOM 2666 N N . ALA A 1 367 ? 4.237 -18.075 -1.945 1.00 88.38 367 ALA A N 1
ATOM 2667 C CA . ALA A 1 367 ? 4.656 -19.313 -2.605 1.00 88.38 367 ALA A CA 1
ATOM 2668 C C . ALA A 1 367 ? 3.807 -19.679 -3.837 1.00 88.38 367 ALA A C 1
ATOM 2670 O O . ALA A 1 367 ? 4.309 -20.277 -4.785 1.00 88.38 367 ALA A O 1
ATOM 2671 N N . ALA A 1 368 ? 2.519 -19.329 -3.828 1.00 87.38 368 ALA A N 1
ATOM 2672 C CA . ALA A 1 368 ? 1.600 -19.582 -4.937 1.00 87.38 368 ALA A CA 1
ATOM 2673 C C . ALA A 1 368 ? 1.496 -18.406 -5.925 1.00 87.38 368 ALA A C 1
ATOM 2675 O O . ALA A 1 368 ? 0.779 -18.503 -6.923 1.00 87.38 368 ALA A O 1
ATOM 2676 N N . SER A 1 369 ? 2.156 -17.283 -5.636 1.00 86.31 369 SER A N 1
ATOM 2677 C CA . SER A 1 369 ? 1.982 -16.045 -6.381 1.00 86.31 369 SER A CA 1
ATOM 2678 C C . SER A 1 369 ? 2.734 -16.088 -7.713 1.00 86.31 369 SER A C 1
ATOM 2680 O O . SER A 1 369 ? 3.932 -16.367 -7.722 1.00 86.31 369 SER A O 1
ATOM 2682 N N . PRO A 1 370 ? 2.092 -15.745 -8.845 1.00 82.62 370 PRO A N 1
ATOM 2683 C CA . PRO A 1 370 ? 2.806 -15.565 -10.107 1.00 82.62 370 PRO A CA 1
ATOM 2684 C C . PRO A 1 370 ? 3.676 -14.298 -10.114 1.00 82.62 370 PRO A C 1
ATOM 2686 O O . PRO A 1 370 ? 4.554 -14.173 -10.961 1.00 82.62 370 PRO A O 1
ATOM 2689 N N . TRP A 1 371 ? 3.434 -13.379 -9.174 1.00 80.44 371 TRP A N 1
ATOM 2690 C CA . TRP A 1 371 ? 4.131 -12.100 -9.050 1.00 80.44 371 TRP A CA 1
ATOM 2691 C C . TRP A 1 371 ? 5.386 -12.189 -8.188 1.00 80.44 371 TRP A C 1
ATOM 2693 O O . TRP A 1 371 ? 6.208 -11.287 -8.220 1.00 80.44 371 TRP A O 1
ATOM 2703 N N . VAL A 1 372 ? 5.552 -13.255 -7.402 1.00 82.75 372 VAL A N 1
ATOM 2704 C CA . VAL A 1 372 ? 6.773 -13.462 -6.620 1.00 82.75 372 VAL A CA 1
ATOM 2705 C C . VAL A 1 372 ? 7.684 -14.402 -7.415 1.00 82.75 372 VAL A C 1
ATOM 2707 O O . VAL A 1 372 ? 7.281 -15.536 -7.687 1.00 82.75 372 VAL A O 1
ATOM 2710 N N . PRO A 1 373 ? 8.887 -13.967 -7.834 1.00 72.81 373 PRO A N 1
ATOM 2711 C CA . PRO A 1 373 ? 9.776 -14.816 -8.622 1.00 72.81 373 PRO A CA 1
ATOM 2712 C C . PRO A 1 373 ? 10.150 -16.096 -7.863 1.00 72.81 373 PRO A C 1
ATOM 2714 O O . PRO A 1 373 ? 10.643 -16.030 -6.738 1.00 72.81 373 PRO A O 1
ATOM 2717 N N . SER A 1 374 ? 9.958 -17.268 -8.477 1.00 69.62 374 SER A N 1
ATOM 2718 C CA . SER A 1 374 ? 10.221 -18.555 -7.817 1.00 69.62 374 SER A CA 1
ATOM 2719 C C . SER A 1 374 ? 11.703 -18.772 -7.526 1.00 69.62 374 SER A C 1
ATOM 2721 O O . SER A 1 374 ? 12.031 -19.370 -6.509 1.00 69.62 374 SER A O 1
ATOM 2723 N N . ALA A 1 375 ? 12.596 -18.201 -8.340 1.00 64.06 375 ALA A N 1
ATOM 2724 C CA . ALA A 1 375 ? 14.041 -18.210 -8.092 1.00 64.06 375 ALA A CA 1
ATOM 2725 C C . ALA A 1 375 ? 14.446 -17.462 -6.805 1.00 64.06 375 ALA A C 1
ATOM 2727 O O . ALA A 1 375 ? 15.492 -17.751 -6.232 1.00 64.06 375 ALA A O 1
ATOM 2728 N N . LEU A 1 376 ? 13.618 -16.526 -6.322 1.00 66.94 376 LEU A N 1
ATOM 2729 C CA . LEU A 1 376 ? 13.830 -15.885 -5.020 1.00 66.94 376 LEU A CA 1
ATOM 2730 C C . LEU A 1 376 ? 13.225 -16.690 -3.859 1.00 66.94 376 LEU A C 1
ATOM 2732 O O . LEU A 1 376 ? 13.466 -16.368 -2.701 1.00 66.94 376 LEU A O 1
ATOM 2736 N N . LEU A 1 377 ? 12.414 -17.711 -4.154 1.00 66.69 377 LEU A N 1
ATOM 2737 C CA . LEU A 1 377 ? 11.748 -18.562 -3.165 1.00 66.69 377 LEU A CA 1
ATOM 2738 C C . LEU A 1 377 ? 12.451 -19.912 -2.980 1.00 66.69 377 LEU A C 1
ATOM 2740 O O . LEU A 1 377 ? 12.427 -20.462 -1.880 1.00 66.69 377 LEU A O 1
ATOM 2744 N N . HIS A 1 378 ? 13.070 -20.441 -4.035 1.00 62.06 378 HIS A N 1
ATOM 2745 C CA . HIS A 1 378 ? 13.736 -21.739 -4.039 1.00 62.06 378 HIS A CA 1
ATOM 2746 C C . HIS A 1 378 ? 15.115 -21.617 -4.689 1.00 62.06 378 HIS A C 1
ATOM 2748 O O . HIS A 1 378 ? 15.240 -21.205 -5.844 1.00 62.06 378 HIS A O 1
ATOM 2754 N N . SER A 1 379 ? 16.162 -22.007 -3.961 1.00 53.25 379 SER A N 1
ATOM 2755 C CA . SER A 1 379 ? 17.510 -22.082 -4.517 1.00 53.25 379 SER A CA 1
ATOM 2756 C C . SER A 1 379 ? 17.581 -23.151 -5.616 1.00 53.25 379 SER A C 1
ATOM 2758 O O . SER A 1 379 ? 17.123 -24.277 -5.437 1.00 53.25 379 SER A O 1
ATOM 2760 N N . GLY A 1 380 ? 18.164 -22.798 -6.766 1.00 44.53 380 GLY A N 1
ATOM 2761 C CA . GLY A 1 380 ? 18.401 -23.726 -7.879 1.00 44.53 380 GLY A CA 1
ATOM 2762 C C . GLY A 1 380 ? 17.236 -23.922 -8.859 1.00 44.53 380 GLY A C 1
ATOM 2763 O O . GLY A 1 380 ? 17.411 -24.640 -9.842 1.00 44.53 380 GLY A O 1
ATOM 2764 N N . GLU A 1 381 ? 16.077 -23.282 -8.656 1.00 47.97 381 GLU A N 1
ATOM 2765 C CA . GLU A 1 381 ? 15.032 -23.237 -9.687 1.00 47.97 381 GLU A CA 1
ATOM 2766 C C . GLU A 1 381 ? 15.361 -22.162 -10.736 1.00 47.97 381 GLU A C 1
ATOM 2768 O O . GLU A 1 381 ? 15.661 -21.022 -10.364 1.00 47.97 381 GLU A O 1
ATOM 2773 N N . PRO A 1 382 ? 15.272 -22.464 -12.049 1.00 43.94 382 PRO A N 1
ATOM 2774 C CA . PRO A 1 382 ? 15.333 -21.415 -13.051 1.00 43.94 382 PRO A CA 1
ATOM 2775 C C . PRO A 1 382 ? 14.167 -20.444 -12.801 1.00 43.94 382 PRO A C 1
ATOM 2777 O O . PRO A 1 382 ? 13.053 -20.893 -12.499 1.00 43.94 382 PRO A O 1
ATOM 2780 N N . PRO A 1 383 ? 14.387 -19.122 -12.913 1.00 51.41 383 PRO A N 1
ATOM 2781 C CA . PRO A 1 383 ? 13.310 -18.155 -12.778 1.00 51.41 383 PRO A CA 1
ATOM 2782 C C . PRO A 1 383 ? 12.183 -18.541 -13.726 1.00 51.41 383 PRO A C 1
ATOM 2784 O O . PRO A 1 383 ? 12.450 -18.929 -14.864 1.00 51.41 383 PRO A O 1
ATOM 2787 N N . ASN A 1 384 ? 10.946 -18.483 -13.226 1.00 50.50 384 ASN A N 1
ATOM 2788 C CA . ASN A 1 384 ? 9.717 -18.827 -13.930 1.00 50.50 384 ASN A CA 1
ATOM 2789 C C . ASN A 1 384 ? 9.858 -18.388 -15.394 1.00 50.50 384 ASN A C 1
ATOM 2791 O O . ASN A 1 384 ? 9.929 -17.192 -15.668 1.00 50.50 384 ASN A O 1
ATOM 2795 N N . ALA A 1 385 ? 9.998 -19.361 -16.302 1.00 37.22 385 ALA A N 1
ATOM 2796 C CA . ALA A 1 385 ? 10.394 -19.142 -17.689 1.00 37.22 385 ALA A CA 1
ATOM 2797 C C . ALA A 1 385 ? 9.317 -18.364 -18.461 1.00 37.22 385 ALA A C 1
ATOM 2799 O O . ALA A 1 385 ? 8.453 -18.942 -19.113 1.00 37.22 385 ALA A O 1
ATOM 2800 N N . ALA A 1 386 ? 9.369 -17.042 -18.313 1.00 38.97 386 ALA A N 1
ATOM 2801 C CA . ALA A 1 386 ? 8.864 -15.977 -19.164 1.00 38.97 386 ALA A CA 1
ATOM 2802 C C . ALA A 1 386 ? 9.318 -14.653 -18.517 1.00 38.97 386 ALA A C 1
ATOM 2804 O O . ALA A 1 386 ? 8.647 -14.171 -17.619 1.00 38.97 386 ALA A O 1
ATOM 2805 N N . GLY A 1 387 ? 10.460 -14.107 -18.954 1.00 37.47 387 GLY A N 1
ATOM 2806 C CA . GLY A 1 387 ? 10.915 -12.718 -18.768 1.00 37.47 387 GLY A CA 1
ATOM 2807 C C . GLY A 1 387 ? 10.808 -12.096 -17.368 1.00 37.47 387 GLY A C 1
ATOM 2808 O O . GLY A 1 387 ? 9.728 -11.747 -16.909 1.00 37.47 387 GLY A O 1
ATOM 2809 N N . TRP A 1 388 ? 11.948 -11.780 -16.752 1.00 40.50 388 TRP A N 1
ATOM 2810 C CA . TRP A 1 388 ? 12.031 -10.933 -15.546 1.00 40.50 388 TRP A CA 1
ATOM 2811 C C . TRP A 1 388 ? 11.336 -9.558 -15.711 1.00 40.50 388 TRP A C 1
ATOM 2813 O O . TRP A 1 388 ? 10.973 -8.919 -14.727 1.00 40.50 388 TRP A O 1
ATOM 2823 N N . ALA A 1 389 ? 11.044 -9.167 -16.955 1.00 34.75 389 ALA A N 1
ATOM 2824 C CA . ALA A 1 389 ? 10.340 -7.966 -17.407 1.00 34.75 389 ALA A CA 1
ATOM 2825 C C . ALA A 1 389 ? 8.847 -7.839 -17.014 1.00 34.75 389 ALA A C 1
ATOM 2827 O O . ALA A 1 389 ? 8.159 -6.996 -17.578 1.00 34.75 389 ALA A O 1
ATOM 2828 N N . LYS A 1 390 ? 8.308 -8.675 -16.114 1.00 46.50 390 LYS A N 1
ATOM 2829 C CA . LYS A 1 390 ? 6.845 -8.863 -15.961 1.00 46.50 390 LYS A CA 1
ATOM 2830 C C . LYS A 1 390 ? 6.270 -8.551 -14.580 1.00 46.50 390 LYS A C 1
ATOM 2832 O O . LYS A 1 390 ? 5.073 -8.703 -14.368 1.00 46.50 390 LYS A O 1
ATOM 2837 N N . PHE A 1 391 ? 7.103 -8.112 -13.638 1.00 39.34 391 PHE A N 1
ATOM 2838 C CA . PHE A 1 391 ? 6.703 -7.888 -12.244 1.00 39.34 391 PHE A CA 1
ATOM 2839 C C . PHE A 1 391 ? 5.717 -6.712 -12.054 1.00 39.34 391 PHE A C 1
ATOM 2841 O O . PHE A 1 391 ? 4.929 -6.733 -11.112 1.00 39.34 391 PHE A O 1
ATOM 2848 N N . LEU A 1 392 ? 5.730 -5.707 -12.944 1.00 41.62 392 LEU A N 1
ATOM 2849 C CA . LEU A 1 392 ? 4.894 -4.491 -12.840 1.00 41.62 392 LEU A CA 1
ATOM 2850 C C . LEU A 1 392 ? 4.108 -4.135 -14.118 1.00 41.62 392 LEU A C 1
ATOM 2852 O O . LEU A 1 392 ? 3.312 -3.200 -14.101 1.00 41.62 392 LEU A O 1
ATOM 2856 N N . THR A 1 393 ? 4.323 -4.849 -15.223 1.00 38.12 393 THR A N 1
ATOM 2857 C CA . THR A 1 393 ? 3.914 -4.425 -16.579 1.00 38.12 393 THR A CA 1
ATOM 2858 C C . THR A 1 393 ? 3.046 -5.433 -17.328 1.00 38.12 393 THR A C 1
ATOM 2860 O O . THR A 1 393 ? 2.336 -5.036 -18.248 1.00 38.12 393 THR A O 1
ATOM 2863 N N . ASP A 1 394 ? 3.046 -6.710 -16.937 1.00 36.66 394 ASP A N 1
ATOM 2864 C CA . ASP A 1 394 ? 2.301 -7.768 -17.629 1.00 36.66 394 ASP A CA 1
ATOM 2865 C C . ASP A 1 394 ? 1.132 -8.279 -16.784 1.00 36.66 394 ASP A C 1
ATOM 2867 O O . ASP A 1 394 ? 1.197 -8.327 -15.562 1.00 36.66 394 ASP A O 1
ATOM 2871 N N . LYS A 1 395 ? 0.045 -8.694 -17.443 1.00 38.03 395 LYS A N 1
ATOM 2872 C CA . LYS A 1 395 ? -1.103 -9.355 -16.801 1.00 38.03 395 LYS A CA 1
ATOM 2873 C C . LYS A 1 395 ? -0.650 -10.647 -16.110 1.00 38.03 395 LYS A C 1
ATOM 2875 O O . LYS A 1 395 ? 0.273 -11.310 -16.582 1.00 38.03 395 LYS A O 1
ATOM 2880 N N . ALA A 1 396 ? -1.353 -11.051 -15.045 1.00 35.81 396 ALA A N 1
ATOM 2881 C CA . ALA A 1 396 ? -1.161 -12.378 -14.458 1.00 35.81 396 ALA A CA 1
ATOM 2882 C C . ALA A 1 396 ? -1.204 -13.445 -15.576 1.00 35.81 396 ALA A C 1
ATOM 2884 O O . ALA A 1 396 ? -2.111 -13.386 -16.410 1.00 35.81 396 ALA A O 1
ATOM 2885 N N . PRO A 1 397 ? -0.246 -14.391 -15.633 1.00 38.41 397 PRO A N 1
ATOM 2886 C CA . PRO A 1 397 ? -0.221 -15.404 -16.681 1.00 38.41 397 PRO A CA 1
ATOM 2887 C C . PRO A 1 397 ? -1.536 -16.195 -16.686 1.00 38.41 397 PRO A C 1
ATOM 2889 O O . PRO A 1 397 ? -2.071 -16.503 -15.620 1.00 38.41 397 PRO A O 1
ATOM 2892 N N . ASP A 1 398 ? -2.022 -16.588 -17.870 1.00 38.72 398 ASP A N 1
ATOM 2893 C CA . ASP A 1 398 ? -3.299 -17.305 -18.082 1.00 38.72 398 ASP A CA 1
ATOM 2894 C C . ASP A 1 398 ? -3.431 -18.635 -17.306 1.00 38.72 398 ASP A C 1
ATOM 2896 O O . ASP A 1 398 ? -4.483 -19.277 -17.307 1.00 38.72 398 ASP A O 1
ATOM 2900 N N . ARG A 1 399 ? -2.369 -19.079 -16.624 1.00 38.28 399 ARG A N 1
ATOM 2901 C CA . ARG A 1 399 ? -2.350 -20.280 -15.793 1.00 38.28 399 ARG A CA 1
ATOM 2902 C C . ARG A 1 399 ? -2.055 -19.934 -14.341 1.00 38.28 399 ARG A C 1
ATOM 2904 O O . ARG A 1 399 ? -0.911 -19.713 -13.951 1.00 38.28 399 ARG A O 1
ATOM 2911 N N . VAL A 1 400 ? -3.093 -20.023 -13.513 1.00 35.16 400 VAL A N 1
ATOM 2912 C CA . VAL A 1 400 ? -2.930 -20.314 -12.086 1.00 35.16 400 VAL A CA 1
ATOM 2913 C C . VAL A 1 400 ? -2.143 -21.624 -11.988 1.00 35.16 400 VAL A C 1
ATOM 2915 O O . VAL A 1 400 ? -2.574 -22.638 -12.540 1.00 35.16 400 VAL A O 1
ATOM 2918 N N . LYS A 1 401 ? -0.989 -21.625 -11.306 1.00 35.09 401 LYS A N 1
ATOM 2919 C CA . LYS A 1 401 ? -0.333 -22.871 -10.886 1.00 35.09 401 LYS A CA 1
ATOM 2920 C C . LYS A 1 401 ? -1.304 -23.600 -9.956 1.00 35.09 401 LYS A C 1
ATOM 2922 O O . LYS A 1 401 ? -1.398 -23.290 -8.771 1.00 35.09 401 LYS A O 1
ATOM 2927 N N . VAL A 1 402 ? -2.055 -24.552 -10.498 1.00 28.19 402 VAL A N 1
ATOM 2928 C CA . VAL A 1 402 ? -2.796 -25.516 -9.689 1.00 28.19 402 VAL A CA 1
ATOM 2929 C C . VAL A 1 402 ? -1.747 -26.478 -9.146 1.00 28.19 402 VAL A C 1
ATOM 2931 O O . VAL A 1 402 ? -1.254 -27.342 -9.868 1.00 28.19 402 VAL A O 1
ATOM 2934 N N . GLY A 1 403 ? -1.331 -26.277 -7.895 1.00 31.23 403 GLY A N 1
ATOM 2935 C CA . GLY A 1 403 ? -0.588 -27.306 -7.174 1.00 31.23 403 GLY A CA 1
ATOM 2936 C C . GLY A 1 403 ? -1.431 -28.580 -7.137 1.00 31.23 403 GLY A C 1
ATOM 2937 O O . GLY A 1 403 ? -2.653 -28.499 -6.993 1.00 31.23 403 GLY A O 1
ATOM 2938 N N . ALA A 1 404 ? -0.796 -29.741 -7.301 1.00 30.44 404 ALA A N 1
ATOM 2939 C CA . ALA A 1 404 ? -1.478 -31.023 -7.183 1.00 30.44 404 ALA A CA 1
ATOM 2940 C C . ALA A 1 404 ? -2.249 -31.060 -5.854 1.00 30.44 404 ALA A C 1
ATOM 2942 O O . ALA A 1 404 ? -1.656 -30.917 -4.783 1.00 30.44 404 ALA A O 1
ATOM 2943 N N . GLN A 1 405 ? -3.575 -31.200 -5.922 1.00 30.34 405 GLN A N 1
ATOM 2944 C CA . GLN A 1 405 ? -4.366 -31.491 -4.734 1.00 30.34 405 GLN A CA 1
ATOM 2945 C C . GLN A 1 405 ? -3.848 -32.797 -4.129 1.00 30.34 405 GLN A C 1
ATOM 2947 O O . GLN A 1 405 ? -3.580 -33.763 -4.846 1.00 30.34 405 GLN A O 1
ATOM 2952 N N . ALA A 1 406 ? -3.675 -32.792 -2.808 1.00 29.75 406 ALA A N 1
ATOM 2953 C CA . ALA A 1 406 ? -3.295 -33.964 -2.043 1.00 29.75 406 ALA A CA 1
ATOM 2954 C C . ALA A 1 406 ? -4.243 -35.125 -2.375 1.00 29.75 406 ALA A C 1
ATOM 2956 O O . ALA A 1 406 ? -5.462 -35.002 -2.269 1.00 29.75 406 ALA A O 1
ATOM 2957 N N . SER A 1 407 ? -3.673 -36.252 -2.797 1.00 32.31 407 SER A N 1
ATOM 2958 C CA . SER A 1 407 ? -4.405 -37.510 -2.876 1.00 32.31 407 SER A CA 1
ATOM 2959 C C . SER A 1 407 ? -4.654 -37.992 -1.450 1.00 32.31 407 SER A C 1
ATOM 2961 O O . SER A 1 407 ? -3.822 -38.705 -0.887 1.00 32.31 407 SER A O 1
ATOM 2963 N N . ASP A 1 408 ? -5.817 -37.653 -0.900 1.00 33.12 408 ASP A N 1
ATOM 2964 C CA . ASP A 1 408 ? -6.424 -38.360 0.226 1.00 33.12 408 ASP A CA 1
ATOM 2965 C C . ASP A 1 408 ? -6.769 -39.795 -0.212 1.00 33.12 408 ASP A C 1
ATOM 2967 O O . ASP A 1 408 ? -7.911 -40.141 -0.509 1.00 33.12 408 ASP A O 1
ATOM 2971 N N . ARG A 1 409 ? -5.757 -40.666 -0.272 1.00 35.22 409 ARG A N 1
ATOM 2972 C CA . ARG A 1 409 ? -5.977 -42.105 -0.114 1.00 35.22 409 ARG A CA 1
ATOM 2973 C C . ARG A 1 409 ? -5.833 -42.391 1.365 1.00 35.22 409 ARG A C 1
ATOM 2975 O O . ARG A 1 409 ? -4.726 -42.513 1.882 1.00 35.22 409 ARG A O 1
ATOM 2982 N N . GLY A 1 410 ? -6.983 -42.423 2.028 1.00 31.56 410 GLY A N 1
ATOM 2983 C CA . GLY A 1 410 ? -7.097 -42.758 3.432 1.00 31.56 410 GLY A CA 1
ATOM 2984 C C . GLY A 1 410 ? -6.380 -44.063 3.763 1.00 31.56 410 GLY A C 1
ATOM 2985 O O . GLY A 1 410 ? -6.481 -45.059 3.044 1.00 31.56 410 GLY A O 1
ATOM 2986 N N . CYS A 1 411 ? -5.685 -44.034 4.898 1.00 31.58 411 CYS A N 1
ATOM 2987 C CA . CYS A 1 411 ? -5.391 -45.203 5.708 1.00 31.58 411 CYS A CA 1
ATOM 2988 C C . CYS A 1 411 ? -6.680 -46.012 5.914 1.00 31.58 411 CYS A C 1
ATOM 2990 O O . CYS A 1 411 ? -7.501 -45.685 6.769 1.00 31.58 411 CYS A O 1
ATOM 2992 N N . GLY A 1 412 ? -6.853 -47.066 5.120 1.00 28.39 412 GLY A N 1
ATOM 2993 C CA . GLY A 1 412 ? -7.817 -48.123 5.382 1.00 28.39 412 GLY A CA 1
ATOM 2994 C C . GLY A 1 412 ? -7.237 -49.075 6.418 1.00 28.39 412 GLY A C 1
ATOM 2995 O O . GLY A 1 412 ? -6.392 -49.908 6.106 1.00 28.39 412 GLY A O 1
ATOM 2996 N N . THR A 1 413 ? -7.687 -48.929 7.656 1.00 32.62 413 THR A N 1
ATOM 2997 C CA . THR A 1 413 ? -7.561 -49.907 8.736 1.00 32.62 413 THR A CA 1
ATOM 2998 C C . THR A 1 413 ? -8.185 -51.242 8.314 1.00 32.62 413 THR A C 1
ATOM 3000 O O . THR A 1 413 ? -9.402 -51.353 8.179 1.00 32.62 413 THR A O 1
ATOM 3003 N N . SER A 1 414 ? -7.371 -52.283 8.125 1.00 30.08 414 SER A N 1
ATOM 3004 C CA . SER A 1 414 ? -7.858 -53.655 7.954 1.00 30.08 414 SER A CA 1
ATOM 3005 C C . SER A 1 414 ? -8.145 -54.287 9.321 1.00 30.08 414 SER A C 1
ATOM 3007 O O . SER A 1 414 ? -7.275 -54.847 9.986 1.00 30.08 414 SER A O 1
ATOM 3009 N N . LEU A 1 415 ? -9.402 -54.188 9.754 1.00 33.41 415 LEU A N 1
ATOM 3010 C CA . LEU A 1 415 ? -9.958 -55.061 10.788 1.00 33.41 415 LEU A CA 1
ATOM 3011 C C . LEU A 1 415 ? -10.230 -56.439 10.173 1.00 33.41 415 LEU A C 1
ATOM 3013 O O . LEU A 1 415 ? -10.822 -56.556 9.102 1.00 33.41 415 LEU A O 1
ATOM 3017 N N . GLY A 1 416 ? -9.727 -57.475 10.841 1.00 27.92 416 GLY A N 1
ATOM 3018 C CA . GLY A 1 416 ? -9.668 -58.834 10.325 1.00 27.92 416 GLY A CA 1
ATOM 3019 C C . GLY A 1 416 ? -11.012 -59.545 10.171 1.00 27.92 416 GLY A C 1
ATOM 3020 O O . GLY A 1 416 ? -11.962 -59.325 10.919 1.00 27.92 416 GLY A O 1
ATOM 3021 N N . CYS A 1 417 ? -11.016 -60.517 9.262 1.00 30.45 417 CYS A N 1
ATOM 3022 C CA . CYS A 1 417 ? -11.875 -61.689 9.339 1.00 30.45 417 CYS A CA 1
ATOM 3023 C C . CYS A 1 417 ? -11.015 -62.942 9.105 1.00 30.45 417 CYS A C 1
ATOM 3025 O O . CYS A 1 417 ? -10.107 -62.945 8.275 1.00 30.45 417 CYS A O 1
ATOM 3027 N N . ARG A 1 418 ? -11.245 -63.964 9.932 1.00 32.16 418 ARG A N 1
ATOM 3028 C CA . ARG A 1 418 ? -10.494 -65.225 10.032 1.00 32.16 418 ARG A CA 1
ATOM 3029 C C . ARG A 1 418 ? -11.006 -66.271 9.033 1.00 32.16 418 ARG A C 1
ATOM 3031 O O . ARG A 1 418 ? -12.217 -66.363 8.911 1.00 32.16 418 ARG A O 1
ATOM 3038 N N . LYS A 1 419 ? -10.065 -67.124 8.570 1.00 31.80 419 LYS A N 1
ATOM 3039 C CA . LYS A 1 419 ? -10.139 -68.582 8.250 1.00 31.80 419 LYS A CA 1
ATOM 3040 C C . LYS A 1 419 ? -11.183 -69.016 7.179 1.00 31.80 419 LYS A C 1
ATOM 3042 O O . LYS A 1 419 ? -12.242 -68.430 7.098 1.00 31.80 419 LYS A O 1
ATOM 3047 N N . GLU A 1 420 ? -10.987 -69.996 6.292 1.00 30.83 420 GLU A N 1
ATOM 3048 C CA . GLU A 1 420 ? -10.275 -71.288 6.310 1.00 30.83 420 GLU A CA 1
ATOM 3049 C C . GLU A 1 420 ? -9.775 -71.674 4.894 1.00 30.83 420 GLU A C 1
ATOM 3051 O O . GLU A 1 420 ? -10.353 -71.254 3.894 1.00 30.83 420 GLU A O 1
ATOM 3056 N N . SER A 1 421 ? -8.714 -72.489 4.836 1.00 30.81 421 SER A N 1
ATOM 3057 C CA . SER A 1 421 ? -8.270 -73.286 3.671 1.00 30.81 421 SER A CA 1
ATOM 3058 C C . SER A 1 421 ? -9.127 -74.561 3.531 1.00 30.81 421 SER A C 1
ATOM 3060 O O . SER A 1 421 ? -9.810 -74.924 4.493 1.00 30.81 421 SER A O 1
ATOM 3062 N N . PRO A 1 422 ? -9.110 -75.259 2.380 1.00 46.59 422 PRO A N 1
ATOM 3063 C CA . PRO A 1 422 ? -7.980 -76.137 2.020 1.00 46.59 422 PRO A CA 1
ATOM 3064 C C . PRO A 1 422 ? -7.099 -75.630 0.878 1.00 46.59 422 PRO A C 1
ATOM 3066 O O . PRO A 1 422 ? -7.649 -75.074 -0.097 1.00 46.59 422 PRO A O 1
#

Mean predicted aligned error: 12.7 Å

Sequence (422 aa):
MWGESQWLWWVGVQFTRSVRAVGQDDVVIDDASLVRAAFGDLPGADVSAISPADRPTRRWLAGVVLGAQGRYAAAATLLGPLRAVRDPVLASLAASTLAAHRRQLGGHVAARRLDAEALTHLAQLGRPGVTRSVEELVLAEAAGVTESAARVDALLGLAADAVGLGRVDEARRLLAAAERELGLERQPERRGRPGRRGGAGETGPPPLPQPADWRGQVRAGWVGAEIELAAGRAEAAVPLAEAAGRLARTAGAARHVLKSDLVLGTALAVAGQAESGIGEVVAGSTVVGRDEDAAGSAIARLPTCIALLGCVLNHTVDLGLLSLVWPAALVLAQHAPDESAELLDWANNALSCVLRAADPIGRRIAAASPWVPSALLHSGEPPNAAGWAKFLTDKAPDRVKVGAQASDRGCGTSLGCRKESP

Solvent-accessible surface area (backbone atoms only — not comparable to full-atom values): 23362 Å² total; per-residue (Å²): 138,84,62,75,74,63,58,53,54,55,77,63,57,66,81,78,63,81,79,63,83,70,70,96,60,92,74,76,72,49,74,68,58,41,42,27,21,50,59,20,75,35,52,56,62,83,56,83,87,70,46,80,86,49,57,70,62,60,26,43,37,42,21,50,27,28,40,50,40,18,30,38,31,65,14,42,64,37,22,56,65,36,52,73,46,87,48,31,50,58,13,11,41,26,25,28,53,52,14,50,55,30,41,77,33,42,20,27,76,63,13,34,55,27,13,53,48,14,53,55,30,52,70,56,66,88,55,91,75,76,88,71,55,70,70,54,50,55,51,29,58,76,60,58,69,39,64,63,52,32,52,29,49,16,30,43,44,39,14,46,24,23,42,62,64,52,34,52,73,60,16,51,54,28,42,54,49,27,36,50,71,70,67,62,64,79,70,77,85,71,93,73,81,92,77,86,89,78,86,92,80,96,66,86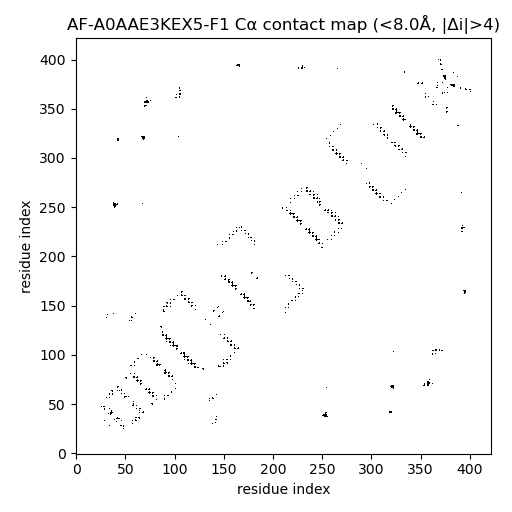,76,69,83,71,77,69,61,84,65,49,69,53,52,31,51,48,18,47,46,50,16,45,45,25,28,57,68,74,36,23,73,70,9,33,64,31,14,49,51,16,25,53,52,21,54,76,56,47,13,50,63,50,26,43,53,21,40,44,51,28,20,51,23,28,42,52,32,26,48,58,59,58,59,73,69,76,67,73,94,85,73,86,84,74,83,80,59,66,69,59,57,54,53,35,69,53,26,46,62,50,16,50,53,43,26,54,51,38,42,57,51,24,60,79,36,50,23,39,59,54,32,23,63,34,26,54,58,41,30,77,78,36,75,93,50,18,69,61,26,45,51,50,17,30,54,29,45,49,52,30,50,71,32,30,34,76,66,48,43,55,34,29,75,68,16,90,60,39,63,49,40,62,76,38,90,90,47,75,57,66,94,66,64,92,82,39,76,73,43,52,56,59,67,98,63,79,81,75,69,82,76,80,80,83,72,72,88,78,81,84,79,85,83,81,88,83,83,136

Radius of gyration: 24.66 Å; Cα contacts (8 Å, |Δi|>4): 562; chains: 1; bounding box: 53×118×73 Å

Nearest PDB structures (foldseek):
  4a1s-assembly1_B  TM=4.502E-01  e=3.841E-03  Drosophila melanogaster
  4wnd-assembly1_A  TM=5.133E-01  e=5.432E-02  Homo sapiens
  4wne-assembly1_A  TM=4.404E-01  e=3.901E-02  Homo sapiens
  6hc2-assembly1_C  TM=4.010E-01  e=7.885E-02  Homo sapiens

pLDDT: mean 76.53, std 25.39, range [22.91, 98.81]

Organism: NCBI:txid334858